Protein AF-0000000080190373 (afdb_homodimer)

Structure (mmCIF, N/CA/C/O backbone):
data_AF-0000000080190373-model_v1
#
loop_
_entity.id
_entity.type
_entity.pdbx_description
1 polymer 'HTH DNA binding domain-containing protein'
#
loop_
_atom_site.group_PDB
_atom_site.id
_atom_site.type_symbol
_atom_site.label_atom_id
_atom_site.label_alt_id
_atom_site.label_comp_id
_atom_site.label_asym_id
_atom_site.label_entity_id
_atom_site.label_seq_id
_atom_site.pdbx_PDB_ins_code
_atom_site.Cartn_x
_atom_site.Cartn_y
_atom_site.Cartn_z
_atom_site.occupancy
_atom_site.B_iso_or_equiv
_atom_site.auth_seq_id
_atom_site.auth_comp_id
_atom_site.auth_asym_id
_atom_site.auth_atom_id
_atom_site.pdbx_PDB_model_num
ATOM 1 N N . MET A 1 1 ? 4.824 4.117 -21.234 1 88.19 1 MET A N 1
ATOM 2 C CA . MET A 1 1 ? 4.691 4.734 -19.922 1 88.19 1 MET A CA 1
ATOM 3 C C . MET A 1 1 ? 3.506 4.148 -19.172 1 88.19 1 MET A C 1
ATOM 5 O O . MET A 1 1 ? 2.432 3.951 -19.734 1 88.19 1 MET A O 1
ATOM 9 N N . SER A 1 2 ? 3.779 3.91 -17.938 1 93 2 SER A N 1
ATOM 10 C CA . SER A 1 2 ? 2.719 3.281 -17.156 1 93 2 SER A CA 1
ATOM 11 C C . SER A 1 2 ? 1.566 4.246 -16.906 1 93 2 SER A C 1
ATOM 13 O O . SER A 1 2 ? 1.727 5.461 -17.047 1 93 2 SER A O 1
ATOM 15 N N . VAL A 1 3 ? 0.417 3.725 -16.609 1 91.44 3 VAL A N 1
ATOM 16 C CA . VAL A 1 3 ? -0.768 4.523 -16.312 1 91.44 3 VAL A CA 1
ATOM 17 C C . VAL A 1 3 ? -1.493 3.945 -15.094 1 91.44 3 VAL A C 1
ATOM 19 O O . VAL A 1 3 ? -1.712 2.734 -15.016 1 91.44 3 VAL A O 1
ATOM 22 N N . ILE A 1 4 ? -1.746 4.785 -14.148 1 92.06 4 ILE A N 1
ATOM 23 C CA . ILE A 1 4 ? -2.539 4.387 -12.984 1 92.06 4 ILE A CA 1
ATOM 24 C C . ILE A 1 4 ? -4.004 4.754 -13.211 1 92.06 4 ILE A C 1
ATOM 26 O O . ILE A 1 4 ? -4.316 5.887 -13.586 1 92.06 4 ILE A O 1
ATOM 30 N N . VAL A 1 5 ? -4.84 3.82 -12.961 1 91.62 5 VAL A N 1
ATOM 31 C CA . VAL A 1 5 ? -6.258 4.035 -13.234 1 91.62 5 VAL A CA 1
ATOM 32 C C . VAL A 1 5 ? -7.086 3.559 -12.039 1 91.62 5 VAL A C 1
ATOM 34 O O . VAL A 1 5 ? -6.785 2.525 -11.438 1 91.62 5 VAL A O 1
ATOM 37 N N . GLU A 1 6 ? -8.07 4.355 -11.727 1 91.56 6 GLU A N 1
ATOM 38 C CA . GLU A 1 6 ? -9.117 3.943 -10.789 1 91.56 6 GLU A CA 1
ATOM 39 C C . GLU A 1 6 ? -10.391 3.549 -11.531 1 91.56 6 GLU A C 1
ATOM 41 O O . GLU A 1 6 ? -10.875 4.293 -12.383 1 91.56 6 GLU A O 1
ATOM 46 N N . PHE A 1 7 ? -10.891 2.404 -11.18 1 92.81 7 PHE A N 1
ATOM 47 C CA . PHE A 1 7 ? -12.094 1.933 -11.859 1 92.81 7 PHE A CA 1
ATOM 48 C C . PHE A 1 7 ? -12.875 0.978 -10.969 1 92.81 7 PHE A C 1
ATOM 50 O O . PHE A 1 7 ? -12.391 0.566 -9.914 1 92.81 7 PHE A O 1
ATOM 57 N N . SER A 1 8 ? -14.086 0.702 -11.344 1 95.81 8 SER A N 1
ATOM 58 C CA . SER A 1 8 ? -14.914 -0.277 -10.648 1 95.81 8 SER A CA 1
ATOM 59 C C . SER A 1 8 ? -15.359 -1.391 -11.594 1 95.81 8 SER A C 1
ATOM 61 O O . SER A 1 8 ? -15.477 -1.18 -12.805 1 95.81 8 SER A O 1
ATOM 63 N N . LEU A 1 9 ? -15.516 -2.539 -11.094 1 95.94 9 LEU A N 1
ATOM 64 C CA . LEU A 1 9 ? -16.016 -3.723 -11.773 1 95.94 9 LEU A CA 1
ATOM 65 C C . LEU A 1 9 ? -17.297 -4.234 -11.102 1 95.94 9 LEU A C 1
ATOM 67 O O . LEU A 1 9 ? -17.344 -4.371 -9.883 1 95.94 9 LEU A O 1
ATOM 71 N N . ASP A 1 10 ? -18.281 -4.453 -11.93 1 94.75 10 ASP A N 1
ATOM 72 C CA . ASP A 1 10 ? -19.562 -4.938 -11.414 1 94.75 10 ASP A CA 1
ATOM 73 C C . ASP A 1 10 ? -20.078 -6.117 -12.234 1 94.75 10 ASP A C 1
ATOM 75 O O . ASP A 1 10 ? -20.203 -6.02 -13.461 1 94.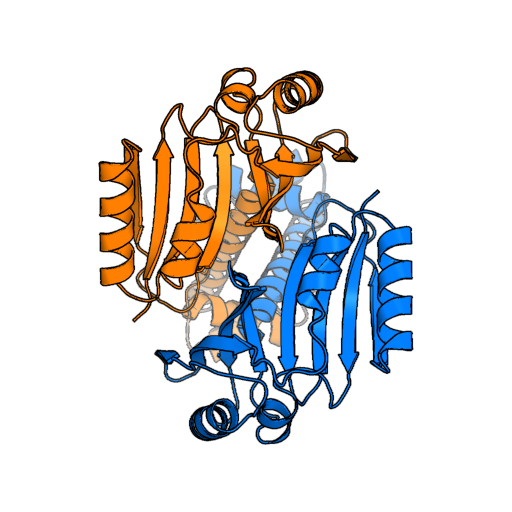75 10 ASP A O 1
ATOM 79 N N . SER A 1 11 ? -20.281 -7.25 -11.617 1 94.12 11 SER A N 1
ATOM 80 C CA . SER A 1 11 ? -20.859 -8.461 -12.195 1 94.12 11 SER A CA 1
ATOM 81 C C . SER A 1 11 ? -21.188 -9.484 -11.125 1 94.12 11 SER A C 1
ATOM 83 O O . SER A 1 11 ? -20.422 -9.68 -10.18 1 94.12 11 SER A O 1
ATOM 85 N N . PRO A 1 12 ? -22.328 -10.203 -11.258 1 92.31 12 PRO A N 1
ATOM 86 C CA . PRO A 1 12 ? -22.625 -11.281 -10.312 1 92.31 12 PRO A CA 1
ATOM 87 C C . PRO A 1 12 ? -21.656 -12.453 -10.43 1 92.31 12 PRO A C 1
ATOM 89 O O . PRO A 1 12 ? -21.656 -13.344 -9.57 1 92.31 12 PRO A O 1
ATOM 92 N N . ARG A 1 13 ? -20.797 -12.391 -11.406 1 90.44 13 ARG A N 1
ATOM 93 C CA . ARG A 1 13 ? -19.859 -13.477 -11.656 1 90.44 13 ARG A CA 1
ATOM 94 C C . ARG A 1 13 ? -18.578 -13.281 -10.852 1 90.44 13 ARG A C 1
ATOM 96 O O . ARG A 1 13 ? -17.766 -14.203 -10.75 1 90.44 13 ARG A O 1
ATOM 103 N N . LEU A 1 14 ? -18.422 -12.148 -10.273 1 92.19 14 LEU A N 1
ATOM 104 C CA . LEU A 1 14 ? -17.188 -11.859 -9.531 1 92.19 14 LEU A CA 1
ATOM 105 C C . LEU A 1 14 ? -17.25 -12.477 -8.141 1 92.19 14 LEU A C 1
ATOM 107 O O . LEU A 1 14 ? -18.328 -12.656 -7.574 1 92.19 14 LEU A O 1
ATOM 111 N N . ASN A 1 15 ? -16.094 -12.789 -7.652 1 92.25 15 ASN A N 1
ATOM 112 C CA . ASN A 1 15 ? -16.031 -13.375 -6.32 1 92.25 15 ASN A CA 1
ATOM 113 C C . ASN A 1 15 ? -16.578 -12.414 -5.262 1 92.25 15 ASN A C 1
ATOM 115 O O . ASN A 1 15 ? -16.484 -11.195 -5.418 1 92.25 15 ASN A O 1
ATOM 119 N N . LEU A 1 16 ? -17.188 -12.93 -4.203 1 94.56 16 LEU A N 1
ATOM 120 C CA . LEU A 1 16 ? -17.703 -12.234 -3.023 1 94.56 16 LEU A CA 1
ATOM 121 C C . LEU A 1 16 ? -18.953 -11.445 -3.354 1 94.56 16 LEU A C 1
ATOM 123 O O . LEU A 1 16 ? -19.453 -10.688 -2.52 1 94.56 16 LEU A O 1
ATOM 127 N N . HIS A 1 17 ? -19.453 -11.594 -4.598 1 94.81 17 HIS A N 1
ATOM 128 C CA . HIS A 1 17 ? -20.672 -10.883 -4.949 1 94.81 17 HIS A CA 1
ATOM 129 C C . HIS A 1 17 ? -21.797 -11.203 -3.969 1 94.81 17 HIS A C 1
ATOM 131 O O . HIS A 1 17 ? -22.422 -10.297 -3.424 1 94.81 17 HIS A O 1
ATOM 137 N N . GLY A 1 18 ? -22.031 -12.445 -3.717 1 94.81 18 GLY A N 1
ATOM 138 C CA . GLY A 1 18 ? -23.078 -12.867 -2.805 1 94.81 18 GLY A CA 1
ATOM 139 C C . GLY A 1 18 ? -22.891 -12.367 -1.389 1 94.81 18 GLY A C 1
ATOM 140 O O . GLY A 1 18 ? -23.797 -11.781 -0.796 1 94.81 18 GLY A O 1
ATOM 141 N N . ALA A 1 19 ? -21.75 -12.523 -0.853 1 96.94 19 ALA A N 1
ATOM 142 C CA . ALA A 1 19 ? -21.469 -12.141 0.529 1 96.94 19 ALA A CA 1
ATOM 143 C C . ALA A 1 19 ? -21.625 -10.641 0.728 1 96.94 19 ALA A C 1
ATOM 145 O O . ALA A 1 19 ? -22.234 -10.195 1.706 1 96.94 19 ALA A O 1
ATOM 146 N N . THR A 1 20 ? -21.125 -9.828 -0.241 1 97 20 THR A N 1
ATOM 147 C CA . THR A 1 20 ? -21.109 -8.383 -0.057 1 97 20 THR A CA 1
ATOM 148 C C . THR A 1 20 ? -22.484 -7.785 -0.34 1 97 20 THR A C 1
ATOM 150 O O . THR A 1 20 ? -22.828 -6.73 0.197 1 97 20 THR A O 1
ATOM 153 N N . THR A 1 21 ? -23.281 -8.445 -1.165 1 97.44 21 THR A N 1
ATOM 154 C CA . THR A 1 21 ? -24.625 -7.945 -1.409 1 97.44 21 THR A CA 1
ATOM 155 C C . THR A 1 21 ? -25.578 -8.367 -0.288 1 97.44 21 THR A C 1
ATOM 157 O O . THR A 1 21 ? -26.562 -7.691 -0.02 1 97.44 21 THR A O 1
ATOM 160 N N . THR A 1 22 ? -25.328 -9.5 0.37 1 97.44 22 THR A N 1
ATOM 161 C CA . THR A 1 22 ? -26.094 -9.945 1.528 1 97.44 22 THR A CA 1
ATOM 162 C C . THR A 1 22 ? -25.922 -8.984 2.699 1 97.44 22 THR A C 1
ATOM 164 O O . THR A 1 22 ? -26.859 -8.719 3.439 1 97.44 22 THR A O 1
ATOM 167 N N . VAL A 1 23 ? -24.703 -8.461 2.869 1 97.94 23 VAL A N 1
ATOM 168 C CA . VAL A 1 23 ? -24.406 -7.492 3.922 1 97.94 23 VAL A CA 1
ATOM 169 C C . VAL A 1 23 ? -23.766 -6.25 3.316 1 97.94 23 VAL A C 1
ATOM 171 O O . VAL A 1 23 ? -22.594 -5.977 3.555 1 97.94 23 VAL A O 1
ATOM 174 N N . PRO A 1 24 ? -24.516 -5.41 2.715 1 96.81 24 PRO A N 1
ATOM 175 C CA . PRO A 1 24 ? -23.984 -4.316 1.897 1 96.81 24 PRO A CA 1
ATOM 176 C C . PRO A 1 24 ? -23.281 -3.246 2.729 1 96.81 24 PRO A C 1
ATOM 178 O O . PRO A 1 24 ? -22.562 -2.404 2.178 1 96.81 24 PRO A O 1
ATOM 181 N N . GLY A 1 25 ? -23.438 -3.266 3.998 1 95.44 25 GLY A N 1
ATOM 182 C CA . GLY A 1 25 ? -22.797 -2.283 4.859 1 95.44 25 GLY A CA 1
ATOM 183 C C . GLY A 1 25 ? -21.344 -2.596 5.145 1 95.44 25 GLY A C 1
ATOM 184 O O . GLY A 1 25 ? -20.625 -1.756 5.68 1 95.44 25 GLY A O 1
ATOM 185 N N . VAL A 1 26 ? -20.906 -3.791 4.809 1 96.62 26 VAL A N 1
ATOM 186 C CA . VAL A 1 26 ? -19.531 -4.199 5.055 1 96.62 26 VAL A CA 1
ATOM 187 C C . VAL A 1 26 ? -18.688 -3.932 3.814 1 96.62 26 VAL A C 1
ATOM 189 O O . VAL A 1 26 ? -19.094 -4.238 2.693 1 96.62 26 VAL A O 1
ATOM 192 N N . THR A 1 27 ? -17.531 -3.33 3.967 1 96 27 THR A N 1
ATOM 193 C CA . THR A 1 27 ? -16.516 -3.154 2.932 1 96 27 THR A CA 1
ATOM 194 C C . THR A 1 27 ? -15.375 -4.152 3.119 1 96 27 THR A C 1
ATOM 196 O O . THR A 1 27 ? -14.867 -4.316 4.23 1 96 27 THR A O 1
ATOM 199 N N . VAL A 1 28 ? -15.086 -4.805 2.09 1 97.56 28 VAL A N 1
ATOM 200 C CA . VAL A 1 28 ? -13.906 -5.668 2.08 1 97.56 28 VAL A CA 1
ATOM 201 C C . VAL A 1 28 ? -12.703 -4.895 1.543 1 97.56 28 VAL A C 1
ATOM 203 O O . VAL A 1 28 ? -12.703 -4.453 0.392 1 97.56 28 VAL A O 1
ATOM 206 N N . ASP A 1 29 ? -11.734 -4.691 2.328 1 94.88 29 ASP A N 1
ATOM 207 C CA . ASP A 1 29 ? -10.492 -4.004 1.986 1 94.88 29 ASP A CA 1
ATOM 208 C C . ASP A 1 29 ? -9.336 -4.992 1.877 1 94.88 29 ASP A C 1
ATOM 210 O O . ASP A 1 29 ? -8.867 -5.52 2.889 1 94.88 29 ASP A O 1
ATOM 214 N N . VAL A 1 30 ? -8.828 -5.203 0.691 1 95.12 30 VAL A N 1
ATOM 215 C CA . VAL A 1 30 ? -7.84 -6.25 0.445 1 95.12 30 VAL A CA 1
ATOM 216 C C . VAL A 1 30 ? -6.465 -5.789 0.918 1 95.12 30 VAL A C 1
ATOM 218 O O . VAL A 1 30 ? -5.98 -4.734 0.501 1 95.12 30 VAL A O 1
ATOM 221 N N . GLU A 1 31 ? -5.922 -6.539 1.764 1 92.25 31 GLU A N 1
ATOM 222 C CA . GLU A 1 31 ? -4.574 -6.285 2.27 1 92.25 31 GLU A CA 1
ATOM 223 C C . GLU A 1 31 ? -3.518 -6.875 1.343 1 92.25 31 GLU A C 1
ATOM 225 O O . GLU A 1 31 ? -2.48 -6.254 1.1 1 92.25 31 GLU A O 1
ATOM 230 N N . SER A 1 32 ? -3.809 -8.047 0.911 1 91.56 32 SER A N 1
ATOM 231 C CA . SER A 1 32 ? -2.916 -8.727 -0.025 1 91.56 32 SER A CA 1
ATOM 232 C C . SER A 1 32 ? -3.666 -9.766 -0.848 1 91.56 32 SER A C 1
ATOM 234 O O . SER A 1 32 ? -4.625 -10.375 -0.366 1 91.56 32 SER A O 1
ATOM 236 N N . VAL A 1 33 ? -3.223 -9.945 -2.061 1 90.12 33 VAL A N 1
ATOM 237 C CA . VAL A 1 33 ? -3.756 -10.977 -2.945 1 90.12 33 VAL A CA 1
ATOM 238 C C . VAL A 1 33 ? -2.619 -11.617 -3.742 1 90.12 33 VAL A C 1
ATOM 240 O O . VAL A 1 33 ? -1.755 -10.914 -4.27 1 90.12 33 VAL A O 1
ATOM 243 N N . ASP A 1 34 ? -2.703 -12.977 -3.758 1 86 34 ASP A N 1
ATOM 244 C CA . ASP A 1 34 ? -1.598 -13.695 -4.387 1 86 34 ASP A CA 1
ATOM 245 C C . ASP A 1 34 ? -2.088 -14.969 -5.07 1 86 34 ASP A C 1
ATOM 247 O O . ASP A 1 34 ? -3.002 -15.633 -4.574 1 86 34 ASP A O 1
ATOM 251 N N . ALA A 1 35 ? -1.434 -15.188 -6.168 1 80.19 35 ALA A N 1
ATOM 252 C CA . ALA A 1 35 ? -1.624 -16.5 -6.766 1 80.19 35 ALA A CA 1
ATOM 253 C C . ALA A 1 35 ? -0.793 -17.562 -6.039 1 80.19 35 ALA A C 1
ATOM 255 O O . ALA A 1 35 ? 0.332 -17.281 -5.613 1 80.19 35 ALA A O 1
ATOM 256 N N . ASP A 1 36 ? -1.429 -18.656 -5.82 1 72.06 36 ASP A N 1
ATOM 257 C CA . ASP A 1 36 ? -0.714 -19.75 -5.168 1 72.06 36 ASP A CA 1
ATOM 258 C C . ASP A 1 36 ? -0.054 -20.672 -6.199 1 72.06 36 ASP A C 1
ATOM 260 O O . ASP A 1 36 ? -0.267 -20.5 -7.402 1 72.06 36 ASP A O 1
ATOM 264 N N . VAL A 1 37 ? 0.755 -21.562 -5.727 1 63.97 37 VAL A N 1
ATOM 265 C CA . VAL A 1 37 ? 1.538 -22.469 -6.559 1 63.97 37 VAL A CA 1
ATOM 266 C C . VAL A 1 37 ? 0.604 -23.406 -7.332 1 63.97 37 VAL A C 1
ATOM 268 O O . VAL A 1 37 ? 0.946 -23.875 -8.422 1 63.97 37 VAL A O 1
ATOM 271 N N . ASP A 1 38 ? -0.56 -23.547 -6.805 1 67.19 38 ASP A N 1
ATOM 272 C CA . ASP A 1 38 ? -1.495 -24.453 -7.457 1 67.19 38 ASP A CA 1
ATOM 273 C C . ASP A 1 38 ? -2.467 -23.688 -8.359 1 67.19 38 ASP A C 1
ATOM 275 O O . ASP A 1 38 ? -3.422 -24.281 -8.875 1 67.19 38 ASP A O 1
ATOM 279 N N . GLY A 1 39 ? -2.178 -22.469 -8.492 1 68.88 39 GLY A N 1
ATOM 280 C CA . GLY A 1 39 ? -3.023 -21.656 -9.359 1 68.88 39 GLY A CA 1
ATOM 281 C C . GLY A 1 39 ? -4.172 -20.984 -8.625 1 68.88 39 GLY A C 1
ATOM 282 O O . GLY A 1 39 ? -4.887 -20.172 -9.195 1 68.88 39 GLY A O 1
ATOM 283 N N . GLY A 1 40 ? -4.344 -21.359 -7.426 1 77.62 40 GLY A N 1
ATOM 284 C CA . GLY A 1 40 ? -5.375 -20.703 -6.641 1 77.62 40 GLY A CA 1
ATOM 285 C C . GLY A 1 40 ? -4.984 -19.312 -6.191 1 77.62 40 GLY A C 1
ATOM 286 O O . GLY A 1 40 ? -3.822 -18.906 -6.316 1 77.62 40 GLY A O 1
ATOM 287 N N . VAL A 1 41 ? -6.023 -18.516 -5.898 1 86.75 41 VAL A N 1
ATOM 288 C CA . VAL A 1 41 ? -5.781 -17.156 -5.438 1 86.75 41 VAL A CA 1
ATOM 289 C C . VAL A 1 41 ? -6.078 -17.047 -3.945 1 86.75 41 VAL A C 1
ATOM 291 O O . VAL A 1 41 ? -7.148 -17.453 -3.486 1 86.75 41 VAL A O 1
ATOM 294 N N . LYS A 1 42 ? -5.125 -16.656 -3.195 1 89.56 42 LYS A N 1
ATOM 295 C CA . LYS A 1 42 ? -5.27 -16.406 -1.764 1 89.56 42 LYS A CA 1
ATOM 296 C C . LYS A 1 42 ? -5.352 -14.906 -1.472 1 89.56 42 LYS A C 1
ATOM 298 O O . LYS A 1 42 ? -4.629 -14.109 -2.07 1 89.56 42 LYS A O 1
ATOM 303 N N . THR A 1 43 ? -6.258 -14.602 -0.538 1 93.31 43 THR A N 1
ATOM 304 C CA . THR A 1 43 ? -6.48 -13.188 -0.24 1 93.31 43 THR A CA 1
ATOM 305 C C . THR A 1 43 ? -6.527 -12.953 1.268 1 93.31 43 THR A C 1
ATOM 307 O O . THR A 1 43 ? -7.141 -13.734 2.002 1 93.31 43 THR A O 1
ATOM 310 N N . MET A 1 44 ? -5.816 -12 1.725 1 94.94 44 MET A N 1
ATOM 311 C CA . MET A 1 44 ? -6.02 -11.43 3.051 1 94.94 44 MET A CA 1
ATOM 312 C C . MET A 1 44 ? -6.781 -10.109 2.963 1 94.94 44 MET A C 1
ATOM 314 O O . MET A 1 44 ? -6.379 -9.203 2.234 1 94.94 44 MET A O 1
ATOM 318 N N . ALA A 1 45 ? -7.863 -10.062 3.715 1 96.38 45 ALA A N 1
ATOM 319 C CA . ALA A 1 45 ? -8.688 -8.867 3.574 1 96.38 45 ALA A CA 1
ATOM 320 C C . ALA A 1 45 ? -9.336 -8.492 4.902 1 96.38 45 ALA A C 1
ATOM 322 O O . ALA A 1 45 ? -9.672 -9.367 5.703 1 96.38 45 ALA A O 1
ATOM 323 N N . TRP A 1 46 ? -9.547 -7.195 5.055 1 94.94 46 TRP A N 1
ATOM 324 C CA . TRP A 1 46 ? -10.297 -6.648 6.18 1 94.94 46 TRP A CA 1
ATOM 325 C C . TRP A 1 46 ? -11.773 -6.504 5.828 1 94.94 46 TRP A C 1
ATOM 327 O O . TRP A 1 46 ? -12.117 -6.062 4.727 1 94.94 46 TRP A O 1
ATOM 337 N N . ALA A 1 47 ? -12.586 -6.945 6.652 1 97.06 47 ALA A N 1
ATOM 338 C CA . ALA A 1 47 ? -13.992 -6.543 6.645 1 97.06 47 ALA A CA 1
ATOM 339 C C . ALA A 1 47 ? -14.234 -5.387 7.609 1 97.06 47 ALA A C 1
ATOM 341 O O . ALA A 1 47 ? -13.922 -5.48 8.797 1 97.06 47 ALA A O 1
ATOM 342 N N . VAL A 1 48 ? -14.773 -4.367 7.094 1 91.81 48 VAL A N 1
ATOM 343 C CA . VAL A 1 48 ? -14.93 -3.156 7.891 1 91.81 48 VAL A CA 1
ATOM 344 C C . VAL A 1 48 ? -16.359 -2.648 7.781 1 91.81 48 VAL A C 1
ATOM 346 O O . VAL A 1 48 ? -16.969 -2.688 6.707 1 91.81 48 VAL A O 1
ATOM 349 N N . GLY A 1 49 ? -16.875 -2.262 8.914 1 89.12 49 GLY A N 1
ATOM 350 C CA . GLY A 1 49 ? -18.203 -1.667 8.922 1 89.12 49 GLY A CA 1
ATOM 351 C C . GLY A 1 49 ? -19.312 -2.695 8.93 1 89.12 49 GLY A C 1
ATOM 352 O O . GLY A 1 49 ? -19.062 -3.896 9.039 1 89.12 49 GLY A O 1
ATOM 353 N N . GLY A 1 50 ? -20.594 -2.166 8.984 1 91.75 50 GLY A N 1
ATOM 354 C CA . GLY A 1 50 ? -21.766 -3.02 8.93 1 91.75 50 GLY A CA 1
ATOM 355 C C . GLY A 1 50 ? -21.812 -4.051 10.047 1 91.75 50 GLY A C 1
ATOM 356 O O . GLY A 1 50 ? -21.188 -3.869 11.086 1 91.75 50 GLY A O 1
ATOM 357 N N . CYS A 1 51 ? -22.562 -5.109 9.789 1 96.62 51 CYS A N 1
ATOM 358 C CA . CYS A 1 51 ? -22.672 -6.215 10.734 1 96.62 51 CYS A CA 1
ATOM 359 C C . CYS A 1 51 ? -21.641 -7.297 10.43 1 96.62 51 CYS A C 1
ATOM 361 O O . CYS A 1 51 ? -21.859 -8.141 9.562 1 96.62 51 CYS A O 1
ATOM 363 N N . LEU A 1 52 ? -20.609 -7.344 11.188 1 97.5 52 LEU A N 1
ATOM 364 C CA . LEU A 1 52 ? -19.469 -8.227 10.914 1 97.5 52 LEU A CA 1
ATOM 365 C C . LEU A 1 52 ? -19.844 -9.68 11.172 1 97.5 52 LEU A C 1
ATOM 367 O O . LEU A 1 52 ? -19.344 -10.578 10.492 1 97.5 52 LEU A O 1
ATOM 371 N N . ASP A 1 53 ? -20.75 -9.922 12.102 1 97.81 53 ASP A N 1
ATOM 372 C CA . ASP A 1 53 ? -21.203 -11.289 12.352 1 97.81 53 ASP A CA 1
ATOM 373 C C . ASP A 1 53 ? -21.969 -11.844 11.148 1 97.81 53 ASP A C 1
ATOM 375 O O . ASP A 1 53 ? -21.734 -12.969 10.719 1 97.81 53 ASP A O 1
ATOM 379 N N . ALA A 1 54 ? -22.812 -11.016 10.672 1 98.19 54 ALA A N 1
ATOM 380 C CA . ALA A 1 54 ? -23.578 -11.422 9.492 1 98.19 54 ALA A CA 1
ATOM 381 C C . ALA A 1 54 ? -22.656 -11.625 8.289 1 98.19 54 ALA A C 1
ATOM 383 O O . ALA A 1 54 ? -22.859 -12.547 7.492 1 98.19 54 ALA A O 1
ATOM 384 N N . PHE A 1 55 ? -21.719 -10.82 8.195 1 98.38 55 PHE A N 1
ATOM 385 C CA . PHE A 1 55 ? -20.797 -10.938 7.086 1 98.38 55 PHE A CA 1
ATOM 386 C C . PHE A 1 55 ? -19.984 -12.219 7.203 1 98.38 55 PHE A C 1
ATOM 388 O O . PHE A 1 55 ? -19.703 -12.883 6.199 1 98.38 55 PHE A O 1
ATOM 395 N N . ASP A 1 56 ? -19.516 -12.555 8.359 1 98.38 56 ASP A N 1
ATOM 396 C CA . ASP A 1 56 ? -18.781 -13.805 8.57 1 98.38 56 ASP A CA 1
ATOM 397 C C . ASP A 1 56 ? -19.578 -15 8.055 1 98.38 56 ASP A C 1
ATOM 399 O O . ASP A 1 56 ? -19.047 -15.844 7.332 1 98.38 56 ASP A O 1
ATOM 403 N N . ASP A 1 57 ? -20.875 -15.008 8.375 1 98.44 57 ASP A N 1
ATOM 404 C CA . ASP A 1 57 ? -21.766 -16.078 7.91 1 98.44 57 ASP A CA 1
ATOM 405 C C . ASP A 1 57 ? -21.875 -16.078 6.387 1 98.44 57 ASP A C 1
ATOM 407 O O . ASP A 1 57 ? -21.781 -17.125 5.754 1 98.44 57 ASP A O 1
ATOM 411 N N . ALA A 1 58 ? -22.047 -14.891 5.863 1 98.31 58 ALA A N 1
ATOM 412 C CA . ALA A 1 58 ? -22.203 -14.758 4.422 1 98.31 58 ALA A CA 1
ATOM 413 C C . ALA A 1 58 ? -20.938 -15.164 3.682 1 98.31 58 ALA A C 1
ATOM 415 O O . ALA A 1 58 ? -21 -15.789 2.619 1 98.31 58 ALA A O 1
ATOM 416 N N . LEU A 1 59 ? -19.797 -14.781 4.219 1 97.94 59 LEU A N 1
ATOM 417 C CA . LEU A 1 59 ? -18.5 -15.102 3.619 1 97.94 59 LEU A CA 1
ATOM 418 C C . LEU A 1 59 ? -18.281 -16.609 3.576 1 97.94 59 LEU A C 1
ATOM 420 O O . LEU A 1 59 ? -17.844 -17.156 2.557 1 97.94 59 LEU A O 1
ATOM 424 N N . ARG A 1 60 ? -18.594 -17.297 4.617 1 97.38 60 ARG A N 1
ATOM 425 C CA . ARG A 1 60 ? -18.422 -18.734 4.711 1 97.38 60 ARG A CA 1
ATOM 426 C C . ARG A 1 60 ? -19.422 -19.469 3.818 1 97.38 60 ARG A C 1
ATOM 428 O O . ARG A 1 60 ? -19.141 -20.562 3.332 1 97.38 60 ARG A O 1
ATOM 435 N N . ALA A 1 61 ? -20.531 -18.844 3.547 1 96.69 61 ALA A N 1
ATOM 436 C CA . ALA A 1 61 ? -21.562 -19.453 2.719 1 96.69 61 ALA A CA 1
ATOM 437 C C . ALA A 1 61 ? -21.359 -19.125 1.245 1 96.69 61 ALA A C 1
ATOM 439 O O . ALA A 1 61 ? -21.984 -19.719 0.371 1 96.69 61 ALA A O 1
ATOM 440 N N . ASP A 1 62 ? -20.547 -18.141 0.92 1 96.19 62 ASP A N 1
ATOM 441 C CA . ASP A 1 62 ? -20.328 -17.703 -0.455 1 96.19 62 ASP A CA 1
ATOM 442 C C . ASP A 1 62 ? -19.625 -18.797 -1.271 1 96.19 62 ASP A C 1
ATOM 444 O O . ASP A 1 62 ? -18.516 -19.219 -0.923 1 96.19 62 ASP A O 1
ATOM 448 N N . PRO A 1 63 ? -20.109 -19.234 -2.334 1 93.88 63 PRO A N 1
ATOM 449 C CA . PRO A 1 63 ? -19.531 -20.344 -3.102 1 93.88 63 PRO A CA 1
ATOM 450 C C . PRO A 1 63 ? -18.219 -19.969 -3.779 1 93.88 63 PRO A C 1
ATOM 452 O O . PRO A 1 63 ? -17.469 -20.844 -4.23 1 93.88 63 PRO A O 1
ATOM 455 N N . THR A 1 64 ? -17.906 -18.688 -3.836 1 93.31 64 THR A N 1
ATOM 456 C CA . THR A 1 64 ? -16.703 -18.266 -4.52 1 93.31 64 THR A CA 1
ATOM 457 C C . THR A 1 64 ? -15.516 -18.234 -3.559 1 93.31 64 THR A C 1
ATOM 459 O O . THR A 1 64 ? -14.391 -17.922 -3.957 1 93.31 64 THR A O 1
ATOM 462 N N . THR A 1 65 ? -15.773 -18.516 -2.264 1 94.19 65 THR A N 1
ATOM 463 C CA . THR A 1 65 ? -14.68 -18.531 -1.296 1 94.19 65 THR A CA 1
ATOM 464 C C . THR A 1 65 ? -14.516 -19.922 -0.682 1 94.19 65 THR A C 1
ATOM 466 O O . THR A 1 65 ? -15.477 -20.688 -0.596 1 94.19 65 THR A O 1
ATOM 469 N N . THR A 1 66 ? -13.289 -20.25 -0.372 1 93.5 66 THR A N 1
ATOM 470 C CA . TH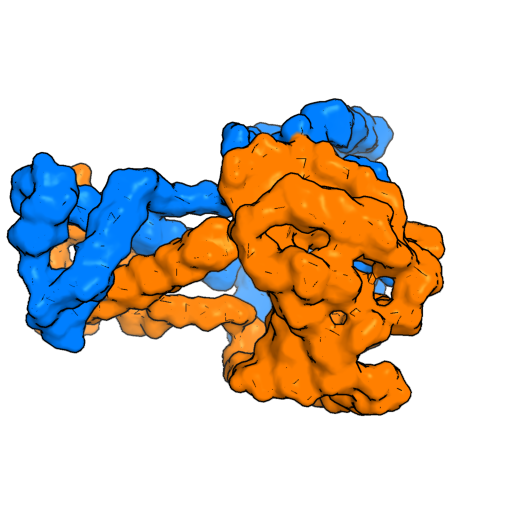R A 1 66 ? -12.977 -21.469 0.369 1 93.5 66 THR A CA 1
ATOM 471 C C . THR A 1 66 ? -11.859 -21.219 1.373 1 93.5 66 THR A C 1
ATOM 473 O O . THR A 1 66 ? -11.18 -20.188 1.312 1 93.5 66 THR A O 1
ATOM 476 N N . ASP A 1 67 ? -11.781 -22.062 2.473 1 93.75 67 ASP A N 1
ATOM 477 C CA . ASP A 1 67 ? -10.711 -22.031 3.465 1 93.75 67 ASP A CA 1
ATOM 478 C C . ASP A 1 67 ? -10.68 -20.703 4.203 1 93.75 67 ASP A C 1
ATOM 480 O O . ASP A 1 67 ? -9.617 -20.094 4.348 1 93.75 67 ASP A O 1
ATOM 484 N N . VAL A 1 68 ? -11.852 -20.281 4.566 1 97.06 68 VAL A N 1
ATOM 485 C CA . VAL A 1 68 ? -11.977 -19 5.254 1 97.06 68 VAL A CA 1
ATOM 486 C C . VAL A 1 68 ? -11.453 -19.125 6.684 1 97.06 68 VAL A C 1
ATOM 488 O O . VAL A 1 68 ? -11.906 -20 7.441 1 97.06 68 VAL A O 1
ATOM 491 N N . VAL A 1 69 ? -10.531 -18.266 7.055 1 96.75 69 VAL A N 1
ATOM 492 C CA . VAL A 1 69 ? -9.969 -18.234 8.398 1 96.75 69 VAL A CA 1
ATOM 493 C C . VAL A 1 69 ? -10.047 -16.828 8.961 1 96.75 69 VAL A C 1
ATOM 495 O O . VAL A 1 69 ? -9.578 -15.867 8.336 1 96.75 69 VAL A O 1
ATOM 498 N N . LEU A 1 70 ? -10.648 -16.719 10.078 1 97.62 70 LEU A N 1
ATOM 499 C CA . LEU A 1 70 ? -10.656 -15.461 10.797 1 97.62 70 LEU A CA 1
ATOM 500 C C . LEU A 1 70 ? -9.352 -15.266 11.57 1 97.62 70 LEU A C 1
ATOM 502 O O . LEU A 1 70 ? -9.047 -16.031 12.477 1 97.62 70 LEU A O 1
ATOM 506 N N . ILE A 1 71 ? -8.656 -14.219 11.25 1 95.31 71 ILE A N 1
ATOM 507 C CA . ILE A 1 71 ? -7.336 -13.984 11.812 1 95.31 71 ILE A CA 1
ATOM 508 C C . ILE A 1 71 ? -7.445 -13.031 13.008 1 95.31 71 ILE A C 1
ATOM 510 O O . ILE A 1 71 ? -6.926 -13.32 14.086 1 95.31 71 ILE A O 1
ATOM 514 N N . ASP A 1 72 ? -8.008 -11.883 12.781 1 93.5 72 ASP A N 1
ATOM 515 C CA . ASP A 1 72 ? -8.227 -10.891 13.836 1 93.5 72 ASP A CA 1
ATOM 516 C C . ASP A 1 72 ? -9.711 -10.539 13.961 1 93.5 72 ASP A C 1
ATOM 518 O O . ASP A 1 72 ? -10.383 -10.297 12.953 1 93.5 72 ASP A O 1
ATOM 522 N N . ASP A 1 73 ? -10.156 -10.555 15.117 1 94.31 73 ASP A N 1
ATOM 523 C CA . ASP A 1 73 ? -11.523 -10.195 15.453 1 94.31 73 ASP A CA 1
ATOM 524 C C . ASP A 1 73 ? -11.562 -8.938 16.328 1 94.31 73 ASP A C 1
ATOM 526 O O . ASP A 1 73 ? -11.641 -9.031 17.562 1 94.31 73 ASP A O 1
ATOM 530 N N . LEU A 1 74 ? -11.531 -7.828 15.68 1 87.94 74 LEU A N 1
ATOM 531 C CA . LEU A 1 74 ? -11.586 -6.551 16.375 1 87.94 74 LEU A CA 1
ATOM 532 C C . LEU A 1 74 ? -13.008 -6.004 16.422 1 87.94 74 LEU A C 1
ATOM 534 O O . LEU A 1 74 ? -13.859 -6.434 15.633 1 87.94 74 LEU A O 1
ATOM 538 N N . PRO A 1 75 ? -13.266 -5.172 17.297 1 83.5 75 PRO A N 1
ATOM 539 C CA . PRO A 1 75 ? -14.633 -4.676 17.438 1 83.5 75 PRO A CA 1
ATOM 540 C C . PRO A 1 75 ? -15.148 -3.992 16.172 1 83.5 75 PRO A C 1
ATOM 542 O O . PRO A 1 75 ? -16.328 -4.117 15.828 1 83.5 75 PRO A O 1
ATOM 545 N N . ASP A 1 76 ? -14.336 -3.309 15.438 1 83.06 76 ASP A N 1
ATOM 546 C CA . ASP A 1 76 ? -14.805 -2.494 14.32 1 83.06 76 ASP A CA 1
ATOM 547 C C . ASP A 1 76 ? -14.391 -3.102 12.984 1 83.06 76 ASP A C 1
ATOM 549 O O . ASP A 1 76 ? -14.758 -2.598 11.922 1 83.06 76 ASP A O 1
ATOM 553 N N . ARG A 1 77 ? -13.648 -4.234 13.031 1 91.81 77 ARG A N 1
ATOM 554 C CA . ARG A 1 77 ? -13.18 -4.855 11.797 1 91.81 77 ARG A CA 1
ATOM 555 C C . ARG A 1 77 ? -12.672 -6.273 12.055 1 91.81 77 ARG A C 1
ATOM 557 O O . ARG A 1 77 ? -12.336 -6.617 13.188 1 91.81 77 ARG A O 1
ATOM 564 N N . ARG A 1 78 ? -12.641 -7.016 11.031 1 95.75 78 ARG A N 1
ATOM 565 C CA . ARG A 1 78 ? -12.148 -8.391 11.078 1 95.75 78 ARG A CA 1
ATOM 566 C C . ARG A 1 78 ? -11.211 -8.672 9.906 1 95.75 78 ARG A C 1
ATOM 568 O O . ARG A 1 78 ? -11.453 -8.211 8.789 1 95.75 78 ARG A O 1
ATOM 575 N N . LEU A 1 79 ? -10.148 -9.336 10.242 1 96.06 79 LEU A N 1
ATOM 576 C CA . LEU A 1 79 ? -9.195 -9.742 9.211 1 96.06 79 LEU A CA 1
ATOM 577 C C . LEU A 1 79 ? -9.367 -11.219 8.867 1 96.06 79 LEU A C 1
ATOM 579 O O . LEU A 1 79 ? -9.43 -12.062 9.758 1 96.06 79 LEU A O 1
ATOM 583 N N . TYR A 1 80 ? -9.453 -11.484 7.555 1 97.31 80 TYR A N 1
ATOM 584 C CA . TYR A 1 80 ? -9.648 -12.852 7.094 1 97.31 80 TYR A CA 1
ATOM 585 C C . TYR A 1 80 ? -8.555 -13.266 6.117 1 97.31 80 TYR A C 1
ATOM 587 O O . TYR A 1 80 ? -8.047 -12.438 5.359 1 97.31 80 TYR A O 1
ATOM 595 N N . ASN A 1 81 ? -8.227 -14.492 6.18 1 96.38 81 ASN A N 1
ATOM 596 C CA . ASN A 1 81 ? -7.652 -15.188 5.031 1 96.38 81 ASN A CA 1
ATOM 597 C C . ASN A 1 81 ? -8.68 -16.078 4.336 1 96.38 81 ASN A C 1
ATOM 599 O O . ASN A 1 81 ? -9.492 -16.734 4.992 1 96.38 81 ASN A O 1
ATOM 603 N N . TYR A 1 82 ? -8.648 -16.031 3.02 1 94.94 82 TYR A N 1
ATOM 604 C CA . TYR A 1 82 ? -9.508 -16.953 2.289 1 94.94 82 TYR A CA 1
ATOM 605 C C . TYR A 1 82 ? -8.938 -17.25 0.907 1 94.94 82 TYR A C 1
ATOM 607 O O . TYR A 1 82 ? -7.98 -16.609 0.471 1 94.94 82 TYR A O 1
ATOM 615 N N . ARG A 1 83 ? -9.469 -18.281 0.259 1 91.88 83 ARG A N 1
ATOM 616 C CA . ARG A 1 83 ? -9.125 -18.641 -1.111 1 91.88 83 ARG A CA 1
ATOM 617 C C . ARG A 1 83 ? -10.328 -18.5 -2.037 1 91.88 83 ARG A C 1
ATOM 619 O O . ARG A 1 83 ? -11.469 -18.719 -1.623 1 91.88 83 ARG A O 1
ATOM 626 N N . THR A 1 84 ? -9.953 -18.031 -3.209 1 90.06 84 THR A N 1
ATOM 627 C CA . THR A 1 84 ? -11.008 -18.047 -4.219 1 90.06 84 THR A CA 1
ATOM 628 C C . THR A 1 84 ? -11.289 -19.469 -4.68 1 90.06 84 THR A C 1
ATOM 630 O O . THR A 1 84 ? -10.359 -20.219 -5.02 1 90.06 84 THR A O 1
ATOM 633 N N . SER A 1 85 ? -12.469 -19.859 -4.672 1 85.81 85 SER A N 1
ATOM 634 C CA . SER A 1 85 ? -12.867 -21.219 -5.023 1 85.81 85 SER A CA 1
ATOM 635 C C . SER A 1 85 ? -12.812 -21.438 -6.531 1 85.81 85 SER A C 1
ATOM 637 O O . SER A 1 85 ? -12.812 -20.484 -7.305 1 85.81 85 SER A O 1
ATOM 639 N N . GLU A 1 86 ? -12.758 -22.641 -6.871 1 75.31 86 GLU A N 1
ATOM 640 C CA . GLU A 1 86 ? -12.789 -23.031 -8.281 1 75.31 86 GLU A CA 1
ATOM 641 C C . GLU A 1 86 ? -14.125 -22.656 -8.914 1 75.31 86 GLU A C 1
ATOM 643 O O . GLU A 1 86 ? -14.242 -22.609 -10.141 1 75.31 86 GLU A O 1
ATOM 648 N N . GLN A 1 87 ? -15.047 -22.375 -8.094 1 70.62 87 GLN A N 1
ATOM 649 C CA . GLN A 1 87 ? -16.375 -22.062 -8.578 1 70.62 87 GLN A CA 1
ATOM 650 C C . GLN A 1 87 ? -16.469 -20.609 -9.039 1 70.62 87 GLN A C 1
ATOM 652 O O . GLN A 1 87 ? -17.453 -20.203 -9.656 1 70.62 87 GLN A O 1
ATOM 657 N N . SER A 1 88 ? -15.398 -19.891 -8.711 1 70.31 88 SER A N 1
ATOM 658 C CA . SER A 1 88 ? -15.406 -18.531 -9.219 1 70.31 88 SER A CA 1
ATOM 659 C C . SER A 1 88 ? -15.281 -18.5 -10.742 1 70.31 88 SER A C 1
ATOM 661 O O . SER A 1 88 ? -14.359 -19.094 -11.305 1 70.31 88 SER A O 1
ATOM 663 N N . GLU A 1 89 ? -16.203 -17.922 -11.312 1 69.69 89 GLU A N 1
ATOM 664 C CA . GLU A 1 89 ? -16.297 -17.922 -12.773 1 69.69 89 GLU A CA 1
ATOM 665 C C . GLU A 1 89 ? -15.195 -17.078 -13.391 1 69.69 89 GLU A C 1
ATOM 667 O O . GLU A 1 89 ? -14.648 -17.422 -14.445 1 69.69 89 GLU A O 1
ATOM 672 N N . VAL A 1 90 ? -14.961 -16.016 -12.766 1 70.19 90 VAL A N 1
ATOM 673 C CA . VAL A 1 90 ? -13.984 -15.078 -13.32 1 70.19 90 VAL A CA 1
ATOM 674 C C . VAL A 1 90 ? -12.953 -14.711 -12.258 1 70.19 90 VAL A C 1
ATOM 676 O O . VAL A 1 90 ? -13.312 -14.383 -11.125 1 70.19 90 VAL A O 1
ATOM 679 N N . GLN A 1 91 ? -11.75 -15.016 -12.57 1 71.06 91 GLN A N 1
ATOM 680 C CA . GLN A 1 91 ? -10.625 -14.586 -11.75 1 71.06 91 GLN A CA 1
ATOM 681 C C . GLN A 1 91 ? -9.734 -13.609 -12.516 1 71.06 91 GLN A C 1
ATOM 683 O O . GLN A 1 91 ? -8.922 -14.016 -13.344 1 71.06 91 GLN A O 1
ATOM 688 N N . LEU A 1 92 ? -9.914 -12.367 -12.195 1 75.56 92 LEU A N 1
ATOM 689 C CA . LEU A 1 92 ? -9.258 -11.344 -13 1 75.56 92 LEU A CA 1
ATOM 690 C C . LEU A 1 92 ? -7.832 -11.109 -12.516 1 75.56 92 LEU A C 1
ATOM 692 O O . LEU A 1 92 ? -7.027 -10.492 -13.219 1 75.56 92 LEU A O 1
ATOM 696 N N . TYR A 1 93 ? -7.52 -11.695 -11.359 1 77.06 93 TYR A N 1
ATOM 697 C CA . TYR A 1 93 ? -6.195 -11.453 -10.797 1 77.06 93 TYR A CA 1
ATOM 698 C C . TYR A 1 93 ? -5.109 -12.008 -11.711 1 77.06 93 TYR A C 1
ATOM 700 O O . TYR A 1 93 ? -4.109 -11.328 -11.984 1 77.06 93 TYR A O 1
ATOM 708 N N . THR A 1 94 ? -5.355 -13.164 -12.305 1 74.12 94 THR A N 1
ATOM 709 C CA . THR A 1 94 ? -4.348 -13.789 -13.156 1 74.12 94 THR A CA 1
ATOM 710 C C . THR A 1 94 ? -4.199 -13.023 -14.469 1 74.12 94 THR A C 1
ATOM 712 O O . THR A 1 94 ? -3.109 -12.969 -15.039 1 74.12 94 THR A O 1
ATOM 715 N N . ASP A 1 95 ? -5.285 -12.375 -14.906 1 75.19 95 ASP A N 1
ATOM 716 C CA . ASP A 1 95 ? -5.23 -11.555 -16.109 1 75.19 95 ASP A CA 1
ATOM 717 C C . ASP A 1 95 ? -4.355 -10.328 -15.898 1 75.19 95 ASP A C 1
ATOM 719 O O . ASP A 1 95 ? -3.578 -9.953 -16.781 1 75.19 95 ASP A O 1
ATOM 723 N N . TRP A 1 96 ? -4.5 -9.789 -14.688 1 77.81 96 TRP A N 1
ATOM 724 C CA . TRP A 1 96 ? -3.68 -8.633 -14.352 1 77.81 96 TRP A CA 1
ATOM 725 C C . TRP A 1 96 ? -2.195 -8.977 -14.422 1 77.81 96 TRP A C 1
ATOM 727 O O . TRP A 1 96 ? -1.399 -8.219 -14.977 1 77.81 96 TRP A O 1
ATOM 737 N N . LEU A 1 97 ? -1.92 -10.117 -13.93 1 77.06 97 LEU A N 1
ATOM 738 C CA . LEU A 1 97 ? -0.533 -10.57 -13.875 1 77.06 97 LEU A CA 1
ATOM 739 C C . LEU A 1 97 ? 0.047 -10.711 -15.281 1 77.06 97 LEU A C 1
ATOM 741 O O . LEU A 1 97 ? 1.18 -10.297 -15.531 1 77.06 97 LEU A O 1
ATOM 745 N N . GLU A 1 98 ? -0.751 -11.242 -16.125 1 82.88 98 GLU A N 1
ATOM 746 C CA . GLU A 1 98 ? -0.295 -11.461 -17.5 1 82.88 98 GLU A CA 1
ATOM 747 C C . GLU A 1 98 ? -0.051 -10.141 -18.219 1 82.88 98 GLU A C 1
ATOM 749 O O . GLU A 1 98 ? 0.837 -10.047 -19.078 1 82.88 98 GLU A O 1
ATOM 754 N N . LEU A 1 99 ? -0.764 -9.18 -17.828 1 89.19 99 LEU A N 1
ATOM 755 C CA . LEU A 1 99 ? -0.638 -7.875 -18.469 1 89.19 99 LEU A CA 1
ATOM 756 C C . LEU A 1 99 ? 0.528 -7.09 -17.875 1 89.19 99 LEU A C 1
ATOM 758 O O . LEU A 1 99 ? 0.888 -6.027 -18.375 1 89.19 99 LEU A O 1
ATOM 762 N N . GLY A 1 100 ? 1.078 -7.609 -16.828 1 89.25 100 GLY A N 1
ATOM 763 C CA . GLY A 1 100 ? 2.164 -6.91 -16.172 1 89.25 100 GLY A CA 1
ATOM 764 C C . GLY A 1 100 ? 1.693 -5.734 -15.336 1 89.25 100 GLY A C 1
ATOM 765 O O . GLY A 1 100 ? 2.428 -4.762 -15.148 1 89.25 100 GLY A O 1
ATOM 766 N N . ALA A 1 101 ? 0.471 -5.793 -14.883 1 92.12 101 ALA A N 1
ATOM 767 C CA . ALA A 1 101 ? -0.108 -4.699 -14.109 1 92.12 101 ALA A CA 1
ATOM 768 C C . ALA A 1 101 ? 0.086 -4.926 -12.609 1 92.12 101 ALA A C 1
ATOM 770 O O . ALA A 1 101 ? 0.359 -6.047 -12.172 1 92.12 101 ALA A O 1
ATOM 771 N N . ALA A 1 102 ? 0.011 -3.889 -11.836 1 91.94 102 ALA A N 1
ATOM 772 C CA . ALA A 1 102 ? 0.115 -3.939 -10.375 1 91.94 102 ALA A CA 1
ATOM 773 C C . ALA A 1 102 ? -1.171 -3.449 -9.719 1 91.94 102 ALA A C 1
ATOM 775 O O . ALA A 1 102 ? -1.656 -2.357 -10.023 1 91.94 102 ALA A O 1
ATOM 776 N N . GLN A 1 103 ? -1.666 -4.281 -8.891 1 91.69 103 GLN A N 1
ATOM 777 C CA . GLN A 1 103 ? -2.818 -3.861 -8.094 1 91.69 103 GLN A CA 1
ATOM 778 C C . GLN A 1 103 ? -2.385 -3.033 -6.891 1 91.69 103 GLN A C 1
ATOM 780 O O . GLN A 1 103 ? -1.748 -3.553 -5.973 1 91.69 103 GLN A O 1
ATOM 785 N N . LEU A 1 104 ? -2.768 -1.804 -6.906 1 90 104 LEU A N 1
ATOM 786 C CA . LEU A 1 104 ? -2.297 -0.882 -5.875 1 90 104 LEU A CA 1
ATOM 787 C C . LEU A 1 104 ? -3.295 -0.797 -4.727 1 90 104 LEU A C 1
ATOM 789 O O . LEU A 1 104 ? -2.91 -0.552 -3.582 1 90 104 LEU A O 1
ATOM 793 N N . HIS A 1 105 ? -4.547 -0.892 -5.008 1 90 105 HIS A N 1
ATOM 794 C CA . HIS A 1 105 ? -5.633 -0.88 -4.031 1 90 105 HIS A CA 1
ATOM 795 C C . HIS A 1 105 ? -6.848 -1.636 -4.551 1 90 105 HIS A C 1
ATOM 797 O O . HIS A 1 105 ? -7.215 -1.504 -5.723 1 90 105 HIS A O 1
ATOM 803 N N . VAL A 1 106 ? -7.434 -2.451 -3.73 1 93.44 106 VAL A N 1
ATOM 804 C CA . VAL A 1 106 ? -8.594 -3.25 -4.109 1 93.44 106 VAL A CA 1
ATOM 805 C C . VAL A 1 106 ? -9.586 -3.305 -2.947 1 93.44 106 VAL A C 1
ATOM 807 O O . VAL A 1 106 ? -9.211 -3.623 -1.817 1 93.44 106 VAL A O 1
ATOM 810 N N . GLU A 1 107 ? -10.773 -2.996 -3.164 1 95.75 107 GLU A N 1
ATOM 811 C CA . GLU A 1 107 ? -11.828 -3.133 -2.164 1 95.75 107 GLU A CA 1
ATOM 812 C C . GLU A 1 107 ? -13.156 -3.492 -2.812 1 95.75 107 GLU A C 1
ATOM 814 O O . GLU A 1 107 ? -13.328 -3.324 -4.023 1 95.75 107 GLU A O 1
ATOM 819 N N . CYS A 1 108 ? -14.055 -3.967 -2.035 1 97.06 108 CYS A N 1
ATOM 820 C CA . CYS A 1 108 ? -15.352 -4.414 -2.541 1 97.06 108 CYS A CA 1
ATOM 821 C C . CYS A 1 108 ? -16.469 -4.047 -1.574 1 97.06 108 CYS A C 1
ATOM 823 O O . CYS A 1 108 ? -16.328 -4.203 -0.36 1 97.06 108 CYS A O 1
ATOM 825 N N . GLN A 1 109 ? -17.484 -3.547 -2.094 1 96.81 109 GLN A N 1
ATOM 826 C CA . GLN A 1 109 ? -18.688 -3.262 -1.327 1 96.81 109 GLN A CA 1
ATOM 827 C C . GLN A 1 109 ? -19.953 -3.473 -2.174 1 96.81 109 GLN A C 1
ATOM 829 O O . GLN A 1 109 ? -20 -3.051 -3.332 1 96.81 109 GLN A O 1
ATOM 834 N N . ASP A 1 110 ? -20.844 -4.188 -1.635 1 97.06 110 ASP A N 1
ATOM 835 C CA . ASP A 1 110 ? -22.156 -4.375 -2.221 1 97.06 110 ASP A CA 1
ATOM 836 C C . ASP A 1 110 ? -22.062 -4.855 -3.666 1 97.06 110 ASP A C 1
ATOM 838 O O . ASP A 1 110 ? -22.672 -4.273 -4.566 1 97.06 110 ASP A O 1
ATOM 842 N N . GLY A 1 111 ? -21.203 -5.785 -3.873 1 95.44 111 GLY A N 1
ATOM 843 C CA . GLY A 1 111 ? -21.094 -6.469 -5.152 1 95.44 111 GLY A CA 1
ATOM 844 C C . GLY A 1 111 ? -20.156 -5.77 -6.129 1 95.44 111 GLY A C 1
ATOM 845 O O . GLY A 1 111 ? -19.859 -6.305 -7.195 1 95.44 111 GLY A O 1
ATOM 846 N N . THR A 1 112 ? -19.672 -4.609 -5.766 1 96.25 112 THR A N 1
ATOM 847 C CA . THR A 1 112 ? -18.828 -3.826 -6.668 1 96.25 112 THR A CA 1
ATOM 848 C C . THR A 1 112 ? -17.391 -3.795 -6.184 1 96.25 112 THR A C 1
ATOM 850 O O . THR A 1 112 ? -17.125 -3.492 -5.02 1 96.25 112 THR A O 1
ATOM 853 N N . TRP A 1 113 ? -16.484 -4.117 -7.074 1 95.94 113 TRP A N 1
ATOM 854 C CA . TRP A 1 113 ? -15.047 -4.035 -6.789 1 95.94 113 TRP A CA 1
ATOM 855 C C . TRP A 1 113 ? -14.477 -2.695 -7.246 1 95.94 113 TRP A C 1
ATOM 857 O O . TRP A 1 113 ? -14.648 -2.305 -8.406 1 95.94 113 TRP A O 1
ATOM 867 N N . PHE A 1 114 ? -13.859 -2.012 -6.395 1 94.62 114 PHE A N 1
ATOM 868 C CA . PHE A 1 114 ? -13.117 -0.791 -6.688 1 94.62 114 PHE A CA 1
ATOM 869 C C . PHE A 1 114 ? -11.617 -1.055 -6.68 1 94.62 114 PHE A C 1
ATOM 871 O O . PHE A 1 114 ? -11.086 -1.625 -5.727 1 94.62 114 PHE A O 1
ATOM 878 N N . GLN A 1 115 ? -11 -0.599 -7.766 1 94.06 115 GLN A N 1
ATOM 879 C CA . GLN A 1 115 ? -9.586 -0.936 -7.91 1 94.06 115 GLN A CA 1
ATOM 880 C C . GLN A 1 115 ? -8.773 0.277 -8.359 1 94.06 115 GLN A C 1
ATOM 882 O O . GLN A 1 115 ? -9.266 1.121 -9.109 1 94.06 115 GLN A O 1
ATOM 887 N N . ARG A 1 116 ? -7.605 0.408 -7.871 1 91.94 116 ARG A N 1
ATOM 888 C CA . ARG A 1 116 ? -6.531 1.228 -8.43 1 91.94 116 ARG A CA 1
ATOM 889 C C . ARG A 1 116 ? -5.383 0.36 -8.922 1 91.94 116 ARG A C 1
ATOM 891 O O . ARG A 1 116 ? -4.801 -0.412 -8.156 1 91.94 116 ARG A O 1
ATOM 898 N N . VAL A 1 117 ? -5.152 0.482 -10.242 1 92.75 117 VAL A N 1
ATOM 899 C CA . VAL A 1 117 ? -4.195 -0.42 -10.875 1 92.75 117 VAL A CA 1
ATOM 900 C C . VAL A 1 117 ? -3.203 0.382 -11.711 1 92.75 117 VAL A C 1
ATOM 902 O O . VAL A 1 117 ? -3.586 1.339 -12.391 1 92.75 117 VAL A O 1
ATOM 905 N N . ARG A 1 118 ? -1.943 0.014 -11.641 1 93.12 118 ARG A N 1
ATOM 906 C CA . ARG A 1 118 ? -0.945 0.524 -12.57 1 93.12 118 ARG A CA 1
ATOM 907 C C . ARG A 1 118 ? -0.754 -0.432 -13.742 1 93.12 118 ARG A C 1
ATOM 909 O O . ARG A 1 118 ? -0.318 -1.57 -13.562 1 93.12 118 ARG A O 1
ATOM 916 N N . PHE A 1 119 ? -1.093 0.051 -14.883 1 93.75 119 PHE A N 1
ATOM 917 C CA . PHE A 1 119 ? -0.789 -0.684 -16.109 1 93.75 119 PHE A CA 1
ATOM 918 C C . PHE A 1 119 ? 0.544 -0.234 -16.688 1 93.75 119 PHE A C 1
ATOM 920 O O . PHE A 1 119 ? 0.887 0.949 -16.625 1 93.75 119 PHE A O 1
ATOM 927 N N . PRO A 1 120 ? 1.268 -1.212 -17.281 1 93.75 120 PRO A N 1
ATOM 928 C CA . PRO A 1 120 ? 2.566 -0.833 -17.844 1 93.75 120 PRO A CA 1
ATOM 929 C C . PRO A 1 120 ? 2.445 0.146 -19 1 93.75 120 PRO A C 1
ATOM 931 O O . PRO A 1 120 ? 3.393 0.881 -19.297 1 93.75 120 PRO A O 1
ATOM 934 N N . ASP A 1 121 ? 1.329 0.122 -19.656 1 92.44 121 ASP A N 1
ATOM 935 C CA . ASP A 1 121 ? 1.037 1.069 -20.734 1 92.44 121 ASP A CA 1
ATOM 936 C C . ASP A 1 121 ? -0.456 1.093 -21.047 1 92.44 121 ASP A C 1
ATOM 938 O O . ASP A 1 121 ? -1.233 0.333 -20.469 1 92.44 121 ASP A O 1
ATOM 942 N N . ARG A 1 122 ? -0.826 1.937 -21.969 1 92.5 122 ARG A N 1
ATOM 943 C CA . ARG A 1 122 ? -2.236 2.127 -22.297 1 92.5 122 ARG A CA 1
ATOM 944 C C . ARG A 1 122 ? -2.785 0.936 -23.078 1 92.5 122 ARG A C 1
ATOM 946 O O . ARG A 1 122 ? -3.979 0.638 -23 1 92.5 122 ARG A O 1
ATOM 953 N N . ASP A 1 123 ? -1.925 0.257 -23.781 1 95.06 123 ASP A N 1
ATOM 954 C CA . ASP A 1 123 ? -2.359 -0.936 -24.5 1 95.06 123 ASP A CA 1
ATOM 955 C C . ASP A 1 123 ? -2.811 -2.027 -23.531 1 95.06 123 ASP A C 1
ATOM 957 O O . ASP A 1 123 ? -3.799 -2.721 -23.781 1 95.06 123 ASP A O 1
ATOM 961 N N . ALA A 1 124 ? -2.068 -2.188 -22.5 1 94.19 124 ALA A N 1
ATOM 962 C CA . ALA A 1 124 ? -2.445 -3.156 -21.469 1 94.19 124 ALA A CA 1
ATOM 963 C C . ALA A 1 124 ? -3.803 -2.811 -20.859 1 94.19 124 ALA A C 1
ATOM 965 O O . ALA A 1 124 ? -4.621 -3.699 -20.609 1 94.19 124 ALA A O 1
ATOM 966 N N . LEU A 1 125 ? -4.078 -1.551 -20.609 1 94 125 LEU A N 1
ATOM 967 C CA . LEU A 1 125 ? -5.375 -1.112 -20.109 1 94 125 LEU A CA 1
ATOM 968 C C . LEU A 1 125 ? -6.484 -1.454 -21.094 1 94 125 LEU A C 1
ATOM 970 O O . LEU A 1 125 ? -7.531 -1.98 -20.703 1 94 125 LEU A O 1
ATOM 974 N N . ALA A 1 126 ? -6.223 -1.201 -22.344 1 95.19 126 ALA A N 1
ATOM 975 C CA . ALA A 1 126 ? -7.203 -1.489 -23.391 1 95.19 126 ALA A CA 1
ATOM 976 C C . ALA A 1 126 ? -7.504 -2.982 -23.453 1 95.19 126 ALA A C 1
ATOM 978 O O . ALA A 1 126 ? -8.656 -3.383 -23.625 1 95.19 126 ALA A O 1
ATOM 979 N N . GLU A 1 127 ? -6.492 -3.709 -23.344 1 95.12 127 GLU A N 1
ATOM 980 C CA . GLU A 1 127 ? -6.664 -5.156 -23.359 1 95.12 127 GLU A CA 1
ATOM 981 C C . GLU A 1 127 ? -7.504 -5.629 -22.172 1 95.12 127 GLU A C 1
ATOM 983 O O . GLU A 1 127 ? -8.352 -6.508 -22.328 1 95.12 127 GLU A O 1
ATOM 988 N N . PHE A 1 128 ? -7.297 -5.059 -21.078 1 93.94 128 PHE A N 1
ATOM 989 C CA . PHE A 1 128 ? -8.07 -5.414 -19.891 1 93.94 128 PHE A CA 1
ATOM 990 C C . PHE A 1 128 ? -9.539 -5.047 -20.078 1 93.94 128 PHE A C 1
ATOM 992 O O . PHE A 1 128 ? -10.43 -5.832 -19.75 1 93.94 128 PHE A O 1
ATOM 999 N N . GLU A 1 129 ? -9.766 -3.91 -20.531 1 94.31 129 GLU A N 1
ATOM 1000 C CA . GLU A 1 129 ? -11.133 -3.482 -20.812 1 94.31 129 GLU A CA 1
ATOM 1001 C C . GLU A 1 129 ? -11.836 -4.449 -21.766 1 94.31 129 GLU A C 1
ATOM 1003 O O . GLU A 1 129 ? -12.992 -4.801 -21.547 1 94.31 129 GLU A O 1
ATOM 1008 N N . SER A 1 130 ? -11.125 -4.828 -22.75 1 94.44 130 SER A N 1
ATOM 1009 C CA . SER A 1 130 ? -11.656 -5.789 -23.703 1 94.44 130 SER A CA 1
ATOM 1010 C C . SER A 1 130 ? -11.992 -7.113 -23.031 1 94.44 130 SER A C 1
ATOM 1012 O O . SER A 1 130 ? -13.016 -7.734 -23.344 1 94.44 130 SER A O 1
ATOM 1014 N N . THR A 1 131 ? -11.102 -7.539 -22.172 1 92.44 131 THR A N 1
ATOM 1015 C CA . THR A 1 131 ? -11.328 -8.766 -21.422 1 92.44 131 THR A CA 1
ATOM 1016 C C . THR A 1 131 ? -12.594 -8.656 -20.578 1 92.44 131 THR A C 1
ATOM 1018 O O . THR A 1 131 ? -13.391 -9.602 -20.516 1 92.44 131 THR A O 1
ATOM 1021 N N . CYS A 1 132 ? -12.781 -7.543 -19.891 1 93.06 132 CYS A N 1
ATOM 1022 C CA . CYS A 1 132 ? -13.984 -7.32 -19.109 1 93.06 132 CYS A CA 1
ATOM 1023 C C . CYS A 1 132 ? -15.234 -7.426 -19.969 1 93.06 132 CYS A C 1
ATOM 1025 O O . CYS A 1 132 ? -16.219 -8.047 -19.562 1 93.06 132 CYS A O 1
ATOM 1027 N N . GLU A 1 133 ? -15.203 -6.887 -21.125 1 92.38 133 GLU A N 1
ATOM 1028 C CA . GLU A 1 133 ? -16.328 -6.941 -22.047 1 92.38 133 GLU A CA 1
ATOM 1029 C C . GLU A 1 133 ? -16.641 -8.375 -22.469 1 92.38 133 GLU A C 1
ATOM 1031 O O . GLU A 1 133 ? -17.797 -8.797 -22.438 1 92.38 133 GLU A O 1
ATOM 1036 N N . THR A 1 134 ? -15.641 -9.07 -22.781 1 90.94 134 THR A N 1
ATOM 1037 C CA . THR A 1 134 ? -15.789 -10.445 -23.234 1 90.94 134 THR A CA 1
ATOM 1038 C C . THR A 1 134 ? -16.375 -11.32 -22.125 1 90.94 134 THR A C 1
ATOM 1040 O O . THR A 1 134 ? -17.156 -12.234 -22.391 1 90.94 134 THR A O 1
ATOM 1043 N N . GLU A 1 135 ? -16.016 -10.992 -20.906 1 89.75 135 GLU A N 1
ATOM 1044 C CA . GLU A 1 135 ? -16.453 -11.781 -19.75 1 89.75 135 GLU A CA 1
ATOM 1045 C C . GLU A 1 135 ? -17.766 -11.242 -19.188 1 89.75 135 GLU A C 1
ATOM 1047 O O . GLU A 1 135 ? -18.234 -11.719 -18.156 1 89.75 135 GLU A O 1
ATOM 1052 N N . ASP A 1 136 ? -18.312 -10.258 -19.781 1 91.31 136 ASP A N 1
ATOM 1053 C CA . ASP A 1 136 ? -19.562 -9.648 -19.359 1 91.31 136 ASP A CA 1
ATOM 1054 C C . ASP A 1 136 ? -19.438 -9.023 -17.969 1 91.31 136 ASP A C 1
ATOM 1056 O O . ASP A 1 136 ? -20.266 -9.289 -17.094 1 91.31 136 ASP A O 1
ATOM 1060 N N . ILE A 1 137 ? -18.359 -8.398 -17.75 1 94.12 137 ILE A N 1
ATOM 1061 C CA . ILE A 1 137 ? -18.109 -7.633 -16.531 1 94.12 137 ILE A CA 1
ATOM 1062 C C . ILE A 1 137 ? -18.219 -6.137 -16.828 1 94.12 137 ILE A C 1
ATOM 1064 O O . ILE A 1 137 ? -17.562 -5.633 -17.75 1 94.12 137 ILE A O 1
ATOM 1068 N N . SER A 1 138 ? -19.078 -5.473 -16.141 1 95.62 138 SER A N 1
ATOM 1069 C CA . SER A 1 138 ? -19.219 -4.027 -16.312 1 95.62 138 SER A CA 1
ATOM 1070 C C . SER A 1 138 ? -17.984 -3.293 -15.781 1 95.62 138 SER A C 1
ATOM 1072 O O . SER A 1 138 ? -17.656 -3.406 -14.602 1 95.62 138 SER A O 1
ATOM 1074 N N . PHE A 1 139 ? -17.359 -2.59 -16.656 1 95.88 139 PHE A N 1
ATOM 1075 C CA . PHE A 1 139 ? -16.172 -1.801 -16.344 1 95.88 139 PHE A CA 1
ATOM 1076 C C . PHE A 1 139 ? -16.5 -0.31 -16.391 1 95.88 139 PHE A C 1
ATOM 1078 O O . PHE A 1 139 ? -16.984 0.199 -17.406 1 95.88 139 PHE A O 1
ATOM 1085 N N . THR A 1 140 ? -16.234 0.436 -15.242 1 95.5 140 THR A N 1
ATOM 1086 C CA . THR A 1 140 ? -16.438 1.88 -15.195 1 95.5 140 THR A CA 1
ATOM 1087 C C . THR A 1 140 ? -15.141 2.592 -14.812 1 95.5 140 THR A C 1
ATOM 1089 O O . THR A 1 140 ? -14.633 2.408 -13.703 1 95.5 140 THR A O 1
ATOM 1092 N N . LEU A 1 141 ? -14.648 3.393 -15.664 1 93.38 141 LEU A N 1
ATOM 1093 C CA . LEU A 1 141 ? -13.438 4.172 -15.422 1 93.38 141 LEU A CA 1
ATOM 1094 C C . LEU A 1 141 ? -13.75 5.418 -14.602 1 93.38 141 LEU A C 1
ATOM 1096 O O . LEU A 1 141 ? -14.664 6.18 -14.938 1 93.38 141 LEU A O 1
ATOM 1100 N N . HIS A 1 142 ? -13.047 5.625 -13.531 1 90.12 142 HIS A N 1
ATOM 1101 C CA . HIS A 1 142 ? -13.297 6.773 -12.672 1 90.12 142 HIS A CA 1
ATOM 1102 C C . HIS A 1 142 ? -12.234 7.855 -12.867 1 90.12 142 HIS A C 1
ATOM 1104 O O . HIS A 1 142 ? -12.562 9.039 -12.969 1 90.12 142 HIS A O 1
ATOM 1110 N N . ARG A 1 143 ? -10.977 7.434 -12.82 1 85.25 143 ARG A N 1
ATOM 1111 C CA . ARG A 1 143 ? -9.898 8.414 -12.852 1 85.25 143 ARG A CA 1
ATOM 1112 C C . ARG A 1 143 ? -8.648 7.824 -13.5 1 85.25 143 ARG A C 1
ATOM 1114 O O . ARG A 1 143 ? -8.336 6.645 -13.305 1 85.25 143 ARG A O 1
ATOM 1121 N N . ILE A 1 144 ? -7.961 8.539 -14.305 1 85.5 144 ILE A N 1
ATOM 1122 C CA . ILE A 1 144 ? -6.625 8.234 -14.805 1 85.5 144 ILE A CA 1
ATOM 1123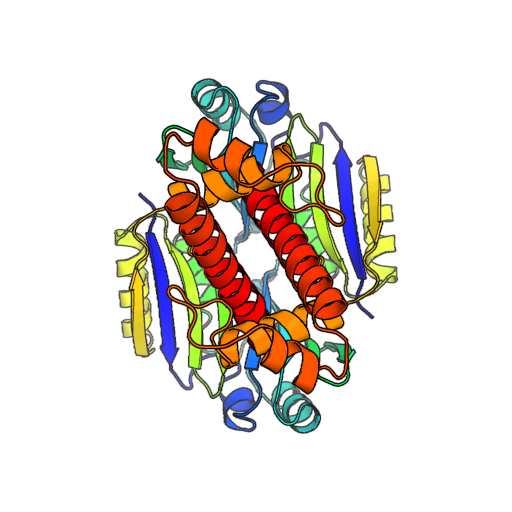 C C . ILE A 1 144 ? -5.617 9.219 -14.211 1 85.5 144 ILE A C 1
ATOM 1125 O O . ILE A 1 144 ? -5.789 10.438 -14.328 1 85.5 144 ILE A O 1
ATOM 1129 N N . TYR A 1 145 ? -4.668 8.602 -13.617 1 77.81 145 TYR A N 1
ATOM 1130 C CA . TYR A 1 145 ? -3.666 9.461 -13 1 77.81 145 TYR A CA 1
ATOM 1131 C C . TYR A 1 145 ? -2.6 9.875 -14 1 77.81 145 TYR A C 1
ATOM 1133 O O . TYR A 1 145 ? -2.205 9.078 -14.859 1 77.81 145 TYR A O 1
ATOM 1141 N N . GLY A 1 146 ? -2.234 11.07 -14.094 1 66.5 146 GLY A N 1
ATOM 1142 C CA . GLY A 1 146 ? -1.282 11.602 -15.062 1 66.5 146 GLY A CA 1
ATOM 1143 C C . GLY A 1 146 ? 0.151 11.203 -14.758 1 66.5 146 GLY A C 1
ATOM 1144 O O . GLY A 1 146 ? 0.969 11.078 -15.672 1 66.5 146 GLY A O 1
ATOM 1145 N N . ASP A 1 147 ? 0.483 11.258 -13.531 1 64.31 147 ASP A N 1
ATOM 1146 C CA . ASP A 1 147 ? 1.869 11.039 -13.133 1 64.31 147 ASP A CA 1
ATOM 1147 C C . ASP A 1 147 ? 2.111 9.578 -12.766 1 64.31 147 ASP A C 1
ATOM 1149 O O . ASP A 1 147 ? 1.43 9.031 -11.891 1 64.31 147 ASP A O 1
ATOM 1153 N N . PRO A 1 148 ? 3.021 8.922 -13.602 1 62 148 PRO A N 1
ATOM 1154 C CA . PRO A 1 148 ? 3.33 7.52 -13.328 1 62 148 PRO A CA 1
ATOM 1155 C C . PRO A 1 148 ? 3.852 7.301 -11.906 1 62 148 PRO A C 1
ATOM 1157 O O . PRO A 1 148 ? 3.832 6.176 -11.406 1 62 148 PRO A O 1
ATOM 1160 N N . GLY A 1 149 ? 4.496 8.32 -11.328 1 57.31 149 GLY A N 1
ATOM 1161 C CA . GLY A 1 149 ? 5.137 8.133 -10.039 1 57.31 149 GLY A CA 1
ATOM 1162 C C . GLY A 1 149 ? 4.16 7.789 -8.93 1 57.31 149 GLY A C 1
ATOM 1163 O O . GLY A 1 149 ? 4.371 6.832 -8.18 1 57.31 149 GLY A O 1
ATOM 1164 N N . SER A 1 150 ? 3.387 8.609 -8.391 1 58.66 150 SER A N 1
ATOM 1165 C CA . SER A 1 150 ? 2.699 8.344 -7.129 1 58.66 150 SER A CA 1
ATOM 1166 C C . SER A 1 150 ? 1.24 7.969 -7.363 1 58.66 150 SER A C 1
ATOM 1168 O O . SER A 1 150 ? 0.528 8.656 -8.102 1 58.66 150 SER A O 1
ATOM 1170 N N . ALA A 1 151 ? 0.977 6.582 -7.203 1 56.31 151 ALA A N 1
ATOM 1171 C CA . ALA A 1 151 ? -0.378 6.039 -7.242 1 56.31 151 ALA A CA 1
ATOM 1172 C C . ALA A 1 151 ? -1.297 6.781 -6.277 1 56.31 151 ALA A C 1
ATOM 1174 O O . ALA A 1 151 ? -2.521 6.691 -6.383 1 56.31 151 ALA A O 1
ATOM 1175 N N . GLU A 1 152 ? -0.737 7.188 -5.262 1 56.06 152 GLU A N 1
ATOM 1176 C CA . GLU A 1 152 ? -1.618 7.938 -4.367 1 56.06 152 GLU A CA 1
ATOM 1177 C C . GLU A 1 152 ? -1.478 9.438 -4.59 1 56.06 152 GLU A C 1
ATOM 1179 O O . GLU A 1 152 ? -0.364 9.953 -4.699 1 56.06 152 GLU A O 1
ATOM 1184 N N . PRO A 1 153 ? -2.551 10.008 -5.027 1 56.59 153 PRO A N 1
ATOM 1185 C CA . PRO A 1 153 ? -2.443 11.461 -5.133 1 56.59 153 PRO A CA 1
ATOM 1186 C C . PRO A 1 153 ? -1.685 12.078 -3.961 1 56.59 153 PRO A C 1
ATOM 1188 O O . PRO A 1 153 ? -1.84 11.641 -2.818 1 56.59 153 PRO A O 1
ATOM 1191 N N . ASP A 1 154 ? -0.589 12.656 -4.273 1 65.12 154 ASP A N 1
ATOM 1192 C CA . ASP A 1 154 ? 0.108 13.414 -3.24 1 65.12 154 ASP A CA 1
ATOM 1193 C C . ASP A 1 154 ? -0.756 14.562 -2.727 1 65.12 154 ASP A C 1
ATOM 1195 O O . ASP A 1 154 ? -1.133 15.453 -3.494 1 65.12 154 ASP A O 1
ATOM 1199 N N . PRO A 1 155 ? -1.105 14.398 -1.534 1 76.12 155 PRO A N 1
ATOM 1200 C CA . PRO A 1 155 ? -1.974 15.461 -1.013 1 76.12 155 PRO A CA 1
ATOM 1201 C C . PRO A 1 155 ? -1.294 16.828 -0.995 1 76.12 155 PRO A C 1
ATOM 1203 O O . PRO A 1 155 ? -1.949 17.844 -0.753 1 76.12 155 PRO A O 1
ATOM 1206 N N . LEU A 1 156 ? 0.044 16.844 -1.324 1 84.44 156 LEU A N 1
ATOM 1207 C CA . LEU A 1 156 ? 0.777 18.109 -1.251 1 84.44 156 LEU A CA 1
ATOM 1208 C C . LEU A 1 156 ? 1.264 18.531 -2.631 1 84.44 156 LEU A C 1
ATOM 1210 O O . LEU A 1 156 ? 1.714 17.703 -3.422 1 84.44 156 LEU A O 1
ATOM 1214 N N . THR A 1 157 ? 1.059 19.781 -2.969 1 81 157 THR A N 1
ATOM 1215 C CA . THR A 1 157 ? 1.807 20.344 -4.086 1 81 157 THR A CA 1
ATOM 1216 C C . THR A 1 157 ? 3.287 20.469 -3.74 1 81 157 THR A C 1
ATOM 1218 O O . THR A 1 157 ? 3.666 20.375 -2.57 1 81 157 THR A O 1
ATOM 1221 N N . ASP A 1 158 ? 4.086 20.781 -4.695 1 82.31 158 ASP A N 1
ATOM 1222 C CA . ASP A 1 158 ? 5.516 20.969 -4.461 1 82.31 158 ASP A CA 1
ATOM 1223 C C . ASP A 1 158 ? 5.77 22.125 -3.51 1 82.31 158 ASP A C 1
ATOM 1225 O O . ASP A 1 158 ? 6.625 22.047 -2.625 1 82.31 158 ASP A O 1
ATOM 1229 N N . ALA A 1 159 ? 5.031 23.203 -3.754 1 89.56 159 ALA A N 1
ATOM 1230 C CA . ALA A 1 159 ? 5.191 24.391 -2.92 1 89.56 159 ALA A CA 1
ATOM 1231 C C . ALA A 1 159 ? 4.801 24.109 -1.474 1 89.56 159 ALA A C 1
ATOM 1233 O O . ALA A 1 159 ? 5.469 24.562 -0.542 1 89.56 159 ALA A O 1
ATOM 1234 N N . GLN A 1 160 ? 3.779 23.344 -1.301 1 91.69 160 GLN A N 1
ATOM 1235 C CA . GLN A 1 160 ? 3.32 22.969 0.032 1 91.69 160 GLN A CA 1
ATOM 1236 C C . GLN A 1 160 ? 4.328 22.047 0.724 1 91.69 160 GLN A C 1
ATOM 1238 O O . GLN A 1 160 ? 4.617 22.219 1.909 1 91.69 160 GLN A O 1
ATOM 1243 N N . ARG A 1 161 ? 4.809 21.141 -0.013 1 91.12 161 ARG A N 1
ATOM 1244 C CA . ARG A 1 161 ? 5.805 20.219 0.508 1 91.12 161 ARG A CA 1
ATOM 1245 C C . ARG A 1 161 ? 7.051 20.953 0.979 1 91.12 161 ARG A C 1
ATOM 1247 O O . ARG A 1 161 ? 7.578 20.672 2.057 1 91.12 161 ARG A O 1
ATOM 1254 N N . GLU A 1 162 ? 7.473 21.844 0.17 1 92 162 GLU A N 1
ATOM 1255 C CA . GLU A 1 162 ? 8.648 22.641 0.523 1 92 162 GLU A CA 1
ATOM 1256 C C . GLU A 1 162 ? 8.406 23.453 1.791 1 92 162 GLU A C 1
ATOM 1258 O O . GLU A 1 162 ? 9.266 23.516 2.668 1 92 162 GLU A O 1
ATOM 1263 N N . ALA A 1 163 ? 7.32 24.078 1.85 1 94.75 163 ALA A N 1
ATOM 1264 C CA . ALA A 1 163 ? 6.98 24.891 3.023 1 94.75 163 ALA A CA 1
ATOM 1265 C C . ALA A 1 163 ? 6.973 24.031 4.285 1 94.75 163 ALA A C 1
ATOM 1267 O O . ALA A 1 163 ? 7.488 24.438 5.328 1 94.75 163 ALA A O 1
ATOM 1268 N N . LEU A 1 164 ? 6.359 22.828 4.207 1 93.88 164 LEU A N 1
ATOM 1269 C CA . LEU A 1 164 ? 6.293 21.922 5.352 1 93.88 164 LEU A CA 1
ATOM 1270 C C . LEU A 1 164 ? 7.688 21.453 5.758 1 93.88 164 LEU A C 1
ATOM 1272 O O . LEU A 1 164 ? 7.992 21.359 6.953 1 93.88 164 LEU A O 1
ATOM 1276 N N . ARG A 1 165 ? 8.508 21.141 4.785 1 93.62 165 ARG A N 1
ATOM 1277 C CA . ARG A 1 165 ? 9.875 20.734 5.066 1 93.62 165 ARG A CA 1
ATOM 1278 C C . ARG A 1 165 ? 10.625 21.812 5.848 1 93.62 165 ARG A C 1
ATOM 1280 O O . ARG A 1 165 ? 11.266 21.516 6.859 1 93.62 165 ARG A O 1
ATOM 1287 N N . LEU A 1 166 ? 10.516 23 5.367 1 94 166 LEU A N 1
ATOM 1288 C CA . LEU A 1 166 ? 11.172 24.125 6.027 1 94 166 LEU A CA 1
ATOM 1289 C C . LEU A 1 166 ? 10.609 24.328 7.426 1 94 166 LEU A C 1
ATOM 1291 O O . LEU A 1 166 ? 11.352 24.641 8.359 1 94 166 LEU A O 1
ATOM 1295 N N . GLY A 1 167 ? 9.289 24.234 7.562 1 95.06 167 GLY A N 1
ATOM 1296 C CA . GLY A 1 167 ? 8.664 24.359 8.867 1 95.06 167 GLY A CA 1
ATOM 1297 C C . GLY A 1 167 ? 9.148 23.328 9.867 1 95.06 167 GLY A C 1
ATOM 1298 O O . GLY A 1 167 ? 9.328 23.641 11.047 1 95.06 167 GLY A O 1
ATOM 1299 N N . LEU A 1 168 ? 9.383 22.125 9.414 1 93.81 168 LEU A N 1
ATOM 1300 C CA . LEU A 1 168 ? 9.922 21.078 10.266 1 93.81 168 LEU A CA 1
ATOM 1301 C C . LEU A 1 168 ? 11.375 21.359 10.625 1 93.81 168 LEU A C 1
ATOM 1303 O O . LEU A 1 168 ? 11.766 21.266 11.789 1 93.81 168 LEU A O 1
ATOM 1307 N N . ASP A 1 169 ? 12.109 21.75 9.672 1 93.19 169 ASP A N 1
ATOM 1308 C CA . ASP A 1 169 ? 13.547 21.938 9.812 1 93.19 169 ASP A CA 1
ATOM 1309 C C . ASP A 1 169 ? 13.867 23.078 10.766 1 93.19 169 ASP A C 1
ATOM 1311 O O . ASP A 1 169 ? 14.781 22.984 11.586 1 93.19 169 ASP A O 1
ATOM 1315 N N . CYS A 1 170 ? 13.094 24.156 10.609 1 94.12 170 CYS A N 1
ATOM 1316 C CA . CYS A 1 170 ? 13.414 25.344 11.406 1 94.12 170 CYS A CA 1
ATOM 1317 C C . CYS A 1 170 ? 12.742 25.281 12.773 1 94.12 170 CYS A C 1
ATOM 1319 O O . CYS A 1 170 ? 12.984 26.125 13.625 1 94.12 170 CYS A O 1
ATOM 1321 N N . GLY A 1 171 ? 11.844 24.312 12.938 1 94 171 GLY A N 1
ATOM 1322 C CA . GLY A 1 171 ? 11.211 24.125 14.234 1 94 171 GLY A CA 1
ATOM 1323 C C . GLY A 1 171 ? 9.898 24.875 14.383 1 94 171 GLY A C 1
ATOM 1324 O O . GLY A 1 171 ? 9.391 25.047 15.492 1 94 171 GLY A O 1
ATOM 1325 N N . TYR A 1 172 ? 9.359 25.469 13.281 1 94.94 172 TYR A N 1
ATOM 1326 C CA . TYR A 1 172 ? 8.07 26.141 13.32 1 94.94 172 TYR A CA 1
ATOM 1327 C C . TYR A 1 172 ? 6.969 25.188 13.773 1 94.94 172 TYR A C 1
ATOM 1329 O O . TYR A 1 172 ? 6.02 25.594 14.445 1 94.94 172 TYR A O 1
ATOM 1337 N N . LEU A 1 173 ? 7.059 23.922 13.492 1 94.31 173 LEU A N 1
ATOM 1338 C CA . LEU A 1 173 ? 6.023 22.938 13.797 1 94.31 173 LEU A CA 1
ATOM 1339 C C . LEU A 1 173 ? 6.32 22.234 15.117 1 94.31 173 LEU A C 1
ATOM 1341 O O . LEU A 1 173 ? 5.59 21.328 15.516 1 94.31 173 LEU A O 1
ATOM 1345 N N . ASP A 1 174 ? 7.301 22.672 15.789 1 92.38 174 ASP A N 1
ATOM 1346 C CA . ASP A 1 174 ? 7.648 22.094 17.094 1 92.38 174 ASP A CA 1
ATOM 1347 C C . ASP A 1 174 ? 6.664 22.547 18.172 1 92.38 174 ASP A C 1
ATOM 1349 O O . ASP A 1 174 ? 6.031 23.594 18.047 1 92.38 174 ASP A O 1
ATOM 1353 N N . VAL A 1 175 ? 6.48 21.734 19.141 1 90.44 175 VAL A N 1
ATOM 1354 C CA . VAL A 1 175 ? 5.727 22.094 20.344 1 90.44 175 VAL A CA 1
ATOM 1355 C C . VAL A 1 175 ? 6.582 21.844 21.578 1 90.44 175 VAL A C 1
ATOM 1357 O O . VAL A 1 175 ? 6.766 20.688 22 1 90.44 175 VAL A O 1
ATOM 1360 N N . PRO A 1 176 ? 7.031 22.906 22.25 1 90.44 176 PRO A N 1
ATOM 1361 C CA . PRO A 1 176 ? 6.852 24.297 21.859 1 90.44 176 PRO A CA 1
ATOM 1362 C C . PRO A 1 176 ? 7.648 24.672 20.609 1 90.44 176 PRO A C 1
ATOM 1364 O O . PRO A 1 176 ? 8.555 23.938 20.219 1 90.44 176 PRO A O 1
ATOM 1367 N N . ARG A 1 177 ? 7.238 25.859 19.906 1 90.12 177 ARG A N 1
ATOM 1368 C CA . ARG A 1 177 ? 7.898 26.312 18.688 1 90.12 177 ARG A CA 1
ATOM 1369 C C . ARG A 1 177 ? 9.344 26.703 18.953 1 90.12 177 ARG A C 1
ATOM 1371 O O . ARG A 1 177 ? 9.633 27.391 19.938 1 90.12 177 ARG A O 1
ATOM 1378 N N . THR A 1 178 ? 10.234 26.234 18.172 1 93.06 178 THR A N 1
ATOM 1379 C CA . THR A 1 178 ? 11.641 26.594 18.281 1 93.06 178 THR A CA 1
ATOM 1380 C C . THR A 1 178 ? 12.07 27.469 17.094 1 93.06 178 THR A C 1
ATOM 1382 O O . THR A 1 178 ? 13.195 27.969 17.062 1 93.06 178 THR A O 1
ATOM 1385 N N . GLY A 1 179 ? 11.281 27.641 16.141 1 92.62 179 GLY A N 1
ATOM 1386 C CA . GLY A 1 179 ? 11.445 28.5 14.977 1 92.62 179 GLY A CA 1
ATOM 1387 C C . GLY A 1 179 ? 10.203 29.312 14.656 1 92.62 179 GLY A C 1
ATOM 1388 O O . GLY A 1 179 ? 9.125 29.047 15.195 1 92.62 179 GLY A O 1
ATOM 1389 N N . SER A 1 180 ? 10.391 30.297 13.75 1 93.75 180 SER A N 1
ATOM 1390 C CA . SER A 1 180 ? 9.273 31.203 13.469 1 93.75 180 SER A CA 1
ATOM 1391 C C . SER A 1 180 ? 8.852 31.109 12.008 1 93.75 180 SER A C 1
ATOM 1393 O O . SER A 1 180 ? 9.609 30.625 11.164 1 93.75 180 SER A O 1
ATOM 1395 N N . LEU A 1 181 ? 7.617 31.547 11.828 1 94.25 181 LEU A N 1
ATOM 1396 C CA . LEU A 1 181 ? 7.07 31.609 10.477 1 94.25 181 LEU A CA 1
ATOM 1397 C C . LEU A 1 181 ? 7.91 32.5 9.578 1 94.25 181 LEU A C 1
ATOM 1399 O O . LEU A 1 181 ? 8.008 32.281 8.375 1 94.25 181 LEU A O 1
ATOM 1403 N N . SER A 1 182 ? 8.539 33.531 10.195 1 96.06 182 SER A N 1
ATOM 1404 C CA . SER A 1 182 ? 9.344 34.469 9.43 1 96.06 182 SER A CA 1
ATOM 1405 C C . SER A 1 182 ? 10.523 33.781 8.766 1 96.06 182 SER A C 1
ATOM 1407 O O . SER A 1 182 ? 10.914 34.156 7.652 1 96.06 182 SER A O 1
ATOM 1409 N N . VAL A 1 183 ? 11.07 32.812 9.414 1 95 183 VAL A N 1
ATOM 1410 C CA . VAL A 1 183 ? 1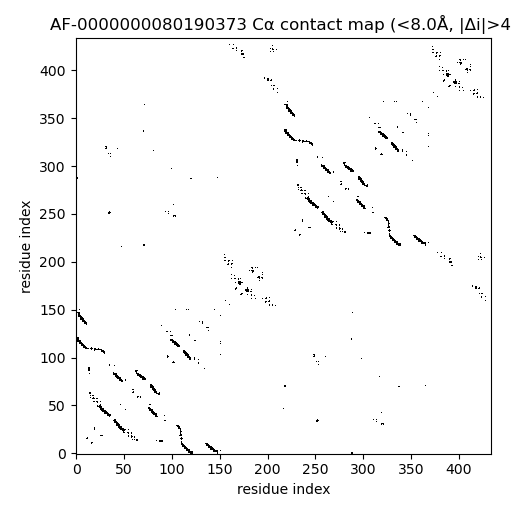2.195 32.062 8.859 1 95 183 VAL A CA 1
ATOM 1411 C C . VAL A 1 183 ? 11.734 31.281 7.625 1 95 183 VAL A C 1
ATOM 1413 O O . VAL A 1 183 ? 12.406 31.297 6.586 1 95 183 VAL A O 1
ATOM 1416 N N . VAL A 1 184 ? 10.586 30.625 7.723 1 95.81 184 VAL A N 1
ATOM 1417 C CA . VAL A 1 184 ? 10.023 29.859 6.605 1 95.81 184 VAL A CA 1
ATOM 1418 C C . VAL A 1 184 ? 9.742 30.812 5.434 1 95.81 184 VAL A C 1
ATOM 1420 O O . VAL A 1 184 ? 10.109 30.516 4.293 1 95.81 184 VAL A O 1
ATOM 1423 N N . ALA A 1 185 ? 9.117 31.953 5.695 1 96.81 185 ALA A N 1
ATOM 1424 C CA . ALA A 1 185 ? 8.766 32.938 4.676 1 96.81 185 ALA A CA 1
ATOM 1425 C C . ALA A 1 185 ? 10.008 33.469 3.965 1 96.81 185 ALA A C 1
ATOM 1427 O O . ALA A 1 185 ? 10.039 33.531 2.734 1 96.81 185 ALA A O 1
ATOM 1428 N N . ASP A 1 186 ? 10.984 33.781 4.754 1 96.5 186 ASP A N 1
ATOM 1429 C CA . ASP A 1 186 ? 12.227 34.312 4.215 1 96.5 186 ASP A CA 1
ATOM 1430 C C . ASP A 1 186 ? 12.906 33.312 3.283 1 96.5 186 ASP A C 1
ATOM 1432 O O . ASP A 1 186 ? 13.375 33.688 2.203 1 96.5 186 ASP A O 1
ATOM 1436 N N . GLU A 1 187 ? 12.969 32.094 3.732 1 95.31 187 GLU A N 1
ATOM 1437 C CA . GLU A 1 187 ? 13.609 31.062 2.936 1 95.31 187 GLU A CA 1
ATOM 1438 C C . GLU A 1 187 ? 12.859 30.828 1.63 1 95.31 187 GLU A C 1
ATOM 1440 O O . GLU A 1 187 ? 13.469 30.531 0.601 1 95.31 187 GLU A O 1
ATOM 1445 N N . LEU A 1 188 ? 11.547 30.969 1.7 1 95.62 188 LEU A N 1
ATOM 1446 C CA . LEU A 1 188 ? 10.711 30.75 0.523 1 95.62 188 LEU A CA 1
ATOM 1447 C C . LEU A 1 188 ? 10.656 32 -0.345 1 95.62 188 LEU A C 1
ATOM 1449 O O . LEU A 1 188 ? 10.234 31.938 -1.504 1 95.62 188 LEU A O 1
ATOM 1453 N N . GLY A 1 189 ? 11.047 33.156 0.24 1 96.69 189 GLY A N 1
ATOM 1454 C CA . GLY A 1 189 ? 10.984 34.406 -0.482 1 96.69 189 GLY A CA 1
ATOM 1455 C C . GLY A 1 189 ? 9.57 34.938 -0.643 1 96.69 189 GLY A C 1
ATOM 1456 O O . GLY A 1 189 ? 9.219 35.5 -1.693 1 96.69 189 GLY A O 1
ATOM 1457 N N . ILE A 1 190 ? 8.68 34.688 0.299 1 97.06 190 ILE A N 1
ATOM 1458 C CA . ILE A 1 190 ? 7.301 35.156 0.27 1 97.06 190 ILE A CA 1
ATOM 1459 C C . ILE A 1 190 ? 6.957 35.844 1.593 1 97.06 190 ILE A C 1
ATOM 1461 O O . ILE A 1 190 ? 7.777 35.844 2.516 1 97.06 190 ILE A O 1
ATOM 1465 N N . SER A 1 191 ? 5.812 36.438 1.595 1 96.31 191 SER A N 1
ATOM 1466 C CA . SER A 1 191 ? 5.371 37.094 2.82 1 96.31 191 SER A CA 1
ATOM 1467 C C . SER A 1 191 ? 5.004 36.062 3.893 1 96.31 191 SER A C 1
ATOM 1469 O O . SER A 1 191 ? 4.715 34.906 3.582 1 96.31 191 SER A O 1
ATOM 1471 N N . GLU A 1 192 ? 5.094 36.5 5.117 1 95.56 192 GLU A N 1
ATOM 1472 C CA . GLU A 1 192 ? 4.672 35.625 6.219 1 95.56 192 GLU A CA 1
ATOM 1473 C C . GLU A 1 192 ? 3.223 35.188 6.047 1 95.56 192 GLU A C 1
ATOM 1475 O O . GLU A 1 192 ? 2.869 34.062 6.383 1 95.56 192 GLU A O 1
ATOM 1480 N N . GLN A 1 193 ? 2.391 36.094 5.566 1 94.75 193 GLN A N 1
ATOM 1481 C CA . GLN A 1 193 ? 0.991 35.75 5.324 1 94.75 193 GLN A CA 1
ATOM 1482 C C . GLN A 1 193 ? 0.865 34.625 4.297 1 94.75 193 GLN A C 1
ATOM 1484 O O . GLN A 1 193 ? 0.13 33.656 4.512 1 94.75 193 GLN A O 1
ATOM 1489 N N . SER A 1 194 ? 1.553 34.781 3.205 1 95.38 194 SER A N 1
ATOM 1490 C CA . SER A 1 194 ? 1.528 33.75 2.156 1 95.38 194 SER A CA 1
ATOM 1491 C C . SER A 1 194 ? 2.064 32.438 2.662 1 95.38 194 SER A C 1
ATOM 1493 O O . SER A 1 194 ? 1.544 31.375 2.307 1 95.38 194 SER A O 1
ATOM 1495 N N . ALA A 1 195 ? 3.098 32.438 3.49 1 95.88 195 ALA A N 1
ATOM 1496 C CA . ALA A 1 195 ? 3.672 31.234 4.062 1 95.88 195 ALA A CA 1
ATOM 1497 C C . ALA A 1 195 ? 2.678 30.531 4.992 1 95.88 195 ALA A C 1
ATOM 1499 O O . ALA A 1 195 ? 2.529 29.312 4.949 1 95.88 195 ALA A O 1
ATOM 1500 N N . SER A 1 196 ? 2.086 31.328 5.789 1 93.31 196 SER A N 1
ATOM 1501 C CA . SER A 1 196 ? 1.08 30.797 6.703 1 93.31 196 SER A CA 1
ATOM 1502 C C . SER A 1 196 ? -0.054 30.125 5.945 1 93.31 196 SER A C 1
ATOM 1504 O O . SER A 1 196 ? -0.484 29.031 6.312 1 93.31 196 SER A O 1
ATOM 1506 N N . GLU A 1 197 ? -0.529 30.797 4.938 1 95.12 197 GLU A N 1
ATOM 1507 C CA . GLU A 1 197 ? -1.613 30.219 4.137 1 95.12 197 GLU A CA 1
ATOM 1508 C C . GLU A 1 197 ? -1.182 28.938 3.455 1 95.12 197 GLU A C 1
ATOM 1510 O O . GLU A 1 197 ? -1.949 27.969 3.395 1 95.12 197 GLU A O 1
ATOM 1515 N N . ARG A 1 198 ? -0.029 28.891 2.982 1 94.69 198 ARG A N 1
ATOM 1516 C CA . ARG A 1 198 ? 0.502 27.703 2.316 1 94.69 198 ARG A CA 1
ATOM 1517 C C . ARG A 1 198 ? 0.613 26.531 3.285 1 94.69 198 ARG A C 1
ATOM 1519 O O . ARG A 1 198 ? 0.244 25.406 2.951 1 94.69 198 ARG A O 1
ATOM 1526 N N . LEU A 1 199 ? 1.138 26.812 4.453 1 94.5 199 LEU A N 1
ATOM 1527 C CA . LEU A 1 199 ? 1.273 25.766 5.465 1 94.5 199 LEU A CA 1
ATOM 1528 C C . LEU A 1 199 ? -0.094 25.266 5.914 1 94.5 199 LEU A C 1
ATOM 1530 O O . LEU A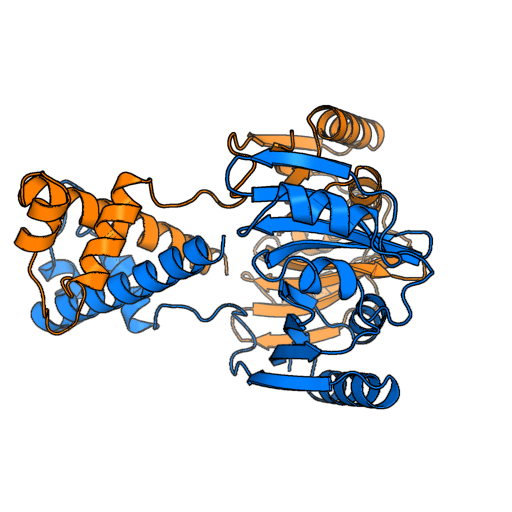 1 199 ? -0.271 24.062 6.156 1 94.5 199 LEU A O 1
ATOM 1534 N N . ARG A 1 200 ? -0.987 26.203 6.051 1 92.31 200 ARG A N 1
ATOM 1535 C CA . ARG A 1 200 ? -2.336 25.812 6.453 1 92.31 200 ARG A CA 1
ATOM 1536 C C . ARG A 1 200 ? -2.994 24.953 5.383 1 92.31 200 ARG A C 1
ATOM 1538 O O . ARG A 1 200 ? -3.641 23.953 5.699 1 92.31 200 ARG A O 1
ATOM 1545 N N . ARG A 1 201 ? -2.885 25.297 4.133 1 93.88 201 ARG A N 1
ATOM 1546 C CA . ARG A 1 201 ? -3.414 24.484 3.051 1 93.88 201 ARG A CA 1
ATOM 1547 C C . ARG A 1 201 ? -2.775 23.094 3.051 1 93.88 201 ARG A C 1
ATOM 1549 O O . ARG A 1 201 ? -3.459 22.094 2.832 1 93.88 201 ARG A O 1
ATOM 1556 N N . ALA A 1 202 ? -1.491 23.125 3.238 1 93.88 202 ALA A N 1
ATOM 1557 C CA . ALA A 1 202 ? -0.786 21.859 3.328 1 93.88 202 ALA A CA 1
ATOM 1558 C C . ALA A 1 202 ? -1.36 20.984 4.445 1 93.88 202 ALA A C 1
ATOM 1560 O O . ALA A 1 202 ? -1.604 19.797 4.25 1 93.88 202 ALA A O 1
ATOM 1561 N N . THR A 1 203 ? -1.52 21.609 5.574 1 92.56 203 THR A N 1
ATOM 1562 C CA . THR A 1 203 ? -2.07 20.906 6.727 1 92.56 203 THR A CA 1
ATOM 1563 C C . THR A 1 203 ? -3.469 20.375 6.422 1 92.56 203 THR A C 1
ATOM 1565 O O . THR A 1 203 ? -3.787 19.219 6.734 1 92.56 203 THR A O 1
ATOM 1568 N N . ARG A 1 204 ? -4.227 21.188 5.863 1 93.19 204 ARG A N 1
ATOM 1569 C CA . ARG A 1 204 ? -5.582 20.781 5.508 1 93.19 204 ARG A CA 1
ATOM 1570 C C . ARG A 1 204 ? -5.562 19.562 4.582 1 93.19 204 ARG A C 1
ATOM 1572 O O . ARG A 1 204 ? -6.305 18.609 4.797 1 93.19 204 ARG A O 1
ATOM 1579 N N . ASN A 1 205 ? -4.77 19.656 3.564 1 90 205 ASN A N 1
ATOM 1580 C CA . ASN A 1 205 ? -4.672 18.547 2.613 1 90 205 ASN A CA 1
ATOM 1581 C C . ASN A 1 205 ? -4.219 17.266 3.295 1 90 205 ASN A C 1
ATOM 1583 O O . ASN A 1 205 ? -4.781 16.188 3.043 1 90 205 ASN A O 1
ATOM 1587 N N . LEU A 1 206 ? -3.23 17.359 4.148 1 88.81 206 LEU A N 1
ATOM 1588 C CA . LEU A 1 206 ? -2.715 16.203 4.859 1 88.81 206 LEU A CA 1
ATOM 1589 C C . LEU A 1 206 ? -3.77 15.625 5.801 1 88.81 206 LEU A C 1
ATOM 1591 O O . LEU A 1 206 ? -3.924 14.406 5.898 1 88.81 206 LEU A O 1
ATOM 1595 N N . ALA A 1 207 ? -4.402 16.578 6.508 1 89.44 207 ALA A N 1
ATOM 1596 C CA . ALA A 1 207 ? -5.453 16.156 7.438 1 89.44 207 ALA A CA 1
ATOM 1597 C C . ALA A 1 207 ? -6.574 15.438 6.703 1 89.44 207 ALA A C 1
ATOM 1599 O O . ALA A 1 207 ? -7.012 14.359 7.129 1 89.44 207 ALA A O 1
ATOM 1600 N N . ALA A 1 208 ? -6.977 16 5.621 1 85.25 208 ALA A N 1
ATOM 1601 C CA . ALA A 1 208 ? -8.039 15.383 4.828 1 85.25 208 ALA A CA 1
ATOM 1602 C C . ALA A 1 208 ? -7.621 14.008 4.328 1 85.25 208 ALA A C 1
ATOM 1604 O O . ALA A 1 208 ? -8.406 13.055 4.371 1 85.25 208 ALA A O 1
ATOM 1605 N N . ASP A 1 209 ? -6.414 14 3.857 1 80.38 209 ASP A N 1
ATOM 1606 C CA . ASP A 1 209 ? -5.879 12.742 3.334 1 80.38 209 ASP A CA 1
ATOM 1607 C C . ASP A 1 209 ? -5.809 11.68 4.426 1 80.38 209 ASP A C 1
ATOM 1609 O O . ASP A 1 209 ? -6.211 10.531 4.211 1 80.38 209 ASP A O 1
ATOM 1613 N N . ALA A 1 210 ? -5.285 12.039 5.59 1 79.12 210 ALA A N 1
ATOM 1614 C CA . ALA A 1 210 ? -5.113 11.125 6.711 1 79.12 210 ALA A CA 1
ATOM 1615 C C . ALA A 1 210 ? -6.461 10.625 7.23 1 79.12 210 ALA A C 1
ATOM 1617 O O . ALA A 1 210 ? -6.586 9.477 7.645 1 79.12 210 ALA A O 1
ATOM 1618 N N . LEU A 1 211 ? -7.422 11.539 7.246 1 78.06 211 LEU A N 1
ATOM 1619 C CA . LEU A 1 211 ? -8.719 11.203 7.82 1 78.06 211 LEU A CA 1
ATOM 1620 C C . LEU A 1 211 ? -9.586 10.461 6.809 1 78.06 211 LEU A C 1
ATOM 1622 O O . LEU A 1 211 ? -10.531 9.773 7.188 1 78.06 211 LEU A O 1
ATOM 1626 N N . ALA A 1 212 ? -9.289 10.789 5.559 1 66.31 212 ALA A N 1
ATOM 1627 C CA . ALA A 1 212 ? -9.984 10.016 4.531 1 66.31 212 ALA A CA 1
ATOM 1628 C C . ALA A 1 212 ? -9.547 8.555 4.559 1 66.31 212 ALA A C 1
ATOM 1630 O O . ALA A 1 212 ? -10.352 7.652 4.301 1 66.31 212 ALA A O 1
ATOM 1631 N N . ASP A 1 213 ? -8.273 8.531 4.781 1 56.31 213 ASP A N 1
ATOM 1632 C CA . ASP A 1 213 ? -7.734 7.176 4.844 1 56.31 213 ASP A CA 1
ATOM 1633 C C . ASP A 1 213 ? -8.32 6.41 6.027 1 56.31 213 ASP A C 1
ATOM 1635 O O . ASP A 1 213 ? -8.516 5.195 5.953 1 56.31 213 ASP A O 1
ATOM 1639 N N . ALA A 1 214 ? -8.5 7.148 7.223 1 51.78 214 ALA A N 1
ATOM 1640 C CA . ALA A 1 214 ? -9.07 6.512 8.406 1 51.78 214 ALA A CA 1
ATOM 1641 C C . ALA A 1 214 ? -10.508 6.086 8.164 1 51.78 214 ALA A C 1
ATOM 1643 O O . ALA A 1 214 ? -10.992 5.121 8.766 1 51.78 214 ALA A O 1
ATOM 1644 N N . THR A 1 215 ? -11.266 7.047 7.457 1 42.59 215 THR A N 1
ATOM 1645 C CA . THR A 1 215 ? -12.641 6.645 7.176 1 42.59 215 THR A CA 1
ATOM 1646 C C . THR A 1 215 ? -12.664 5.391 6.305 1 42.59 215 THR A C 1
ATOM 1648 O O . THR A 1 215 ? -13.672 4.672 6.281 1 42.59 215 THR A O 1
ATOM 1651 N N . GLN A 1 216 ? -11.594 5.344 5.684 1 40.09 216 GLN A N 1
ATOM 1652 C CA . GLN A 1 216 ? -11.594 4.145 4.855 1 40.09 216 GLN A CA 1
ATOM 1653 C C . GLN A 1 216 ? -11.086 2.938 5.641 1 40.09 216 GLN A C 1
ATOM 1655 O O . GLN A 1 216 ? -11.344 1.792 5.266 1 40.09 216 GLN A O 1
ATOM 1660 N N . ASN A 1 217 ? -10.094 3.191 6.555 1 35.34 217 ASN A N 1
ATOM 1661 C CA . ASN A 1 217 ? -9.625 2.053 7.336 1 35.34 217 ASN A CA 1
ATOM 1662 C C . ASN A 1 217 ? -10.453 1.859 8.602 1 35.34 217 ASN A C 1
ATOM 1664 O O . ASN A 1 217 ? -10.766 2.826 9.297 1 35.34 217 ASN A O 1
ATOM 1668 N N . MET B 1 1 ? -3.867 -14.062 16.547 1 88.06 1 MET B N 1
ATOM 1669 C CA . MET B 1 1 ? -3.834 -12.648 16.188 1 88.06 1 MET B CA 1
ATOM 1670 C C . MET B 1 1 ? -2.631 -12.336 15.305 1 88.06 1 MET B C 1
ATOM 16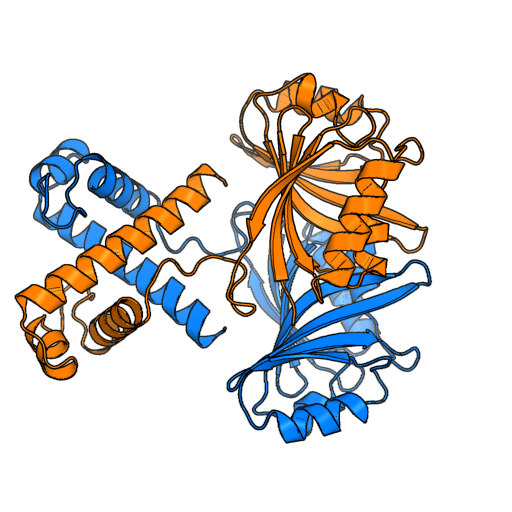72 O O . MET B 1 1 ? -1.524 -12.812 15.57 1 88.06 1 MET B O 1
ATOM 1676 N N . SER B 1 2 ? -2.924 -11.57 14.328 1 92.88 2 SER B N 1
ATOM 1677 C CA . SER B 1 2 ? -1.845 -11.289 13.391 1 92.88 2 SER B CA 1
ATOM 1678 C C . SER B 1 2 ? -0.788 -10.383 14.016 1 92.88 2 SER B C 1
ATOM 1680 O O . SER B 1 2 ? -1.041 -9.742 15.039 1 92.88 2 SER B O 1
ATOM 1682 N N . VAL B 1 3 ? 0.39 -10.375 13.461 1 91.38 3 VAL B N 1
ATOM 1683 C CA . VAL B 1 3 ? 1.491 -9.539 13.93 1 91.38 3 VAL B CA 1
ATOM 1684 C C . VAL B 1 3 ? 2.211 -8.914 12.734 1 91.38 3 VAL B C 1
ATOM 1686 O O . VAL B 1 3 ? 2.527 -9.602 11.766 1 91.38 3 VAL B O 1
ATOM 1689 N N . ILE B 1 4 ? 2.34 -7.629 12.789 1 92 4 ILE B N 1
ATOM 1690 C CA . ILE B 1 4 ? 3.113 -6.93 11.773 1 92 4 ILE B CA 1
ATOM 1691 C C . ILE B 1 4 ? 4.551 -6.742 12.25 1 92 4 ILE B C 1
ATOM 1693 O O . ILE B 1 4 ? 4.781 -6.277 13.375 1 92 4 ILE B O 1
ATOM 1697 N N . VAL B 1 5 ? 5.457 -7.078 11.406 1 91.56 5 VAL B N 1
ATOM 1698 C CA . VAL B 1 5 ? 6.859 -7.027 11.797 1 91.56 5 VAL B CA 1
ATOM 1699 C C . VAL B 1 5 ? 7.676 -6.344 10.703 1 91.56 5 VAL B C 1
ATOM 1701 O O . VAL B 1 5 ? 7.434 -6.559 9.508 1 91.56 5 VAL B O 1
ATOM 1704 N N . GLU B 1 6 ? 8.578 -5.512 11.148 1 91.44 6 GLU B N 1
ATOM 1705 C CA . GLU B 1 6 ? 9.617 -4.969 10.281 1 91.44 6 GLU B CA 1
ATOM 1706 C C . GLU B 1 6 ? 10.945 -5.676 10.492 1 91.44 6 GLU B C 1
ATOM 1708 O O . GLU B 1 6 ? 11.398 -5.824 11.633 1 91.44 6 GLU B O 1
ATOM 1713 N N . PHE B 1 7 ? 11.523 -6.086 9.406 1 92.5 7 PHE B N 1
ATOM 1714 C CA . PHE B 1 7 ? 12.789 -6.801 9.523 1 92.5 7 PHE B CA 1
ATOM 1715 C C . PHE B 1 7 ? 13.617 -6.656 8.258 1 92.5 7 PHE B C 1
ATOM 1717 O O . PHE B 1 7 ? 13.125 -6.148 7.246 1 92.5 7 PHE B O 1
ATOM 1724 N N . SER B 1 8 ? 14.867 -7.027 8.336 1 95.69 8 SER B N 1
ATOM 1725 C CA . SER B 1 8 ? 15.75 -7.047 7.168 1 95.69 8 SER B CA 1
ATOM 1726 C C . SER B 1 8 ? 16.328 -8.438 6.938 1 95.69 8 SER B C 1
ATOM 1728 O O . SER B 1 8 ? 16.469 -9.219 7.879 1 95.69 8 SER B O 1
ATOM 1730 N N . LEU B 1 9 ? 16.547 -8.766 5.742 1 95.69 9 LEU B N 1
ATOM 1731 C CA . LEU B 1 9 ? 17.188 -10 5.293 1 95.69 9 LEU B CA 1
ATOM 1732 C C . LEU B 1 9 ? 18.469 -9.703 4.52 1 95.69 9 LEU B C 1
ATOM 1734 O O . LEU B 1 9 ? 18.484 -8.852 3.629 1 95.69 9 LEU B O 1
ATOM 1738 N N . ASP B 1 10 ? 19.516 -10.391 4.918 1 94.62 10 ASP B N 1
ATOM 1739 C CA . ASP B 1 10 ? 20.797 -10.195 4.262 1 94.62 10 ASP B CA 1
ATOM 1740 C C . ASP B 1 10 ? 21.438 -11.531 3.902 1 94.62 10 ASP B C 1
ATOM 1742 O O . ASP B 1 10 ? 21.609 -12.398 4.762 1 94.62 10 ASP B O 1
ATOM 1746 N N . SER B 1 11 ? 21.719 -11.758 2.658 1 94 11 SER B N 1
ATOM 1747 C CA . SER B 1 11 ? 22.422 -12.922 2.127 1 94 11 SER B CA 1
ATOM 1748 C C . SER B 1 11 ? 22.781 -12.727 0.661 1 94 11 SER B C 1
ATOM 1750 O O . SER B 1 11 ? 22 -12.188 -0.116 1 94 11 SER B O 1
ATOM 1752 N N . PRO B 1 12 ? 23.984 -13.195 0.236 1 92.19 12 PRO B N 1
ATOM 1753 C CA . PRO B 1 12 ? 24.328 -13.133 -1.186 1 92.19 12 PRO B CA 1
ATOM 1754 C C . PRO B 1 12 ? 23.469 -14.055 -2.047 1 92.19 12 PRO B C 1
ATOM 1756 O O . PRO B 1 12 ? 23.5 -13.961 -3.277 1 92.19 12 PRO B O 1
ATOM 1759 N N . ARG B 1 13 ? 22.641 -14.82 -1.406 1 90.31 13 ARG B N 1
ATOM 1760 C CA . ARG B 1 13 ? 21.812 -15.789 -2.115 1 90.31 13 ARG B CA 1
ATOM 1761 C C . ARG B 1 13 ? 20.484 -15.156 -2.533 1 90.31 13 ARG B C 1
ATOM 1763 O O . ARG B 1 13 ? 19.75 -15.734 -3.332 1 90.31 13 ARG B O 1
ATOM 1770 N N . LEU B 1 14 ? 20.203 -14.008 -2.039 1 92.06 14 LEU B N 1
ATOM 1771 C CA . LEU B 1 14 ? 18.938 -13.359 -2.342 1 92.06 14 LEU B CA 1
ATOM 1772 C C . LEU B 1 14 ? 18.984 -12.68 -3.705 1 92.06 14 LEU B C 1
ATOM 1774 O O . LEU B 1 14 ? 20.047 -12.266 -4.164 1 92.06 14 LEU B O 1
ATOM 1778 N N . ASN B 1 15 ? 17.844 -12.602 -4.297 1 92.19 15 ASN B N 1
ATOM 1779 C CA . ASN B 1 15 ? 17.781 -11.953 -5.602 1 92.19 15 ASN B CA 1
ATOM 1780 C C . ASN B 1 15 ? 18.188 -10.484 -5.52 1 92.19 15 ASN B C 1
ATOM 1782 O O . ASN B 1 15 ? 18.016 -9.844 -4.484 1 92.19 15 ASN B O 1
ATOM 1786 N N . LEU B 1 16 ? 18.812 -9.945 -6.574 1 94.5 16 LEU B N 1
ATOM 1787 C CA . LEU B 1 16 ? 19.219 -8.555 -6.781 1 94.5 16 LEU B CA 1
ATOM 1788 C C . LEU B 1 16 ? 20.422 -8.203 -5.914 1 94.5 16 LEU B C 1
ATOM 1790 O O . LEU B 1 16 ? 20.812 -7.035 -5.848 1 94.5 16 LEU B O 1
ATOM 1794 N N . HIS B 1 17 ? 20.969 -9.211 -5.207 1 94.75 17 HIS B N 1
ATOM 1795 C CA . HIS B 1 17 ? 22.141 -8.922 -4.387 1 94.75 17 HIS B CA 1
ATOM 1796 C C . HIS B 1 17 ? 23.25 -8.289 -5.219 1 94.75 17 HIS B C 1
ATOM 1798 O O . HIS B 1 17 ? 23.781 -7.234 -4.852 1 94.75 17 HIS B O 1
ATOM 1804 N N . GLY B 1 18 ? 23.578 -8.875 -6.32 1 94.75 18 GLY B N 1
ATOM 1805 C CA . GLY B 1 18 ? 24.625 -8.359 -7.191 1 94.75 18 GLY B CA 1
ATOM 1806 C C . GLY B 1 18 ? 24.328 -6.969 -7.723 1 94.75 18 GLY B C 1
ATOM 1807 O O . GLY B 1 18 ? 25.156 -6.066 -7.617 1 94.75 18 GLY B O 1
ATOM 1808 N N . ALA B 1 19 ? 23.203 -6.75 -8.227 1 96.94 19 ALA B N 1
ATOM 1809 C CA . ALA B 1 19 ? 22.828 -5.473 -8.836 1 96.94 19 ALA B CA 1
ATOM 1810 C C . ALA B 1 19 ? 22.859 -4.348 -7.801 1 96.94 19 ALA B C 1
ATOM 1812 O O . ALA B 1 19 ? 23.391 -3.266 -8.07 1 96.94 19 ALA B O 1
ATOM 1813 N N . THR B 1 20 ? 22.328 -4.613 -6.578 1 97 20 THR B N 1
ATOM 1814 C CA . THR B 1 20 ? 22.188 -3.551 -5.59 1 97 20 THR B CA 1
ATOM 1815 C C . THR B 1 20 ? 23.516 -3.275 -4.898 1 97 20 THR B C 1
ATOM 1817 O O . THR B 1 20 ? 23.75 -2.166 -4.418 1 97 20 THR B O 1
ATOM 1820 N N . THR B 1 21 ? 24.391 -4.262 -4.844 1 97.38 21 THR B N 1
ATOM 1821 C CA . THR B 1 21 ? 25.703 -4.02 -4.254 1 97.38 21 THR B CA 1
ATOM 1822 C C . THR B 1 21 ? 26.641 -3.348 -5.258 1 97.38 21 THR B C 1
ATOM 1824 O O . THR B 1 21 ? 27.562 -2.629 -4.875 1 97.38 21 THR B O 1
ATOM 1827 N N . THR B 1 22 ? 26.453 -3.584 -6.559 1 97.5 22 THR B N 1
ATOM 1828 C CA . THR B 1 22 ? 27.203 -2.916 -7.613 1 97.5 22 THR B CA 1
ATOM 1829 C C . THR B 1 22 ? 26.906 -1.42 -7.629 1 97.5 22 THR B C 1
ATOM 1831 O O . THR B 1 22 ? 27.797 -0.603 -7.863 1 97.5 22 THR B O 1
ATOM 1834 N N . VAL B 1 23 ? 25.656 -1.053 -7.391 1 97.94 23 VAL B N 1
ATOM 1835 C CA . VAL B 1 23 ? 25.25 0.346 -7.328 1 97.94 23 VAL B CA 1
ATOM 1836 C C . VAL B 1 23 ? 24.516 0.616 -6.012 1 97.94 23 VAL B C 1
ATOM 1838 O O . VAL B 1 23 ? 23.312 0.873 -6.004 1 97.94 23 VAL B O 1
ATOM 1841 N N . PRO B 1 24 ? 25.219 0.749 -4.957 1 96.81 24 PRO B N 1
ATOM 1842 C CA . PRO B 1 24 ? 24.625 0.768 -3.617 1 96.81 24 PRO B CA 1
ATOM 1843 C C . PRO B 1 24 ? 23.797 2.023 -3.352 1 96.81 24 PRO B C 1
ATOM 1845 O O . PRO B 1 24 ? 23.047 2.076 -2.379 1 96.81 24 PRO B O 1
ATOM 1848 N N . GLY B 1 25 ? 23.906 2.998 -4.172 1 95.5 25 GLY B N 1
ATOM 1849 C CA . GLY B 1 25 ? 23.156 4.23 -3.992 1 95.5 25 GLY B CA 1
ATOM 1850 C C . GLY B 1 25 ? 21.719 4.129 -4.465 1 95.5 25 GLY B C 1
ATOM 1851 O O . GLY B 1 25 ? 20.906 5.008 -4.184 1 95.5 25 GLY B O 1
ATOM 1852 N N . VAL B 1 26 ? 21.406 3.076 -5.191 1 96.62 26 VAL B N 1
ATOM 1853 C CA . VAL B 1 26 ? 20.062 2.891 -5.715 1 96.62 26 VAL B CA 1
ATOM 1854 C C . VAL B 1 26 ? 19.234 2.041 -4.746 1 96.62 26 VAL B C 1
ATOM 1856 O O . VAL B 1 26 ? 19.719 1.021 -4.246 1 96.62 26 VAL B O 1
ATOM 1859 N N . THR B 1 27 ? 18.031 2.447 -4.426 1 96.12 27 THR B N 1
ATOM 1860 C CA . THR B 1 27 ? 17.047 1.681 -3.666 1 96.12 27 THR B CA 1
ATOM 1861 C C . THR B 1 27 ? 15.992 1.094 -4.594 1 96.12 27 THR B C 1
ATOM 1863 O O . THR B 1 27 ? 15.445 1.797 -5.449 1 96.12 27 THR B O 1
ATOM 1866 N N . VAL B 1 28 ? 15.789 -0.146 -4.457 1 97.56 28 VAL B N 1
ATOM 1867 C CA . VAL B 1 28 ? 14.688 -0.803 -5.156 1 97.56 28 VAL B CA 1
ATOM 1868 C C . VAL B 1 28 ? 13.445 -0.829 -4.266 1 97.56 28 VAL B C 1
ATOM 1870 O O . VAL B 1 28 ? 13.461 -1.438 -3.195 1 97.56 28 VAL B O 1
ATOM 1873 N N . ASP B 1 29 ? 12.445 -0.174 -4.645 1 94.88 29 ASP B N 1
ATOM 1874 C CA . ASP B 1 29 ? 11.164 -0.107 -3.949 1 94.88 29 ASP B CA 1
ATOM 1875 C C . ASP B 1 29 ? 10.094 -0.917 -4.68 1 94.88 29 ASP B C 1
ATOM 1877 O O . ASP B 1 29 ? 9.633 -0.516 -5.75 1 94.88 29 ASP B O 1
ATOM 1881 N N . VAL B 1 30 ? 9.656 -2 -4.105 1 95.06 30 VAL B N 1
ATOM 1882 C CA . VAL B 1 30 ? 8.773 -2.938 -4.789 1 95.06 30 VAL B CA 1
ATOM 1883 C C . VAL B 1 30 ? 7.344 -2.396 -4.793 1 95.06 30 VAL B C 1
ATOM 1885 O O . VAL B 1 30 ? 6.789 -2.088 -3.734 1 95.06 30 VAL B O 1
ATOM 1888 N N . GLU B 1 31 ? 6.832 -2.27 -5.926 1 92.31 31 GLU B N 1
ATOM 1889 C CA . GLU B 1 31 ? 5.453 -1.836 -6.109 1 92.31 31 GLU B CA 1
ATOM 1890 C C . GLU B 1 31 ? 4.484 -3.012 -6.012 1 92.31 31 GLU B C 1
ATOM 1892 O O . GLU B 1 31 ? 3.414 -2.895 -5.414 1 92.31 31 GLU B O 1
ATOM 1897 N N . SER B 1 32 ? 4.891 -4.062 -6.617 1 91.62 32 SER B N 1
ATOM 1898 C CA . SER B 1 32 ? 4.098 -5.285 -6.574 1 91.62 32 SER B CA 1
ATOM 1899 C C . SER B 1 32 ? 4.965 -6.516 -6.816 1 91.62 32 SER B C 1
ATOM 1901 O O . SER B 1 32 ? 5.949 -6.449 -7.555 1 91.62 32 SER B O 1
ATOM 1903 N N . VAL B 1 33 ? 4.582 -7.602 -6.195 1 90.06 33 VAL B N 1
ATOM 1904 C CA . VAL B 1 33 ? 5.234 -8.891 -6.398 1 90.06 33 VAL B CA 1
ATOM 1905 C C . VAL B 1 33 ? 4.188 -10 -6.418 1 90.06 33 VAL B C 1
ATOM 1907 O O . VAL B 1 33 ? 3.287 -10.031 -5.578 1 90.06 33 VAL B O 1
ATOM 1910 N N . ASP B 1 34 ? 4.383 -10.867 -7.453 1 85.94 34 ASP B N 1
ATOM 1911 C CA . ASP B 1 34 ? 3.365 -11.898 -7.641 1 85.94 34 ASP B CA 1
ATOM 1912 C C . ASP B 1 34 ? 3.986 -13.188 -8.164 1 85.94 34 ASP B C 1
ATOM 1914 O O . ASP B 1 34 ? 4.926 -13.156 -8.953 1 85.94 34 ASP B O 1
ATOM 1918 N N . ALA B 1 35 ? 3.404 -14.211 -7.641 1 80.19 35 ALA B N 1
ATOM 1919 C CA . ALA B 1 35 ? 3.725 -15.5 -8.258 1 80.19 35 ALA B CA 1
ATOM 1920 C C . ALA B 1 35 ? 2.945 -15.688 -9.555 1 80.19 35 ALA B C 1
ATOM 1922 O O . ALA B 1 35 ? 1.783 -15.297 -9.656 1 80.19 35 ALA B O 1
ATOM 1923 N N . ASP B 1 36 ? 3.654 -16.172 -10.523 1 72.06 36 ASP B N 1
ATOM 1924 C CA . ASP B 1 36 ? 3.002 -16.438 -11.797 1 72.06 36 ASP B CA 1
ATOM 1925 C C . ASP B 1 36 ? 2.463 -17.859 -11.859 1 72.06 36 ASP B C 1
ATOM 1927 O O . ASP B 1 36 ? 2.727 -18.672 -10.961 1 72.06 36 ASP B O 1
ATOM 1931 N N . VAL B 1 37 ? 1.689 -18.141 -12.867 1 64.06 37 VAL B N 1
ATOM 1932 C CA . VAL B 1 37 ? 1.022 -19.422 -13.047 1 64.06 37 VAL B CA 1
ATOM 1933 C C . VAL B 1 37 ? 2.062 -20.531 -13.25 1 64.06 37 VAL B C 1
ATOM 1935 O O . VAL B 1 37 ? 1.816 -21.688 -12.922 1 64.06 37 VAL B O 1
ATOM 1938 N N . ASP B 1 38 ? 3.205 -20.109 -13.664 1 67.38 38 ASP B N 1
ATOM 1939 C CA . ASP B 1 38 ? 4.238 -21.109 -13.93 1 67.38 38 ASP B CA 1
ATOM 1940 C C . ASP B 1 38 ? 5.195 -21.234 -12.742 1 67.38 38 ASP B C 1
ATOM 1942 O O . ASP B 1 38 ? 6.211 -21.922 -12.836 1 67.38 38 ASP B O 1
ATOM 1946 N N . GLY B 1 39 ? 4.824 -20.578 -11.719 1 69.06 39 GLY B N 1
ATOM 1947 C CA . GLY B 1 39 ? 5.648 -20.672 -10.523 1 69.06 39 GLY B CA 1
ATOM 1948 C C . GLY B 1 39 ? 6.699 -19.578 -10.445 1 69.06 39 GLY B C 1
ATOM 1949 O O . GLY B 1 39 ? 7.379 -19.438 -9.422 1 69.06 39 GLY B O 1
ATOM 1950 N N . GLY B 1 40 ? 6.844 -18.875 -11.5 1 77.69 40 GLY B N 1
ATOM 1951 C CA . GLY B 1 40 ? 7.781 -17.766 -11.461 1 77.69 40 GLY B CA 1
ATOM 1952 C C . GLY B 1 40 ? 7.262 -16.578 -10.688 1 77.69 40 GLY B C 1
ATOM 1953 O O . GLY B 1 40 ? 6.082 -16.516 -10.344 1 77.69 40 GLY B O 1
ATOM 1954 N N . VAL B 1 41 ? 8.234 -15.758 -10.219 1 86.56 41 VAL B N 1
ATOM 1955 C CA . VAL B 1 41 ? 7.863 -14.562 -9.477 1 86.56 41 VAL B CA 1
ATOM 1956 C C . VAL B 1 41 ? 8.086 -13.32 -10.344 1 86.56 41 VAL B C 1
ATOM 1958 O O . VAL B 1 41 ? 9.172 -13.141 -10.906 1 86.56 41 VAL B O 1
ATOM 1961 N N . LYS B 1 42 ? 7.078 -12.57 -10.555 1 89.44 42 LYS B N 1
ATOM 1962 C CA . LYS B 1 42 ? 7.145 -11.305 -11.273 1 89.44 42 LYS B CA 1
ATOM 1963 C C . LYS B 1 42 ? 7.09 -10.117 -10.305 1 89.44 42 LYS B C 1
ATOM 1965 O O . LYS B 1 42 ? 6.324 -10.133 -9.344 1 89.44 42 LYS B O 1
ATOM 1970 N N . THR B 1 43 ? 7.93 -9.133 -10.633 1 93.31 43 THR B N 1
ATOM 1971 C CA . THR B 1 43 ? 8.023 -7.988 -9.727 1 93.31 43 THR B CA 1
ATOM 1972 C C . THR B 1 43 ? 7.992 -6.676 -10.508 1 93.31 43 THR B C 1
ATOM 1974 O O . THR B 1 43 ? 8.641 -6.555 -11.555 1 93.31 43 THR B O 1
ATOM 1977 N N . MET B 1 44 ? 7.184 -5.785 -10.094 1 95 44 MET B N 1
ATOM 1978 C CA . MET B 1 44 ? 7.281 -4.383 -10.5 1 95 44 MET B CA 1
ATOM 1979 C C . MET B 1 44 ? 7.934 -3.549 -9.398 1 95 44 MET B C 1
ATOM 1981 O O . MET B 1 44 ? 7.488 -3.564 -8.25 1 95 44 MET B O 1
ATOM 1985 N N . ALA B 1 45 ? 8.977 -2.848 -9.805 1 96.38 45 ALA B N 1
ATOM 1986 C CA . ALA B 1 45 ? 9.703 -2.125 -8.766 1 96.38 45 ALA B CA 1
ATOM 1987 C C . ALA B 1 45 ? 10.273 -0.813 -9.297 1 96.38 45 ALA B C 1
ATOM 1989 O O . ALA B 1 45 ? 10.641 -0.724 -10.469 1 96.38 45 ALA B O 1
ATOM 1990 N N . TRP B 1 46 ? 10.359 0.137 -8.398 1 95 46 TRP B N 1
ATOM 1991 C CA . TRP B 1 46 ? 11.023 1.411 -8.672 1 95 46 TRP B CA 1
ATOM 1992 C C . TRP B 1 46 ? 12.492 1.359 -8.273 1 95 46 TRP B C 1
ATOM 1994 O O . TRP B 1 46 ? 12.844 0.825 -7.219 1 95 46 TRP B O 1
ATOM 2004 N N . ALA B 1 47 ? 13.305 1.789 -9.117 1 97.06 47 ALA B N 1
ATOM 2005 C CA . ALA B 1 47 ? 14.664 2.158 -8.75 1 97.06 47 ALA B CA 1
ATOM 2006 C C . ALA B 1 47 ? 14.773 3.654 -8.469 1 97.06 47 ALA B C 1
ATOM 2008 O O . ALA B 1 47 ? 14.422 4.48 -9.312 1 97.06 47 ALA B O 1
ATOM 2009 N N . VAL B 1 48 ? 15.25 3.947 -7.332 1 91.88 48 VAL B N 1
ATOM 2010 C CA . VAL B 1 48 ? 15.273 5.344 -6.906 1 91.88 48 VAL B CA 1
ATOM 2011 C C . VAL B 1 48 ? 16.672 5.703 -6.387 1 91.88 48 VAL B C 1
ATOM 2013 O O . VAL B 1 48 ? 17.312 4.902 -5.703 1 91.88 48 VAL B O 1
ATOM 2016 N N . GLY B 1 49 ? 17.078 6.859 -6.797 1 89.31 49 GLY B N 1
ATOM 2017 C CA . GLY B 1 49 ? 18.359 7.352 -6.297 1 89.31 49 GLY B CA 1
ATOM 2018 C C . GLY B 1 49 ? 19.547 6.797 -7.051 1 89.31 49 GLY B C 1
ATOM 2019 O O . GLY B 1 49 ? 19.391 6.098 -8.047 1 89.31 49 GLY B O 1
ATOM 2020 N N . GLY B 1 50 ? 20.781 7.289 -6.633 1 91.88 50 GLY B N 1
ATOM 2021 C CA . GLY B 1 50 ? 22.016 6.805 -7.211 1 91.88 50 GLY B CA 1
ATOM 2022 C C . GLY B 1 50 ? 22.094 7.008 -8.711 1 91.88 50 GLY B C 1
ATOM 2023 O O . GLY B 1 50 ? 21.406 7.867 -9.266 1 91.88 50 GLY B O 1
ATOM 2024 N N . CYS B 1 51 ? 22.953 6.199 -9.336 1 96.69 51 CYS B N 1
ATOM 2025 C CA . CYS B 1 51 ? 23.109 6.23 -10.789 1 96.69 51 CYS B CA 1
ATOM 2026 C C . CYS B 1 51 ? 22.188 5.219 -11.453 1 96.69 51 CYS B C 1
ATOM 2028 O O . CYS B 1 51 ? 22.516 4.031 -11.531 1 96.69 51 CYS B O 1
ATOM 2030 N N . LEU B 1 52 ? 21.141 5.688 -12.016 1 97.56 52 LEU B N 1
ATOM 2031 C CA . LEU B 1 52 ? 20.094 4.824 -12.562 1 97.56 52 LEU B CA 1
ATOM 2032 C C . LEU B 1 52 ? 20.578 4.129 -13.828 1 97.56 52 LEU B C 1
ATOM 2034 O O . LEU B 1 52 ? 20.188 2.99 -14.102 1 97.56 52 LEU B O 1
ATOM 2038 N N . ASP B 1 53 ? 21.469 4.75 -14.578 1 97.81 53 ASP B N 1
ATOM 2039 C CA . ASP B 1 53 ? 22.016 4.109 -15.766 1 97.81 53 ASP B CA 1
ATOM 2040 C C . ASP B 1 53 ? 22.875 2.9 -15.391 1 97.81 53 ASP B C 1
ATOM 2042 O O . ASP B 1 53 ? 22.75 1.832 -15.992 1 97.81 53 ASP B O 1
ATOM 2046 N N . ALA B 1 54 ? 23.688 3.154 -14.422 1 98.19 54 ALA B N 1
ATOM 2047 C CA . ALA B 1 54 ? 24.516 2.057 -13.938 1 98.19 54 ALA B CA 1
ATOM 2048 C C . ALA B 1 54 ? 23.672 0.928 -13.367 1 98.19 54 ALA B C 1
ATOM 2050 O O . ALA B 1 54 ? 24 -0.25 -13.539 1 98.19 54 ALA B O 1
ATOM 2051 N N . PHE B 1 55 ? 22.672 1.29 -12.734 1 98.31 55 PHE B N 1
ATOM 2052 C CA . PHE B 1 55 ? 21.797 0.276 -12.156 1 98.31 55 PHE B CA 1
ATOM 2053 C C . PHE B 1 55 ? 21.078 -0.514 -13.242 1 98.31 55 PHE B C 1
ATOM 2055 O O . PHE B 1 55 ? 20.906 -1.729 -13.125 1 98.31 55 PHE B O 1
ATOM 2062 N N . ASP B 1 56 ? 20.609 0.113 -14.25 1 98.44 56 ASP B N 1
ATOM 2063 C CA . ASP B 1 56 ? 19.984 -0.577 -15.375 1 98.44 56 ASP B CA 1
ATOM 2064 C C . ASP B 1 56 ? 20.906 -1.661 -15.938 1 98.44 56 ASP B C 1
ATOM 2066 O O . ASP B 1 56 ? 20.469 -2.799 -16.141 1 98.44 56 ASP B O 1
ATOM 2070 N N . ASP B 1 57 ? 22.156 -1.312 -16.078 1 98.44 57 ASP B N 1
ATOM 2071 C CA . ASP B 1 57 ? 23.156 -2.27 -16.562 1 98.44 57 ASP B CA 1
ATOM 2072 C C . ASP B 1 57 ? 23.328 -3.428 -15.586 1 98.44 57 ASP B C 1
ATOM 2074 O O . ASP B 1 57 ? 23.359 -4.59 -15.992 1 98.44 57 ASP B O 1
ATOM 2078 N N . ALA B 1 58 ? 23.422 -3.072 -14.344 1 98.38 58 ALA B N 1
ATOM 2079 C CA . ALA B 1 58 ? 23.625 -4.078 -13.305 1 98.38 58 ALA B CA 1
ATOM 2080 C C . ALA B 1 58 ? 22.438 -5.012 -13.195 1 98.38 58 ALA B C 1
ATOM 2082 O O . ALA B 1 58 ? 22.594 -6.219 -12.992 1 98.38 58 ALA B O 1
ATOM 2083 N N . LEU B 1 59 ? 21.234 -4.449 -13.281 1 97.94 59 LEU B N 1
ATOM 2084 C CA . LEU B 1 59 ? 20 -5.227 -13.195 1 97.94 59 LEU B CA 1
ATOM 2085 C C . LEU B 1 59 ? 19.906 -6.238 -14.336 1 97.94 59 LEU B C 1
ATOM 2087 O O . LEU B 1 59 ? 19.562 -7.402 -14.109 1 97.94 59 LEU B O 1
ATOM 2091 N N . ARG B 1 60 ? 20.234 -5.848 -15.516 1 97.38 60 ARG B N 1
ATOM 2092 C CA . ARG B 1 60 ? 20.188 -6.711 -16.688 1 97.38 60 ARG B CA 1
ATOM 2093 C C . ARG B 1 60 ? 21.281 -7.773 -16.641 1 97.38 60 ARG B C 1
ATOM 2095 O O . ARG B 1 60 ? 21.109 -8.867 -17.172 1 97.38 60 ARG B O 1
ATOM 2102 N N . ALA B 1 61 ? 22.328 -7.5 -15.953 1 96.69 61 ALA B N 1
ATOM 2103 C CA . ALA B 1 61 ? 23.453 -8.43 -15.844 1 96.69 61 ALA B CA 1
ATOM 2104 C C . ALA B 1 61 ? 23.281 -9.367 -14.656 1 96.69 61 ALA B C 1
ATOM 2106 O O . ALA B 1 61 ? 23.984 -10.367 -14.531 1 96.69 61 ALA B O 1
ATOM 2107 N N . ASP B 1 62 ? 22.391 -9.055 -13.727 1 96.12 62 ASP B N 1
ATOM 2108 C CA . ASP B 1 62 ? 22.188 -9.852 -12.523 1 96.12 62 ASP B CA 1
ATOM 2109 C C . ASP B 1 62 ? 21.609 -11.227 -12.859 1 96.12 62 ASP B C 1
ATOM 2111 O O . ASP B 1 62 ? 20.531 -11.328 -13.461 1 96.12 62 ASP B O 1
ATOM 2115 N N . PRO B 1 63 ? 22.172 -12.289 -12.492 1 93.81 63 PRO B N 1
ATOM 2116 C CA . PRO B 1 63 ? 21.719 -13.633 -12.875 1 93.81 63 PRO B CA 1
ATOM 2117 C C . PRO B 1 63 ? 20.406 -14.023 -12.203 1 93.81 63 PRO B C 1
ATOM 2119 O O . PRO B 1 63 ? 19.766 -14.992 -12.617 1 93.81 63 PRO B O 1
ATOM 2122 N N . THR B 1 64 ? 20.016 -13.281 -11.211 1 93.31 64 THR B N 1
ATOM 2123 C CA . THR B 1 64 ? 18.797 -13.641 -10.484 1 93.31 64 THR B CA 1
ATOM 2124 C C . THR B 1 64 ? 17.578 -12.977 -11.125 1 93.31 64 THR B C 1
ATOM 2126 O O . THR B 1 64 ? 16.453 -13.18 -10.672 1 93.31 64 THR B O 1
ATOM 2129 N N . THR B 1 65 ? 17.797 -12.141 -12.156 1 94.12 65 THR B N 1
ATOM 2130 C CA . THR B 1 65 ? 16.672 -11.492 -12.828 1 94.12 65 THR B CA 1
ATOM 2131 C C . THR B 1 65 ? 16.609 -11.922 -14.297 1 94.12 65 THR B C 1
ATOM 2133 O O . THR B 1 65 ? 17.625 -12.258 -14.898 1 94.12 65 THR B O 1
ATOM 2136 N N . THR B 1 66 ? 15.406 -12.008 -14.797 1 93.44 66 THR B N 1
ATOM 2137 C CA . THR B 1 66 ? 15.164 -12.242 -16.219 1 93.44 66 THR B CA 1
ATOM 2138 C C . THR B 1 66 ? 13.992 -11.406 -16.719 1 93.44 66 THR B C 1
ATOM 2140 O O . THR B 1 66 ? 13.234 -10.852 -15.914 1 93.44 66 THR B O 1
ATOM 2143 N N . ASP B 1 67 ? 13.938 -11.117 -18.062 1 93.75 67 ASP B N 1
ATOM 2144 C CA . ASP B 1 67 ? 12.828 -10.43 -18.719 1 93.75 67 ASP B CA 1
ATOM 2145 C C . ASP B 1 67 ? 12.656 -9.016 -18.172 1 93.75 67 ASP B C 1
ATOM 2147 O O . ASP B 1 67 ? 11.539 -8.609 -17.844 1 93.75 67 ASP B O 1
ATOM 2151 N N . VAL B 1 68 ? 13.773 -8.367 -18.031 1 97.06 68 VAL B N 1
ATOM 2152 C CA . VAL B 1 68 ? 13.766 -7.016 -17.484 1 97.06 68 VAL B CA 1
ATOM 2153 C C . VAL B 1 68 ? 13.195 -6.043 -18.516 1 97.06 68 VAL B C 1
ATOM 2155 O O . VAL B 1 68 ? 13.688 -5.98 -19.656 1 97.06 68 VAL B O 1
ATOM 2158 N N . VAL B 1 69 ? 12.188 -5.297 -18.141 1 96.81 69 VAL B N 1
ATOM 2159 C CA . VAL B 1 69 ? 11.57 -4.293 -19 1 96.81 69 VAL B CA 1
ATOM 2160 C C . VAL B 1 69 ? 11.516 -2.951 -18.266 1 96.81 69 VAL B C 1
ATOM 2162 O O . VAL B 1 69 ? 10.992 -2.865 -17.156 1 96.81 69 VAL B O 1
ATOM 2165 N N . LEU B 1 70 ? 12.055 -1.981 -18.891 1 97.62 70 LEU B N 1
ATOM 2166 C CA . LEU B 1 70 ? 11.93 -0.62 -18.391 1 97.62 70 LEU B CA 1
ATOM 2167 C C . LEU B 1 70 ? 10.578 -0.019 -18.781 1 97.62 70 LEU B C 1
ATOM 2169 O O . LEU B 1 70 ? 10.297 0.159 -19.969 1 97.62 70 LEU B O 1
ATOM 2173 N N . ILE B 1 71 ? 9.82 0.342 -17.781 1 95.38 71 ILE B N 1
ATOM 2174 C CA . ILE B 1 71 ? 8.461 0.814 -18.031 1 95.38 71 ILE B CA 1
ATOM 2175 C C . ILE B 1 71 ? 8.438 2.34 -18.047 1 95.38 71 ILE B C 1
ATOM 2177 O O . ILE B 1 71 ? 7.898 2.943 -18.984 1 95.38 71 ILE B O 1
ATOM 2181 N N . ASP B 1 72 ? 8.914 2.957 -17.016 1 93.5 72 ASP B N 1
ATOM 2182 C CA . ASP B 1 72 ? 9 4.41 -16.922 1 93.5 72 ASP B CA 1
ATOM 2183 C C . ASP B 1 72 ? 10.445 4.852 -16.672 1 93.5 72 ASP B C 1
ATOM 2185 O O . ASP B 1 72 ? 11.133 4.293 -15.82 1 93.5 72 ASP B O 1
ATOM 2189 N N . ASP B 1 73 ? 10.852 5.773 -17.406 1 94.44 73 ASP B N 1
ATOM 2190 C CA . ASP B 1 73 ? 12.172 6.379 -17.297 1 94.44 73 ASP B CA 1
ATOM 2191 C C . ASP B 1 73 ? 12.07 7.848 -16.891 1 94.44 73 ASP B C 1
ATOM 2193 O O . ASP B 1 73 ? 12.117 8.734 -17.75 1 94.44 73 ASP B O 1
ATOM 2197 N N . LEU B 1 74 ? 11.977 8.062 -15.617 1 88 74 LEU B N 1
ATOM 2198 C CA . LEU B 1 74 ? 11.891 9.422 -15.094 1 88 74 LEU B CA 1
ATOM 2199 C C . LEU B 1 74 ? 13.258 9.914 -14.633 1 88 74 LEU B C 1
ATOM 2201 O O . LEU B 1 74 ? 14.172 9.117 -14.43 1 88 74 LEU B O 1
ATOM 2205 N N . PRO B 1 75 ? 13.422 11.133 -14.547 1 83.56 75 PRO B N 1
ATOM 2206 C CA . PRO B 1 75 ? 14.734 11.68 -14.195 1 83.56 75 PRO B CA 1
ATOM 2207 C C . PRO B 1 75 ? 15.234 11.188 -12.836 1 83.56 75 PRO B C 1
ATOM 2209 O O . PRO B 1 75 ? 16.438 10.953 -12.664 1 83.56 75 PRO B O 1
ATOM 2212 N N . ASP B 1 76 ? 14.398 10.992 -11.883 1 83.06 76 ASP B N 1
ATOM 2213 C CA . ASP B 1 76 ? 14.836 10.695 -10.523 1 83.06 76 ASP B CA 1
ATOM 2214 C C . ASP B 1 76 ? 14.523 9.25 -10.148 1 83.06 76 ASP B C 1
ATOM 2216 O O . ASP B 1 76 ? 14.891 8.789 -9.07 1 83.06 76 ASP B O 1
ATOM 2220 N N . ARG B 1 77 ? 13.875 8.5 -11.078 1 91.94 77 ARG B N 1
ATOM 2221 C CA . ARG B 1 77 ? 13.516 7.117 -10.781 1 91.94 77 ARG B CA 1
ATOM 2222 C C . ARG B 1 77 ? 13.125 6.371 -12.055 1 91.94 77 ARG B C 1
ATOM 2224 O O . ARG B 1 77 ? 12.773 6.992 -13.062 1 91.94 77 ARG B O 1
ATOM 2231 N N . ARG B 1 78 ? 13.195 5.102 -11.969 1 95.81 78 ARG B N 1
ATOM 2232 C CA . ARG B 1 78 ? 12.82 4.223 -13.07 1 95.81 78 ARG B CA 1
ATOM 2233 C C . ARG B 1 78 ? 11.953 3.066 -12.578 1 95.81 78 ARG B C 1
ATOM 2235 O O . ARG B 1 78 ? 12.195 2.521 -11.492 1 95.81 78 ARG B O 1
ATOM 2242 N N . LEU B 1 79 ? 10.938 2.805 -13.352 1 96.12 79 LEU B N 1
ATOM 2243 C CA . LEU B 1 79 ? 10.062 1.679 -13.039 1 96.12 79 LEU B CA 1
ATOM 2244 C C . LEU B 1 79 ? 10.367 0.488 -13.938 1 96.12 79 LEU B C 1
ATOM 2246 O O . LEU B 1 79 ? 10.469 0.636 -15.164 1 96.12 79 LEU B O 1
ATOM 2250 N N . TYR B 1 80 ? 10.531 -0.673 -13.305 1 97.38 80 TYR B N 1
ATOM 2251 C CA . TYR B 1 80 ? 10.867 -1.882 -14.047 1 97.38 80 TYR B CA 1
ATOM 2252 C C . TYR B 1 80 ? 9.844 -2.984 -13.781 1 97.38 80 TYR B C 1
ATOM 2254 O O . TYR B 1 80 ? 9.305 -3.086 -12.672 1 97.38 80 TYR B O 1
ATOM 2262 N N . ASN B 1 81 ? 9.609 -3.75 -14.773 1 96.44 81 ASN B N 1
ATOM 2263 C CA . ASN B 1 81 ? 9.133 -5.121 -14.586 1 96.44 81 ASN B CA 1
ATOM 2264 C C . ASN B 1 81 ? 10.266 -6.129 -14.781 1 96.44 81 ASN B C 1
ATOM 2266 O O . ASN B 1 81 ? 11.094 -5.977 -15.68 1 96.44 81 ASN B O 1
ATOM 2270 N N . TYR B 1 82 ? 10.281 -7.109 -13.906 1 94.94 82 TYR B N 1
ATOM 2271 C CA . TYR B 1 82 ? 11.242 -8.188 -14.117 1 94.94 82 TYR B CA 1
ATOM 2272 C C . TYR B 1 82 ? 10.758 -9.484 -13.484 1 94.94 82 TYR B C 1
ATOM 2274 O O . TYR B 1 82 ? 9.773 -9.484 -12.734 1 94.94 82 TYR B O 1
ATOM 2282 N N . ARG B 1 83 ? 11.406 -10.586 -13.836 1 91.94 83 ARG B N 1
ATOM 2283 C CA . ARG B 1 83 ? 11.141 -11.898 -13.25 1 91.94 83 ARG B CA 1
ATOM 2284 C C . ARG B 1 83 ? 12.367 -12.414 -12.5 1 91.94 83 ARG B C 1
ATOM 2286 O O . ARG B 1 83 ? 13.5 -12.148 -12.898 1 91.94 83 ARG B O 1
ATOM 2293 N N . THR B 1 84 ? 11.992 -13.047 -11.414 1 90.06 84 THR B N 1
ATOM 2294 C CA . THR B 1 84 ? 13.086 -13.734 -10.734 1 90.06 84 THR B CA 1
ATOM 2295 C C . THR B 1 84 ? 13.5 -14.977 -11.516 1 90.06 84 THR B C 1
ATOM 2297 O O . THR B 1 84 ? 12.648 -15.789 -11.906 1 90.06 84 THR B O 1
ATOM 2300 N N . SER B 1 85 ? 14.719 -15.125 -11.773 1 85.81 85 SER B N 1
ATOM 2301 C CA . SER B 1 85 ? 15.234 -16.234 -12.57 1 85.81 85 SER B CA 1
ATOM 2302 C C . SER B 1 85 ? 15.258 -17.531 -11.766 1 85.81 85 SER B C 1
ATOM 2304 O O . SER B 1 85 ? 15.203 -17.5 -10.539 1 85.81 85 SER B O 1
ATOM 2306 N N . GLU B 1 86 ? 15.312 -18.562 -12.477 1 75.25 86 GLU B N 1
ATOM 2307 C CA . GLU B 1 86 ? 15.438 -19.891 -11.867 1 75.25 86 GLU B CA 1
ATOM 2308 C C . GLU B 1 86 ? 16.75 -20.031 -11.117 1 75.25 86 GLU B C 1
ATOM 2310 O O . GLU B 1 86 ? 16.906 -20.922 -10.281 1 75.25 86 GLU B O 1
ATOM 2315 N N . GLN B 1 87 ? 17.609 -19.141 -11.398 1 70.06 87 GLN B N 1
ATOM 2316 C CA . GLN B 1 87 ? 18.938 -19.203 -10.789 1 70.06 87 GLN B CA 1
ATOM 2317 C C . GLN B 1 87 ? 18.922 -18.625 -9.375 1 70.06 87 GLN B C 1
ATOM 2319 O O . GLN B 1 87 ? 19.906 -18.75 -8.633 1 70.06 87 GLN B O 1
ATOM 2324 N N . SER B 1 88 ? 17.781 -18 -9.078 1 69.62 88 SER B N 1
ATOM 2325 C CA . SER B 1 88 ? 17.688 -17.531 -7.699 1 69.62 88 SER B CA 1
ATOM 2326 C C . SER B 1 88 ? 17.625 -18.688 -6.715 1 69.62 88 SER B C 1
ATOM 2328 O O . SER B 1 88 ? 16.766 -19.562 -6.84 1 69.62 88 SER B O 1
ATOM 2330 N N . GLU B 1 89 ? 18.531 -18.672 -5.863 1 69.31 89 GLU B N 1
ATOM 2331 C CA . GLU B 1 89 ? 18.672 -19.781 -4.926 1 69.31 89 GLU B CA 1
ATOM 2332 C C . GLU B 1 89 ? 17.516 -19.797 -3.916 1 69.31 89 GLU B C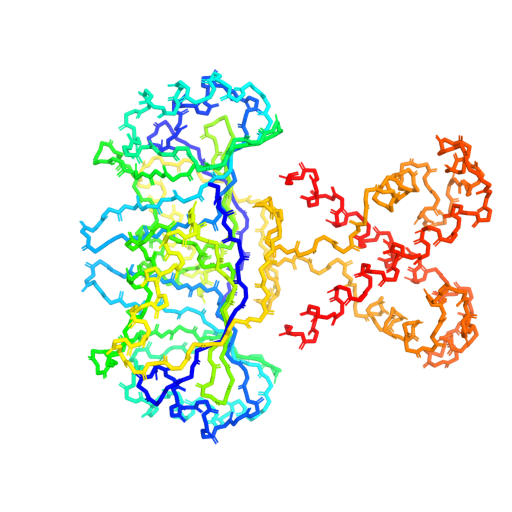 1
ATOM 2334 O O . GLU B 1 89 ? 17.047 -20.875 -3.52 1 69.31 89 GLU B O 1
ATOM 2339 N N . VAL B 1 90 ? 17.188 -18.672 -3.529 1 69.81 90 VAL B N 1
ATOM 2340 C CA . VAL B 1 90 ? 16.172 -18.578 -2.488 1 69.81 90 VAL B CA 1
ATOM 2341 C C . VAL B 1 90 ? 15.07 -17.625 -2.936 1 69.81 90 VAL B C 1
ATOM 2343 O O . VAL B 1 90 ? 15.352 -16.516 -3.418 1 69.81 90 VAL B O 1
ATOM 2346 N N . GLN B 1 91 ? 13.906 -18.172 -2.996 1 70.75 91 GLN B N 1
ATOM 2347 C CA . GLN B 1 91 ? 12.711 -17.359 -3.236 1 70.75 91 GLN B CA 1
ATOM 2348 C C . GLN B 1 91 ? 11.781 -17.391 -2.029 1 70.75 91 GLN B C 1
ATOM 2350 O O . GLN B 1 91 ? 11.031 -18.344 -1.842 1 70.75 91 GLN B O 1
ATOM 2355 N N . LEU B 1 92 ? 11.852 -16.344 -1.285 1 75.25 92 LEU B N 1
ATOM 2356 C CA . LEU B 1 92 ? 11.148 -16.344 -0.007 1 75.25 92 LEU B CA 1
ATOM 2357 C C . LEU B 1 92 ? 9.688 -15.945 -0.187 1 75.25 92 LEU B C 1
ATOM 2359 O O . LEU B 1 92 ? 8.867 -16.172 0.7 1 75.25 92 LEU B O 1
ATOM 2363 N N . TYR B 1 93 ? 9.383 -15.453 -1.38 1 76.81 93 TYR B N 1
ATOM 2364 C CA . TYR B 1 93 ? 8.023 -14.977 -1.608 1 76.81 93 TYR B CA 1
ATOM 2365 C C . TYR B 1 93 ? 7.023 -16.125 -1.497 1 76.81 93 TYR B C 1
ATOM 2367 O O . TYR B 1 93 ? 5.984 -15.984 -0.846 1 76.81 93 TYR B O 1
ATOM 2375 N N . THR B 1 94 ? 7.375 -17.281 -2.014 1 73.5 94 THR B N 1
ATOM 2376 C CA . THR B 1 94 ? 6.457 -18.422 -1.994 1 73.5 94 THR B CA 1
ATOM 2377 C C . THR B 1 94 ? 6.297 -18.969 -0.576 1 73.5 94 THR B C 1
ATOM 2379 O O . THR B 1 94 ? 5.23 -19.469 -0.214 1 73.5 94 THR B O 1
ATOM 2382 N N . ASP B 1 95 ? 7.34 -18.797 0.237 1 74.56 95 ASP B N 1
ATOM 2383 C CA . ASP B 1 95 ? 7.266 -19.219 1.632 1 74.56 95 ASP B CA 1
ATOM 2384 C C . ASP B 1 95 ? 6.281 -18.344 2.416 1 74.56 95 ASP B C 1
ATOM 2386 O O . ASP B 1 95 ? 5.512 -18.859 3.232 1 74.56 95 ASP B O 1
ATOM 2390 N N . TRP B 1 96 ? 6.336 -17.078 2.084 1 77.12 96 TRP B N 1
ATOM 2391 C CA . TRP B 1 96 ? 5.406 -16.156 2.736 1 77.12 96 TRP B CA 1
ATOM 2392 C C . TRP B 1 96 ? 3.963 -16.547 2.451 1 77.12 96 TRP B C 1
ATOM 2394 O O . TRP B 1 96 ? 3.127 -16.578 3.359 1 77.12 96 TRP B O 1
ATOM 2404 N N . LEU B 1 97 ? 3.775 -16.906 1.242 1 76.94 97 LEU B N 1
ATOM 2405 C CA . LEU B 1 97 ? 2.43 -17.25 0.804 1 76.94 97 LEU B CA 1
ATOM 2406 C C . LEU B 1 97 ? 1.917 -18.469 1.558 1 76.94 97 LEU B C 1
ATOM 2408 O O . LEU B 1 97 ? 0.763 -18.5 1.99 1 76.94 97 LEU B O 1
ATOM 2412 N N . GLU B 1 98 ? 2.789 -19.406 1.725 1 82.56 98 GLU B N 1
ATOM 2413 C CA . GLU B 1 98 ? 2.404 -20.641 2.402 1 82.56 98 GLU B CA 1
ATOM 2414 C C . GLU B 1 98 ? 2.076 -20.391 3.871 1 82.56 98 GLU B C 1
ATOM 2416 O O . GLU B 1 98 ? 1.218 -21.062 4.445 1 82.56 98 GLU B O 1
ATOM 2421 N N . LEU B 1 99 ? 2.697 -19.406 4.383 1 89.06 99 LEU B N 1
ATOM 2422 C CA . LEU B 1 99 ? 2.482 -19.094 5.789 1 89.06 99 LEU B CA 1
ATOM 2423 C C . LEU B 1 99 ? 1.231 -18.234 5.969 1 89.06 99 LEU B C 1
ATOM 2425 O O . LEU B 1 99 ? 0.8 -18 7.098 1 89.06 99 LEU B O 1
ATOM 2429 N N . GLY B 1 100 ? 0.68 -17.812 4.891 1 89.06 100 GLY B N 1
ATOM 2430 C CA . GLY B 1 100 ? -0.49 -16.953 4.961 1 89.06 100 GLY B CA 1
ATOM 2431 C C . GLY B 1 100 ? -0.157 -15.523 5.348 1 89.06 100 GLY B C 1
ATOM 2432 O O . GLY B 1 100 ? -0.983 -14.828 5.938 1 89.06 100 GLY B O 1
ATOM 2433 N N . ALA B 1 101 ? 1.052 -15.109 5.062 1 91.94 101 ALA B N 1
ATOM 2434 C CA . ALA B 1 101 ? 1.5 -13.773 5.426 1 91.94 101 ALA B CA 1
ATOM 2435 C C . ALA B 1 101 ? 1.264 -12.781 4.285 1 91.94 101 ALA B C 1
ATOM 2437 O O . ALA B 1 101 ? 1.064 -13.188 3.139 1 91.94 101 ALA B O 1
ATOM 2438 N N . ALA B 1 102 ? 1.214 -11.523 4.586 1 91.75 102 ALA B N 1
ATOM 2439 C CA . ALA B 1 102 ? 1.056 -10.445 3.611 1 91.75 102 ALA B CA 1
ATOM 2440 C C . ALA B 1 102 ? 2.27 -9.523 3.613 1 91.75 102 ALA B C 1
ATOM 2442 O O . ALA B 1 102 ? 2.672 -9.023 4.664 1 91.75 102 ALA B O 1
ATOM 2443 N N . GLN B 1 103 ? 2.799 -9.375 2.471 1 91.44 103 GLN B N 1
ATOM 2444 C CA . GLN B 1 103 ? 3.881 -8.414 2.324 1 91.44 103 GLN B CA 1
ATOM 2445 C C . GLN B 1 103 ? 3.336 -6.996 2.168 1 91.44 103 GLN B C 1
ATOM 2447 O O . GLN B 1 103 ? 2.697 -6.676 1.163 1 91.44 103 GLN B O 1
ATOM 2452 N N . LEU B 1 104 ? 3.625 -6.184 3.129 1 89.88 104 LEU B N 1
ATOM 2453 C CA . LEU B 1 104 ? 3.041 -4.848 3.158 1 89.88 104 LEU B CA 1
ATOM 2454 C C . LEU B 1 104 ? 3.982 -3.83 2.525 1 89.88 104 LEU B C 1
ATOM 2456 O O . LEU B 1 104 ? 3.533 -2.83 1.96 1 89.88 104 LEU B O 1
ATOM 2460 N N . HIS B 1 105 ? 5.25 -3.996 2.684 1 89.81 105 HIS B N 1
ATOM 2461 C CA . HIS B 1 105 ? 6.289 -3.146 2.109 1 89.81 105 HIS B CA 1
ATOM 2462 C C . HIS B 1 105 ? 7.586 -3.92 1.914 1 89.81 105 HIS B C 1
ATOM 2464 O O . HIS B 1 105 ? 7.984 -4.703 2.779 1 89.81 105 HIS B O 1
ATOM 2470 N N . VAL B 1 106 ? 8.203 -3.746 0.792 1 93.38 106 VAL B N 1
ATOM 2471 C CA . VAL B 1 106 ? 9.453 -4.441 0.475 1 93.38 106 VAL B CA 1
ATOM 2472 C C . VAL B 1 106 ? 10.391 -3.5 -0.272 1 93.38 106 VAL B C 1
ATOM 2474 O O . VAL B 1 106 ? 10 -2.867 -1.254 1 93.38 106 VAL B O 1
ATOM 2477 N N . GLU B 1 107 ? 11.562 -3.377 0.142 1 95.75 107 GLU B N 1
ATOM 2478 C CA . GLU B 1 107 ? 12.578 -2.609 -0.565 1 95.75 107 GLU B CA 1
ATOM 2479 C C . GLU B 1 107 ? 13.961 -3.223 -0.374 1 95.75 107 GLU B C 1
ATOM 2481 O O . GLU B 1 107 ? 14.172 -4.027 0.539 1 95.75 107 GLU B O 1
ATOM 2486 N N . CYS B 1 108 ? 14.875 -2.852 -1.209 1 97 108 CYS B N 1
ATOM 2487 C CA . CYS B 1 108 ? 16.219 -3.414 -1.176 1 97 108 CYS B CA 1
ATOM 2488 C C . CYS B 1 108 ? 17.266 -2.346 -1.471 1 97 108 CYS B C 1
ATOM 2490 O O . CYS B 1 108 ? 17.078 -1.528 -2.375 1 97 108 CYS B O 1
ATOM 2492 N N . GLN B 1 109 ? 18.234 -2.334 -0.712 1 96.81 109 GLN B N 1
ATOM 2493 C CA . GLN B 1 109 ? 19.391 -1.466 -0.938 1 96.81 109 GLN B CA 1
ATOM 2494 C C . GLN B 1 109 ? 20.688 -2.146 -0.51 1 96.81 109 GLN B C 1
ATOM 2496 O O . GLN B 1 109 ? 20.75 -2.768 0.554 1 96.81 109 GLN B O 1
ATOM 2501 N N . ASP B 1 110 ? 21.625 -2.111 -1.365 1 97.06 110 ASP B N 1
ATOM 2502 C CA . ASP B 1 110 ? 22.969 -2.574 -1.084 1 97.06 110 ASP B CA 1
ATOM 2503 C C . ASP B 1 110 ? 22.969 -4 -0.539 1 97.06 110 ASP B C 1
ATOM 2505 O O . ASP B 1 110 ? 23.562 -4.273 0.504 1 97.06 110 ASP B O 1
ATOM 2509 N N . GLY B 1 111 ? 22.188 -4.812 -1.145 1 95.38 111 GLY B N 1
ATOM 2510 C CA . GLY B 1 111 ? 22.188 -6.238 -0.858 1 95.38 111 GLY B CA 1
ATOM 2511 C C . GLY B 1 111 ? 21.25 -6.617 0.273 1 95.38 111 GLY B C 1
ATOM 2512 O O . GLY B 1 111 ? 21.031 -7.805 0.535 1 95.38 111 GLY B O 1
ATOM 2513 N N . THR B 1 112 ? 20.656 -5.645 0.913 1 96.25 112 THR B N 1
ATOM 2514 C CA . THR B 1 112 ? 19.797 -5.91 2.064 1 96.25 112 THR B CA 1
ATOM 2515 C C . THR B 1 112 ? 18.328 -5.641 1.725 1 96.25 112 THR B C 1
ATOM 2517 O O . THR B 1 112 ? 18 -4.574 1.201 1 96.25 112 THR B O 1
ATOM 2520 N N . TRP B 1 113 ? 17.5 -6.609 2.014 1 95.88 113 TRP B N 1
ATOM 2521 C CA . TRP B 1 113 ? 16.047 -6.461 1.838 1 95.88 113 TRP B CA 1
ATOM 2522 C C . TRP B 1 113 ? 15.391 -6.012 3.135 1 95.88 113 TRP B C 1
ATOM 2524 O O . TRP B 1 113 ? 15.562 -6.641 4.18 1 95.88 113 TRP B O 1
ATOM 2534 N N . PHE B 1 114 ? 14.688 -4.969 3.092 1 94.56 114 PHE B N 1
ATOM 2535 C CA . PHE B 1 114 ? 13.852 -4.48 4.188 1 94.56 114 PHE B CA 1
ATOM 2536 C C . PHE B 1 114 ? 12.383 -4.77 3.922 1 94.56 114 PHE B C 1
ATOM 2538 O O . PHE B 1 114 ? 11.867 -4.449 2.85 1 94.56 114 PHE B O 1
ATOM 2545 N N . GLN B 1 115 ? 11.758 -5.363 4.938 1 93.62 115 GLN B N 1
ATOM 2546 C CA . GLN B 1 115 ? 10.391 -5.812 4.719 1 93.62 115 GLN B CA 1
ATOM 2547 C C . GLN B 1 115 ? 9.492 -5.453 5.898 1 93.62 115 GLN B C 1
ATOM 2549 O O . GLN B 1 115 ? 9.945 -5.441 7.047 1 93.62 115 GLN B O 1
ATOM 2554 N N . ARG B 1 116 ? 8.297 -5.098 5.645 1 91.69 116 ARG B N 1
ATOM 2555 C CA . ARG B 1 116 ? 7.184 -5.094 6.586 1 91.69 116 ARG B CA 1
ATOM 2556 C C . ARG B 1 116 ? 6.133 -6.125 6.195 1 91.69 116 ARG B C 1
ATOM 2558 O O . ARG B 1 116 ? 5.59 -6.078 5.086 1 91.69 116 ARG B O 1
ATOM 2565 N N . VAL B 1 117 ? 5.938 -7.074 7.113 1 92.5 117 VAL B N 1
ATOM 2566 C CA . VAL B 1 117 ? 5.086 -8.219 6.789 1 92.5 117 VAL B CA 1
ATOM 2567 C C . VAL B 1 117 ? 4.066 -8.43 7.906 1 92.5 117 VAL B C 1
ATOM 2569 O O . VAL B 1 117 ? 4.391 -8.305 9.086 1 92.5 117 VAL B O 1
ATOM 2572 N N . ARG B 1 118 ? 2.838 -8.719 7.527 1 93.06 118 ARG B N 1
ATOM 2573 C CA . ARG B 1 118 ? 1.839 -9.195 8.477 1 93.06 118 ARG B CA 1
ATOM 2574 C C . ARG B 1 118 ? 1.778 -10.719 8.492 1 93.06 118 ARG B C 1
ATOM 2576 O O . ARG B 1 118 ? 1.434 -11.344 7.484 1 93.06 118 ARG B O 1
ATOM 2583 N N . PHE B 1 119 ? 2.125 -11.258 9.602 1 93.62 119 PHE B N 1
ATOM 2584 C CA . PHE B 1 119 ? 1.936 -12.688 9.812 1 93.62 119 PHE B CA 1
ATOM 2585 C C . PHE B 1 119 ? 0.595 -12.961 10.484 1 93.62 119 PHE B C 1
ATOM 2587 O O . PHE B 1 119 ? 0.154 -12.188 11.336 1 93.62 119 PHE B O 1
ATOM 2594 N N . PRO B 1 120 ? -0.026 -14.086 10.078 1 93.62 120 PRO B N 1
ATOM 2595 C CA . PRO B 1 120 ? -1.331 -14.383 10.672 1 93.62 120 PRO B CA 1
ATOM 2596 C C . PRO B 1 120 ? -1.248 -14.648 12.172 1 93.62 120 PRO B C 1
ATOM 2598 O O . PRO B 1 120 ? -2.24 -14.484 12.891 1 93.62 120 PRO B O 1
ATOM 2601 N N . ASP B 1 121 ? -0.118 -15.078 12.617 1 92.44 121 ASP B N 1
ATOM 2602 C CA . ASP B 1 121 ? 0.136 -15.273 14.039 1 92.44 121 ASP B CA 1
ATOM 2603 C C . ASP B 1 121 ? 1.634 -15.383 14.32 1 92.44 121 ASP B C 1
ATOM 2605 O O . ASP B 1 121 ? 2.447 -15.352 13.398 1 92.44 121 ASP B O 1
ATOM 2609 N N . ARG B 1 122 ? 1.971 -15.516 15.578 1 92.44 122 ARG B N 1
ATOM 2610 C CA . ARG B 1 122 ? 3.373 -15.523 15.984 1 92.44 122 ARG B CA 1
ATOM 2611 C C . ARG B 1 122 ? 4.051 -16.828 15.586 1 92.44 122 ARG B C 1
ATOM 2613 O O . ARG B 1 122 ? 5.262 -16.859 15.359 1 92.44 122 ARG B O 1
ATOM 2620 N N . ASP B 1 123 ? 3.285 -17.875 15.477 1 95 123 ASP B N 1
ATOM 2621 C CA . ASP B 1 123 ? 3.848 -19.156 15.039 1 95 123 ASP B CA 1
ATOM 2622 C C . ASP B 1 123 ? 4.352 -19.062 13.602 1 95 123 ASP B C 1
ATOM 2624 O O . ASP B 1 123 ? 5.402 -19.609 13.266 1 95 123 ASP B O 1
ATOM 2628 N N . ALA B 1 124 ? 3.576 -18.438 12.789 1 94.06 124 ALA B N 1
ATOM 2629 C CA . ALA B 1 124 ? 3.994 -18.234 11.406 1 94.06 124 ALA B CA 1
ATOM 2630 C C . ALA B 1 124 ? 5.293 -17.438 11.336 1 94.06 124 ALA B C 1
ATOM 2632 O O . ALA B 1 124 ? 6.172 -17.734 10.523 1 94.06 124 ALA B O 1
ATOM 2633 N N . LEU B 1 125 ? 5.445 -16.406 12.148 1 93.75 125 LEU B N 1
ATOM 2634 C CA . LEU B 1 125 ? 6.68 -15.633 12.219 1 93.75 125 LEU B CA 1
ATOM 2635 C C . LEU B 1 125 ? 7.852 -16.516 12.633 1 93.75 125 LEU B C 1
ATOM 2637 O O . LEU B 1 125 ? 8.922 -16.469 12.023 1 93.75 125 LEU B O 1
ATOM 2641 N N . ALA B 1 126 ? 7.633 -17.344 13.617 1 95.06 126 ALA B N 1
ATOM 2642 C CA . ALA B 1 126 ? 8.672 -18.234 14.102 1 95.06 126 ALA B CA 1
ATOM 2643 C C . ALA B 1 126 ? 9.102 -19.219 13.016 1 95.06 126 ALA B C 1
ATOM 2645 O O . ALA B 1 126 ? 10.289 -19.5 12.852 1 95.06 126 ALA B O 1
ATOM 2646 N N . GLU B 1 127 ? 8.148 -19.672 12.344 1 95 127 GLU B N 1
ATOM 2647 C CA . GLU B 1 127 ? 8.438 -20.594 11.25 1 95 127 GLU B CA 1
ATOM 2648 C C . GLU B 1 127 ? 9.266 -19.906 10.164 1 95 127 GLU B C 1
ATOM 2650 O O . GLU B 1 127 ? 10.195 -20.516 9.617 1 95 127 GLU B O 1
ATOM 2655 N N . PHE B 1 128 ? 8.961 -18.703 9.883 1 93.75 128 PHE B N 1
ATOM 2656 C CA . PHE B 1 128 ? 9.727 -17.953 8.883 1 93.75 128 PHE B CA 1
ATOM 2657 C C . PHE B 1 128 ? 11.164 -17.75 9.344 1 93.75 128 PHE B C 1
ATOM 2659 O O . PHE B 1 128 ? 12.102 -17.922 8.562 1 93.75 128 PHE B O 1
ATOM 2666 N N . GLU B 1 129 ? 11.305 -17.375 10.531 1 94.12 129 GLU B N 1
ATOM 2667 C CA . GLU B 1 129 ? 12.641 -17.203 11.094 1 94.12 129 GLU B CA 1
ATOM 2668 C C . GLU B 1 129 ? 13.453 -18.484 10.984 1 94.12 129 GLU B C 1
ATOM 2670 O O . GLU B 1 129 ? 14.633 -18.453 10.625 1 94.12 129 GLU B O 1
ATOM 2675 N N . SER B 1 130 ? 12.82 -19.531 11.289 1 94.25 130 SER B N 1
ATOM 2676 C CA . SER B 1 130 ? 13.477 -20.828 11.18 1 94.25 130 SER B CA 1
ATOM 2677 C C . SER B 1 130 ? 13.891 -21.125 9.75 1 94.25 130 SER B C 1
ATOM 2679 O O . SER B 1 130 ? 14.969 -21.672 9.508 1 94.25 130 SER B O 1
ATOM 2681 N N . THR B 1 131 ? 13.008 -20.812 8.836 1 92.31 131 THR B N 1
ATOM 2682 C CA . THR B 1 131 ? 13.305 -21 7.422 1 92.31 131 THR B CA 1
ATOM 2683 C C . THR B 1 131 ? 14.531 -20.172 7.02 1 92.31 131 THR B C 1
ATOM 2685 O O . THR B 1 131 ? 15.398 -20.656 6.285 1 92.31 131 THR B O 1
ATOM 2688 N N . CYS B 1 132 ? 14.586 -18.938 7.438 1 92.88 132 CYS B N 1
ATOM 2689 C CA . CYS B 1 132 ? 15.727 -18.078 7.148 1 92.88 132 CYS B CA 1
ATOM 2690 C C . CYS B 1 132 ? 17.016 -18.703 7.672 1 92.88 132 CYS B C 1
ATOM 2692 O O . CYS B 1 132 ? 18.031 -18.703 6.98 1 92.88 132 CYS B O 1
ATOM 2694 N N . GLU B 1 133 ? 16.984 -19.266 8.836 1 92.25 133 GLU B N 1
ATOM 2695 C CA . GLU B 1 133 ? 18.156 -19.906 9.422 1 92.25 133 GLU B CA 1
ATOM 2696 C C . GLU B 1 133 ? 18.594 -21.109 8.594 1 92.25 133 GLU B C 1
ATOM 2698 O O . GLU B 1 133 ? 19.781 -21.266 8.297 1 92.25 133 GLU B O 1
ATOM 2703 N N . THR B 1 134 ? 17.672 -21.875 8.234 1 90.69 134 THR B N 1
ATOM 2704 C CA . THR B 1 134 ? 17.953 -23.094 7.469 1 90.69 134 THR B CA 1
ATOM 2705 C C . THR B 1 134 ? 18.562 -22.734 6.113 1 90.69 134 THR B C 1
ATOM 2707 O O . THR B 1 134 ? 19.438 -23.453 5.617 1 90.69 134 THR B O 1
ATOM 2710 N N . GLU B 1 135 ? 18.125 -21.625 5.562 1 89.5 135 GLU B N 1
ATOM 2711 C CA . GLU B 1 135 ? 18.594 -21.203 4.242 1 89.5 135 GLU B CA 1
ATOM 2712 C C . GLU B 1 135 ? 19.828 -20.312 4.348 1 89.5 135 GLU B C 1
ATOM 2714 O O . GLU B 1 135 ? 20.312 -19.797 3.338 1 89.5 135 GLU B O 1
ATOM 2719 N N . ASP B 1 136 ? 20.328 -20.094 5.504 1 91.19 136 ASP B N 1
ATOM 2720 C CA . ASP B 1 136 ? 21.5 -19.281 5.762 1 91.19 136 ASP B CA 1
ATOM 2721 C C . ASP B 1 136 ? 21.281 -17.844 5.344 1 91.19 136 ASP B C 1
ATOM 2723 O O . ASP B 1 136 ? 22.094 -17.266 4.617 1 91.19 136 ASP B O 1
ATOM 2727 N N . ILE B 1 137 ? 20.125 -17.359 5.629 1 93.94 137 ILE B N 1
ATOM 2728 C CA . ILE B 1 137 ? 19.766 -15.961 5.422 1 93.94 137 ILE B CA 1
ATOM 2729 C C . ILE B 1 137 ? 19.766 -15.227 6.762 1 93.94 137 ILE B C 1
ATOM 2731 O O . ILE B 1 137 ? 19.109 -15.664 7.711 1 93.94 137 ILE B O 1
ATOM 2735 N N . SER B 1 138 ? 20.547 -14.203 6.859 1 95.5 138 SER B N 1
ATOM 2736 C CA . SER B 1 138 ? 20.562 -13.406 8.078 1 95.5 138 SER B CA 1
ATOM 2737 C C . SER B 1 138 ? 19.266 -12.641 8.258 1 95.5 138 SER B C 1
ATOM 2739 O O . SER B 1 138 ? 18.891 -11.836 7.398 1 95.5 138 SER B O 1
ATOM 2741 N N . PHE B 1 139 ? 18.625 -12.906 9.344 1 95.69 139 PHE B N 1
ATOM 2742 C CA . PHE B 1 139 ? 17.359 -12.273 9.703 1 95.69 139 PHE B CA 1
ATOM 2743 C C . PHE B 1 139 ? 17.547 -11.328 10.891 1 95.69 139 PHE B C 1
ATOM 2745 O O . PHE B 1 139 ? 18.031 -11.742 11.945 1 95.69 139 PHE B O 1
ATOM 2752 N N . THR B 1 140 ? 17.188 -10.008 10.703 1 95.38 140 THR B N 1
ATOM 2753 C CA . THR B 1 140 ? 17.266 -9.031 11.789 1 95.38 140 THR B CA 1
ATOM 2754 C C . THR B 1 140 ? 15.898 -8.398 12.039 1 95.38 140 THR B C 1
ATOM 2756 O O . THR B 1 140 ? 15.367 -7.703 11.172 1 95.38 140 THR B O 1
ATOM 2759 N N . LEU B 1 141 ? 15.367 -8.594 13.188 1 93.25 141 LEU B N 1
ATOM 2760 C CA . LEU B 1 141 ? 14.094 -8.008 13.578 1 93.25 141 LEU B CA 1
ATOM 2761 C C . LEU B 1 141 ? 14.266 -6.562 14.023 1 93.25 141 LEU B C 1
ATOM 2763 O O . LEU B 1 141 ? 15.117 -6.262 14.859 1 93.25 141 LEU B O 1
ATOM 2767 N N . HIS B 1 142 ? 13.5 -5.664 13.469 1 89.94 142 HIS B N 1
ATOM 2768 C CA . HIS B 1 142 ? 13.625 -4.25 13.812 1 89.94 142 HIS B CA 1
ATOM 2769 C C . HIS B 1 142 ? 12.484 -3.809 14.727 1 89.94 142 HIS B C 1
ATOM 2771 O O . HIS B 1 142 ? 12.719 -3.113 15.719 1 89.94 142 HIS B O 1
ATOM 2777 N N . ARG B 1 143 ? 11.258 -4.133 14.32 1 85.19 143 ARG B N 1
ATOM 2778 C CA . ARG B 1 143 ? 10.102 -3.635 15.055 1 85.19 143 ARG B CA 1
ATOM 2779 C C . ARG B 1 143 ? 8.93 -4.609 14.961 1 85.19 143 ARG B C 1
ATOM 2781 O O . ARG B 1 143 ? 8.719 -5.23 13.922 1 85.19 143 ARG B O 1
ATOM 2788 N N . ILE B 1 144 ? 8.219 -4.832 16.016 1 85.56 144 ILE B N 1
ATOM 2789 C CA . ILE B 1 144 ? 6.934 -5.523 16.031 1 85.56 144 ILE B CA 1
ATOM 2790 C C . ILE B 1 144 ? 5.82 -4.531 16.375 1 85.56 144 ILE B C 1
ATOM 2792 O O . ILE B 1 144 ? 5.895 -3.83 17.391 1 85.56 144 ILE B O 1
ATOM 2796 N N . TYR B 1 145 ? 4.914 -4.543 15.484 1 78 145 TYR B N 1
ATOM 2797 C CA . TYR B 1 145 ? 3.818 -3.604 15.711 1 78 145 TYR B CA 1
ATOM 2798 C C . TYR B 1 145 ? 2.764 -4.203 16.625 1 78 145 TYR B C 1
ATOM 2800 O O . TYR B 1 145 ? 2.477 -5.402 16.562 1 78 145 TYR B O 1
ATOM 2808 N N . GLY B 1 146 ? 2.299 -3.545 17.578 1 66.56 146 GLY B N 1
ATOM 2809 C CA . GLY B 1 146 ? 1.346 -4.027 18.562 1 66.56 146 GLY B CA 1
ATOM 2810 C C . GLY B 1 146 ? -0.061 -4.168 18.016 1 66.56 146 GLY B C 1
ATOM 2811 O O . GLY B 1 146 ? -0.825 -5.027 18.469 1 66.56 146 GLY B O 1
ATOM 2812 N N . ASP B 1 147 ? -0.449 -3.223 17.266 1 64.19 147 ASP B N 1
ATOM 2813 C CA . ASP B 1 147 ? -1.826 -3.168 16.797 1 64.19 147 ASP B CA 1
ATOM 2814 C C . ASP B 1 147 ? -1.958 -3.834 15.422 1 64.19 147 ASP B C 1
ATOM 2816 O O . ASP B 1 147 ? -1.274 -3.449 14.469 1 64.19 147 ASP B O 1
ATOM 2820 N N . PRO B 1 148 ? -2.77 -4.969 15.422 1 61.59 148 PRO B N 1
ATOM 2821 C CA . PRO B 1 148 ? -2.969 -5.668 14.156 1 61.59 148 PRO B CA 1
ATOM 2822 C C . PRO B 1 148 ? -3.533 -4.762 13.062 1 61.59 148 PRO B C 1
ATOM 2824 O O . PRO B 1 148 ? -3.432 -5.082 11.875 1 61.59 148 PRO B O 1
ATOM 2827 N N . GLY B 1 149 ? -4.301 -3.732 13.438 1 56.59 149 GLY B N 1
ATOM 2828 C CA . GLY B 1 149 ? -5.008 -2.924 12.461 1 56.59 149 GLY B CA 1
ATOM 2829 C C . GLY B 1 149 ? -4.078 -2.168 11.531 1 56.59 149 GLY B C 1
ATOM 2830 O O . GLY B 1 149 ? -4.34 -2.064 10.328 1 56.59 149 GLY B O 1
ATOM 2831 N N . SER B 1 150 ? -3.264 -1.288 11.883 1 59.16 150 SER B N 1
ATOM 2832 C CA . SER B 1 150 ? -2.621 -0.4 10.922 1 59.16 150 SER B CA 1
ATOM 2833 C C . SER B 1 150 ? -1.135 -0.715 10.789 1 59.16 150 SER B C 1
ATOM 2835 O O . SER B 1 150 ? -0.426 -0.836 11.789 1 59.16 150 SER B O 1
ATOM 2837 N N . ALA B 1 151 ? -0.81 -1.402 9.617 1 57.03 151 ALA B N 1
ATOM 2838 C CA . ALA B 1 151 ? 0.571 -1.686 9.234 1 57.03 151 ALA B CA 1
ATOM 2839 C C . ALA B 1 151 ? 1.404 -0.407 9.203 1 57.03 151 ALA B C 1
ATOM 2841 O O . ALA B 1 151 ? 2.637 -0.463 9.195 1 57.03 151 ALA B O 1
ATOM 2842 N N . GLU B 1 152 ? 0.768 0.593 8.898 1 56.31 152 GLU B N 1
ATOM 2843 C CA . GLU B 1 152 ? 1.549 1.825 8.945 1 56.31 152 GLU B CA 1
ATOM 2844 C C . GLU B 1 152 ? 1.28 2.605 10.227 1 56.31 152 GLU B C 1
ATOM 2846 O O . GLU B 1 152 ? 0.129 2.744 10.641 1 56.31 152 GLU B O 1
ATOM 2851 N N . PRO B 1 153 ? 2.307 2.725 10.984 1 56.88 153 PRO B N 1
ATOM 2852 C CA . PRO B 1 153 ? 2.066 3.561 12.164 1 56.88 153 PRO B CA 1
ATOM 2853 C C . PRO B 1 153 ? 1.211 4.785 11.852 1 56.88 153 PRO B C 1
ATOM 2855 O O . PRO B 1 153 ? 1.359 5.395 10.789 1 56.88 153 PRO B O 1
ATOM 2858 N N . ASP B 1 154 ? 0.082 4.812 12.445 1 65.69 154 ASP B N 1
ATOM 2859 C CA . ASP B 1 154 ? -0.718 6.027 12.336 1 65.69 154 ASP B CA 1
ATOM 2860 C C . ASP B 1 154 ? 0.02 7.227 12.93 1 65.69 154 ASP B C 1
ATOM 2862 O O . ASP B 1 154 ? 0.351 7.23 14.117 1 65.69 154 ASP B O 1
ATOM 2866 N N . PRO B 1 155 ? 0.343 8.07 12.062 1 76.38 155 PRO B N 1
ATOM 2867 C CA . PRO B 1 155 ? 1.095 9.219 12.578 1 76.38 155 PRO B CA 1
ATOM 2868 C C . PRO B 1 155 ? 0.298 10.031 13.594 1 76.38 155 PRO B C 1
ATOM 2870 O O . PRO B 1 155 ? 0.853 10.922 14.25 1 76.38 155 PRO B O 1
ATOM 2873 N N . LEU B 1 156 ? -1.021 9.688 13.758 1 84.75 156 LEU B N 1
ATOM 2874 C CA . LEU B 1 156 ? -1.863 10.469 14.648 1 84.75 156 LEU B CA 1
ATOM 2875 C C . LEU B 1 156 ? -2.328 9.633 15.836 1 84.75 156 LEU B C 1
ATOM 2877 O O . LEU B 1 156 ? -2.668 8.461 15.68 1 84.75 156 LEU B O 1
ATOM 2881 N N . THR B 1 157 ? -2.225 10.172 17.016 1 81.12 157 THR B N 1
ATOM 2882 C CA . THR B 1 157 ? -2.973 9.594 18.125 1 81.12 157 THR B CA 1
ATOM 2883 C C . THR B 1 157 ? -4.473 9.812 17.938 1 81.12 157 THR B C 1
ATOM 2885 O O . THR B 1 157 ? -4.891 10.617 17.109 1 81.12 157 THR B O 1
ATOM 2888 N N . ASP B 1 158 ? -5.254 9.211 18.766 1 82.75 158 ASP B N 1
ATOM 2889 C CA . ASP B 1 158 ? -6.703 9.383 18.688 1 82.75 158 ASP B CA 1
ATOM 2890 C C . ASP B 1 158 ? -7.098 10.836 18.969 1 82.75 158 ASP B C 1
ATOM 2892 O O . ASP B 1 158 ? -7.977 11.383 18.297 1 82.75 158 ASP B O 1
ATOM 2896 N N . ALA B 1 159 ? -6.457 11.414 19.984 1 89.69 159 ALA B N 1
ATOM 2897 C CA . ALA B 1 159 ? -6.754 12.789 20.359 1 89.69 159 ALA B CA 1
ATOM 2898 C C . ALA B 1 159 ? -6.402 13.758 19.234 1 89.69 159 ALA B C 1
ATOM 2900 O O . ALA B 1 159 ? -7.148 14.695 18.953 1 89.69 159 ALA B O 1
ATOM 2901 N N . GLN B 1 160 ? -5.309 13.484 18.578 1 91.81 160 GLN B N 1
ATOM 2902 C CA . GLN B 1 160 ? -4.875 14.312 17.453 1 91.81 160 GLN B CA 1
ATOM 2903 C C . GLN B 1 160 ? -5.824 14.172 16.266 1 91.81 160 GLN B C 1
ATOM 2905 O O . GLN B 1 160 ? -6.176 15.172 15.633 1 91.81 160 GLN B O 1
ATOM 2910 N N . ARG B 1 161 ? -6.199 13 16.031 1 91.31 161 ARG B N 1
ATOM 2911 C CA . ARG B 1 161 ? -7.129 12.719 14.945 1 91.31 161 ARG B CA 1
ATOM 2912 C C . ARG B 1 161 ? -8.453 13.438 15.156 1 91.31 161 ARG B C 1
ATOM 2914 O O . ARG B 1 161 ? -9 14.039 14.227 1 91.31 161 ARG B O 1
ATOM 2921 N N . GLU B 1 162 ? -8.914 13.352 16.344 1 92.12 162 GLU B N 1
ATOM 2922 C CA . GLU B 1 162 ? -10.172 14.016 16.672 1 92.12 162 GLU B CA 1
ATOM 2923 C C . GLU B 1 162 ? -10.055 15.531 16.5 1 92.12 162 GLU B C 1
ATOM 2925 O O . GLU B 1 162 ? -10.953 16.172 15.953 1 92.12 162 GLU B O 1
ATOM 2930 N N . ALA B 1 163 ? -9.031 16.078 16.984 1 94.75 163 ALA B N 1
ATOM 2931 C CA . ALA B 1 163 ? -8.812 17.516 16.875 1 94.75 163 ALA B CA 1
ATOM 2932 C C . ALA B 1 163 ? -8.781 17.938 15.406 1 94.75 163 ALA B C 1
ATOM 2934 O O . ALA B 1 163 ? -9.375 18.953 15.039 1 94.75 163 ALA B O 1
ATOM 2935 N N . LEU B 1 164 ? -8.062 17.172 14.562 1 93.94 164 LEU B N 1
ATOM 2936 C CA . LEU B 1 164 ? -7.965 17.484 13.141 1 93.94 164 LEU B CA 1
ATOM 2937 C C . LEU B 1 164 ? -9.328 17.375 12.461 1 93.94 164 LEU B C 1
ATOM 2939 O O . LEU B 1 164 ? -9.672 18.203 11.617 1 93.94 164 LEU B O 1
ATOM 2943 N N . ARG B 1 165 ? -10.078 16.375 12.82 1 93.81 165 ARG B N 1
ATOM 2944 C CA . ARG B 1 165 ? -11.414 16.203 12.266 1 93.81 165 ARG B CA 1
ATOM 2945 C C . ARG B 1 165 ? -12.281 17.422 12.562 1 93.81 165 ARG B C 1
ATOM 2947 O O . ARG B 1 165 ? -12.938 17.969 11.672 1 93.81 165 ARG B O 1
ATOM 2954 N N . LEU B 1 166 ? -12.266 17.828 13.789 1 94.06 166 LEU B N 1
ATOM 2955 C CA . LEU B 1 166 ? -13.039 18.984 14.203 1 94.06 166 LEU B CA 1
ATOM 2956 C C . LEU B 1 166 ? -12.555 20.25 13.5 1 94.06 166 LEU B C 1
ATOM 2958 O O . LEU B 1 166 ? -13.359 21.094 13.102 1 94.06 166 LEU B O 1
ATOM 2962 N N . GLY B 1 167 ? -11.242 20.391 13.391 1 95.12 167 GLY B N 1
ATOM 2963 C CA . GLY B 1 167 ? -10.68 21.531 12.68 1 95.12 167 GLY B CA 1
ATOM 2964 C C . GLY B 1 167 ? -11.117 21.609 11.227 1 95.12 167 GLY B C 1
ATOM 2965 O O . GLY B 1 167 ? -11.375 22.688 10.703 1 95.12 167 GLY B O 1
ATOM 2966 N N . LEU B 1 168 ? -11.219 20.469 10.594 1 93.69 168 LEU B N 1
ATOM 2967 C CA . LEU B 1 168 ? -11.703 20.422 9.219 1 93.69 168 LEU B CA 1
ATOM 2968 C C . LEU B 1 168 ? -13.188 20.734 9.148 1 93.69 168 LEU B C 1
ATOM 2970 O O . LEU B 1 168 ? -13.617 21.547 8.32 1 93.69 168 LEU B O 1
ATOM 2974 N N . ASP B 1 169 ? -13.906 20.188 10.031 1 93.31 169 ASP B N 1
ATOM 2975 C CA . ASP B 1 169 ? -15.367 20.297 10.016 1 93.31 169 ASP B CA 1
ATOM 2976 C C . ASP B 1 169 ? -15.82 21.719 10.273 1 93.31 169 ASP B C 1
ATOM 2978 O O . ASP B 1 169 ? -16.75 22.203 9.633 1 93.31 169 ASP B O 1
ATOM 2982 N N . CYS B 1 170 ? -15.141 22.359 11.242 1 94.19 170 CYS B N 1
ATOM 2983 C CA . CYS B 1 170 ? -15.586 23.688 11.633 1 94.19 170 CYS B CA 1
ATOM 2984 C C . CYS B 1 170 ? -14.969 24.75 10.742 1 94.19 170 CYS B C 1
ATOM 2986 O O . CYS B 1 170 ? -15.32 25.938 10.836 1 94.19 170 CYS B O 1
ATOM 2988 N N . GLY B 1 171 ? -13.992 24.344 9.93 1 94.06 171 GLY B N 1
ATOM 2989 C CA . GLY B 1 171 ? -13.398 25.281 8.984 1 94.06 171 GLY B CA 1
ATOM 2990 C C . GLY B 1 171 ? -12.164 25.984 9.523 1 94.06 171 GLY B C 1
ATOM 2991 O O . GLY B 1 171 ? -11.727 26.984 8.977 1 94.06 171 GLY B O 1
ATOM 2992 N N . TYR B 1 172 ? -11.648 25.562 10.695 1 94.88 172 TYR B N 1
ATOM 2993 C CA . TYR B 1 172 ? -10.422 26.125 11.242 1 94.88 172 TYR B CA 1
ATOM 2994 C C . TYR B 1 172 ? -9.266 25.969 10.266 1 94.88 172 TYR B C 1
ATOM 2996 O O . TYR B 1 172 ? -8.383 26.828 10.195 1 94.88 172 TYR B O 1
ATOM 3004 N N . LEU B 1 173 ? -9.227 24.938 9.469 1 94.31 173 LEU B N 1
ATOM 3005 C CA . LEU B 1 173 ? -8.117 24.656 8.562 1 94.31 173 LEU B CA 1
ATOM 3006 C C . LEU B 1 173 ? -8.406 25.188 7.168 1 94.31 173 LEU B C 1
ATOM 3008 O O . LEU B 1 173 ? -7.613 24.984 6.246 1 94.31 173 LEU B O 1
ATOM 3012 N N . ASP B 1 174 ? -9.453 25.906 7.039 1 92.38 174 ASP B N 1
ATOM 3013 C CA . ASP B 1 174 ? -9.797 26.516 5.754 1 92.38 174 ASP B CA 1
ATOM 3014 C C . ASP B 1 174 ? -8.906 27.703 5.449 1 92.38 174 ASP B C 1
ATOM 3016 O O . ASP B 1 174 ? -8.352 28.328 6.363 1 92.38 174 ASP B O 1
ATOM 3020 N N . VAL B 1 175 ? -8.68 27.969 4.227 1 90.5 175 VAL B N 1
ATOM 3021 C CA . VAL B 1 175 ? -8.016 29.188 3.768 1 90.5 175 VAL B CA 1
ATOM 3022 C C . VAL B 1 175 ? -8.906 29.906 2.758 1 90.5 175 VAL B C 1
ATOM 3024 O O . VAL B 1 175 ? -9.008 29.484 1.602 1 90.5 175 VAL B O 1
ATOM 3027 N N . PRO B 1 176 ? -9.484 31.078 3.123 1 90.5 176 PRO B N 1
ATOM 3028 C CA . PRO B 1 176 ? -9.406 31.656 4.461 1 90.5 176 PRO B CA 1
ATOM 3029 C C . PRO B 1 176 ? -10.18 30.859 5.508 1 90.5 176 PRO B C 1
ATOM 3031 O O . PRO B 1 176 ? -10.992 30 5.156 1 90.5 176 PRO B O 1
ATOM 3034 N N . ARG B 1 177 ? -9.828 31.078 6.887 1 90.06 177 ARG B N 1
ATOM 3035 C CA . ARG B 1 177 ? -10.469 30.375 7.988 1 90.06 177 ARG B CA 1
ATOM 3036 C C . ARG B 1 177 ? -11.961 30.703 8.062 1 90.06 177 ARG B C 1
ATOM 3038 O O . ARG B 1 177 ? -12.344 31.875 7.957 1 90.06 177 ARG B O 1
ATOM 3045 N N . THR B 1 178 ? -12.781 29.719 8.164 1 93.12 178 THR B N 1
ATOM 3046 C CA . THR B 1 178 ? -14.219 29.906 8.312 1 93.12 178 THR B CA 1
ATOM 3047 C C . THR B 1 178 ? -14.672 29.5 9.719 1 93.12 178 THR B C 1
ATOM 3049 O O . THR B 1 178 ? -15.828 29.703 10.078 1 93.12 178 THR B O 1
ATOM 3052 N N . GLY B 1 179 ? -13.852 28.953 10.492 1 92.62 179 GLY B N 1
ATOM 3053 C CA . GLY B 1 179 ? -14.047 28.578 11.891 1 92.62 179 GLY B CA 1
ATOM 3054 C C . GLY B 1 179 ? -12.875 28.953 12.773 1 92.62 179 GLY B C 1
ATOM 3055 O O . GLY B 1 179 ? -11.797 29.281 12.273 1 92.62 179 GLY B O 1
ATOM 3056 N N . SER B 1 180 ? -13.109 28.875 14.086 1 93.81 180 SER B N 1
ATOM 3057 C CA . SER B 1 180 ? -12.07 29.328 15.008 1 93.81 180 SER B CA 1
ATOM 3058 C C . SER B 1 180 ? -11.578 28.188 15.883 1 93.81 180 SER B C 1
ATOM 3060 O O . SER B 1 180 ? -12.25 27.156 16.016 1 93.81 180 SER B O 1
ATOM 3062 N N . LEU B 1 181 ? -10.383 28.422 16.406 1 94.31 181 LEU B N 1
ATOM 3063 C CA . LEU B 1 181 ? -9.789 27.469 17.328 1 94.31 181 LEU B CA 1
ATOM 3064 C C . LEU B 1 181 ? -10.672 27.266 18.562 1 94.31 181 LEU B C 1
ATOM 3066 O O . LEU B 1 181 ? -10.695 26.188 19.156 1 94.31 181 LEU B O 1
ATOM 3070 N N . SER B 1 182 ? -11.414 28.344 18.906 1 96.12 182 SER B N 1
ATOM 3071 C CA . SER B 1 182 ? -12.266 28.281 20.094 1 96.12 182 SER B CA 1
ATOM 3072 C C . SER B 1 182 ? -13.359 27.219 19.938 1 96.12 182 SER B C 1
ATOM 3074 O O . SER B 1 182 ? -13.727 26.562 20.906 1 96.12 182 SER B O 1
ATOM 3076 N N . VAL B 1 183 ? -13.844 27.062 18.75 1 95.06 183 VAL B N 1
ATOM 3077 C CA . VAL B 1 183 ? -14.867 26.062 18.469 1 95.06 183 VAL B CA 1
ATOM 3078 C C . VAL B 1 183 ? -14.289 24.672 18.672 1 95.06 183 VAL B C 1
ATOM 3080 O O . VAL B 1 183 ? -14.914 23.812 19.312 1 95.06 183 VAL B O 1
ATOM 3083 N N . VAL B 1 184 ? -13.078 24.422 18.156 1 95.94 184 VAL B N 1
ATOM 3084 C CA . VAL B 1 184 ? -12.406 23.141 18.312 1 95.94 184 VAL B CA 1
ATOM 3085 C C . VAL B 1 184 ? -12.172 22.844 19.797 1 95.94 184 VAL B C 1
ATOM 3087 O O . VAL B 1 184 ? -12.461 21.75 20.281 1 95.94 184 VAL B O 1
ATOM 3090 N N . ALA B 1 185 ? -11.672 23.828 20.531 1 96.88 185 ALA B N 1
ATOM 3091 C CA . ALA B 1 185 ? -11.359 23.703 21.953 1 96.88 185 ALA B CA 1
ATOM 3092 C C . ALA B 1 185 ? -12.617 23.375 22.766 1 96.88 185 ALA B C 1
ATOM 3094 O O . ALA B 1 185 ? -12.609 22.469 23.609 1 96.88 185 ALA B O 1
ATOM 3095 N N . ASP B 1 186 ? -13.656 24.094 22.453 1 96.5 186 ASP B N 1
ATOM 3096 C CA . ASP B 1 186 ? -14.922 23.906 23.156 1 96.5 186 ASP B CA 1
ATOM 3097 C C . ASP B 1 186 ? -15.469 22.5 22.953 1 96.5 186 ASP B C 1
ATOM 3099 O O . ASP B 1 186 ? -15.922 21.859 23.891 1 96.5 186 ASP B O 1
ATOM 3103 N N . GLU B 1 187 ? -15.43 22.078 21.734 1 95.38 187 GLU B N 1
ATOM 3104 C CA . GLU B 1 187 ? -15.938 20.75 21.406 1 95.38 187 GLU B CA 1
ATOM 3105 C C . GLU B 1 187 ? -15.117 19.656 22.094 1 95.38 187 GLU B C 1
ATOM 3107 O O . GLU B 1 187 ? -15.648 18.625 22.484 1 95.38 187 GLU B O 1
ATOM 3112 N N . LEU B 1 188 ? -13.828 19.922 22.219 1 95.75 188 LEU B N 1
ATOM 3113 C CA . LEU B 1 188 ? -12.938 18.953 22.828 1 95.75 188 LEU B CA 1
ATOM 3114 C C . LEU B 1 188 ? -12.953 19.078 24.359 1 95.75 188 LEU B C 1
ATOM 3116 O O . LEU B 1 188 ? -12.484 18.172 25.062 1 95.75 188 LEU B O 1
ATOM 3120 N N . GLY B 1 189 ? -13.469 20.219 24.844 1 96.81 189 GLY B N 1
ATOM 3121 C CA . GLY B 1 189 ? -13.492 20.453 26.281 1 96.81 189 GLY B CA 1
ATOM 3122 C C . GLY B 1 189 ? -12.125 20.797 26.844 1 96.81 189 GLY B C 1
ATOM 3123 O O . GLY B 1 189 ? -11.781 20.359 27.953 1 96.81 189 GLY B O 1
ATOM 3124 N N . ILE B 1 190 ? -11.25 21.438 26.094 1 97.06 190 ILE B N 1
ATOM 3125 C CA . ILE B 1 190 ? -9.922 21.828 26.547 1 97.06 190 ILE B CA 1
ATOM 3126 C C . ILE B 1 190 ? -9.695 23.312 26.234 1 97.06 190 ILE B C 1
ATOM 3128 O O . ILE B 1 190 ? -10.547 23.969 25.625 1 97.06 190 ILE B O 1
ATOM 3132 N N . SER B 1 191 ? -8.609 23.781 26.75 1 96.38 191 SER B N 1
ATOM 3133 C CA . SER B 1 191 ? -8.273 25.188 26.484 1 96.38 191 SER B CA 1
ATOM 3134 C C . SER B 1 191 ? -7.863 25.391 25.031 1 96.38 191 SER B C 1
ATOM 3136 O O . SER B 1 191 ? -7.461 24.453 24.344 1 96.38 191 SER B O 1
ATOM 3138 N N . GLU B 1 192 ? -8.039 26.594 24.562 1 95.62 192 GLU B N 1
ATOM 3139 C CA . GLU B 1 192 ? -7.586 26.938 23.219 1 95.62 192 GLU B CA 1
ATOM 3140 C C . GLU B 1 192 ? -6.098 26.656 23.047 1 95.62 192 GLU B C 1
ATOM 3142 O O . GLU B 1 192 ? -5.66 26.219 21.984 1 95.62 192 GLU B O 1
ATOM 3147 N N . GLN B 1 193 ? -5.34 26.906 24.078 1 94.81 193 GLN B N 1
ATOM 3148 C CA . GLN B 1 193 ? -3.91 26.641 24.031 1 94.81 193 GLN B CA 1
ATOM 3149 C C . GLN B 1 193 ? -3.643 25.141 23.828 1 94.81 193 GLN B C 1
ATOM 3151 O O . GLN B 1 193 ? -2.834 24.766 22.984 1 94.81 193 GLN B O 1
ATOM 3156 N N . SER B 1 194 ? -4.285 24.328 24.625 1 95.5 194 SER B N 1
ATOM 3157 C CA . SER B 1 194 ? -4.129 22.891 24.516 1 95.5 194 SER B CA 1
ATOM 3158 C C . SER B 1 194 ? -4.566 22.391 23.141 1 95.5 194 SER B C 1
ATOM 3160 O O . SER B 1 194 ? -3.938 21.5 22.562 1 95.5 194 SER B O 1
ATOM 3162 N N . ALA B 1 195 ? -5.629 22.953 22.578 1 95.94 195 ALA B N 1
ATOM 3163 C CA . ALA B 1 195 ? -6.117 22.578 21.25 1 95.94 195 ALA B CA 1
ATOM 3164 C C . ALA B 1 195 ? -5.105 22.953 20.172 1 95.94 195 ALA B C 1
ATOM 3166 O O . ALA B 1 195 ? -4.848 22.156 19.266 1 95.94 195 ALA B O 1
ATOM 3167 N N . SER B 1 196 ? -4.617 24.125 20.297 1 93.44 196 SER B N 1
ATOM 3168 C CA . SER B 1 196 ? -3.605 24.578 19.359 1 93.44 196 SER B CA 1
ATOM 3169 C C . SER B 1 196 ? -2.385 23.672 19.359 1 93.44 196 SER B C 1
ATOM 3171 O O . SER B 1 196 ? -1.877 23.297 18.297 1 93.44 196 SER B O 1
ATOM 3173 N N . GLU B 1 197 ? -1.938 23.344 20.531 1 95.31 197 GLU B N 1
ATOM 3174 C CA . GLU B 1 197 ? -0.775 22.469 20.656 1 95.31 197 GLU B CA 1
ATOM 3175 C C . GLU B 1 197 ? -1.062 21.094 20.078 1 95.31 197 GLU B C 1
ATOM 3177 O O . GLU B 1 197 ? -0.209 20.5 19.406 1 95.31 197 GLU B O 1
ATOM 3182 N N . ARG B 1 198 ? -2.182 20.594 20.281 1 94.81 198 ARG B N 1
ATOM 3183 C CA . ARG B 1 198 ? -2.576 19.281 19.766 1 94.81 198 ARG B CA 1
ATOM 3184 C C . ARG B 1 198 ? -2.621 19.281 18.25 1 94.81 198 ARG B C 1
ATOM 3186 O O . ARG B 1 198 ? -2.139 18.344 17.609 1 94.81 198 ARG B O 1
ATOM 3193 N N . LEU B 1 199 ? -3.219 20.328 17.719 1 94.56 199 LEU B N 1
ATOM 3194 C CA . LEU B 1 199 ? -3.303 20.438 16.266 1 94.56 199 LEU B CA 1
ATOM 3195 C C . LEU B 1 199 ? -1.915 20.594 15.648 1 94.56 199 LEU B C 1
ATOM 3197 O O . LEU B 1 199 ? -1.641 20.031 14.578 1 94.56 199 LEU B O 1
ATOM 3201 N N . ARG B 1 200 ? -1.107 21.359 16.312 1 92.31 200 ARG B N 1
ATOM 3202 C CA . ARG B 1 200 ? 0.252 21.531 15.812 1 92.31 200 ARG B CA 1
ATOM 3203 C C . ARG B 1 200 ? 1.032 20.234 15.859 1 92.31 200 ARG B C 1
ATOM 3205 O O . ARG B 1 200 ? 1.75 19.891 14.914 1 92.31 200 ARG B O 1
ATOM 3212 N N . ARG B 1 201 ? 0.93 19.469 16.922 1 94.06 201 ARG B N 1
ATOM 3213 C CA . ARG B 1 201 ? 1.575 18.172 17 1 94.06 201 ARG B CA 1
ATOM 3214 C C . ARG B 1 201 ? 1.063 17.234 15.898 1 94.06 201 ARG B C 1
ATOM 3216 O O . ARG B 1 201 ? 1.841 16.5 15.297 1 94.06 201 ARG B O 1
ATOM 3223 N N . ALA B 1 202 ? -0.221 17.297 15.758 1 93.94 202 ALA B N 1
ATOM 3224 C CA . ALA B 1 202 ? -0.814 16.5 14.688 1 93.94 202 ALA B CA 1
ATOM 3225 C C . ALA B 1 202 ? -0.213 16.859 13.336 1 93.94 202 ALA B C 1
ATOM 3227 O O . ALA B 1 202 ? 0.144 15.977 12.555 1 93.94 202 ALA B O 1
ATOM 3228 N N . THR B 1 203 ? -0.161 18.141 13.102 1 92.56 203 THR B N 1
ATOM 3229 C CA . THR B 1 203 ? 0.4 18.625 11.844 1 92.56 203 THR B CA 1
ATOM 3230 C C . THR B 1 203 ? 1.852 18.188 11.695 1 92.56 203 THR B C 1
ATOM 3232 O O . THR B 1 203 ? 2.258 17.734 10.617 1 92.56 203 THR B O 1
ATOM 3235 N N . ARG B 1 204 ? 2.561 18.328 12.695 1 93.19 204 ARG B N 1
ATOM 3236 C CA . ARG B 1 204 ? 3.959 17.906 12.672 1 93.19 204 ARG B CA 1
ATOM 3237 C C . ARG B 1 204 ? 4.086 16.438 12.32 1 93.19 204 ARG B C 1
ATOM 3239 O O . ARG B 1 204 ? 4.898 16.047 11.477 1 93.19 204 ARG B O 1
ATOM 3246 N N . ASN B 1 205 ? 3.324 15.625 13 1 90.38 205 ASN B N 1
ATOM 3247 C CA . ASN B 1 205 ? 3.357 14.188 12.75 1 90.38 205 ASN B CA 1
ATOM 3248 C C . ASN B 1 205 ? 2.994 13.859 11.305 1 90.38 205 ASN B C 1
ATOM 3250 O O . ASN B 1 205 ? 3.654 13.039 10.664 1 90.38 205 ASN B O 1
ATOM 3254 N N . LEU B 1 206 ? 1.958 14.508 10.805 1 88.94 206 LEU B N 1
ATOM 3255 C CA . LEU B 1 206 ? 1.518 14.273 9.43 1 88.94 206 LEU B CA 1
ATOM 3256 C C . LEU B 1 206 ? 2.58 14.727 8.438 1 88.94 206 LEU B C 1
ATOM 3258 O O . LEU B 1 206 ? 2.836 14.047 7.441 1 88.94 206 LEU B O 1
ATOM 3262 N N . ALA B 1 207 ? 3.105 15.938 8.742 1 89.5 207 ALA B N 1
ATOM 3263 C CA . ALA B 1 207 ? 4.145 16.484 7.875 1 89.5 207 ALA B CA 1
ATOM 3264 C C . ALA B 1 207 ? 5.359 15.555 7.828 1 89.5 207 ALA B C 1
ATOM 3266 O O . ALA B 1 207 ? 5.871 15.242 6.75 1 89.5 207 ALA B O 1
ATOM 3267 N N . ALA B 1 208 ? 5.758 15.102 8.961 1 85.31 208 ALA B N 1
ATOM 3268 C CA . ALA B 1 208 ? 6.898 14.195 9.031 1 85.31 208 ALA B CA 1
ATOM 3269 C C . ALA B 1 208 ? 6.621 12.906 8.273 1 85.31 208 ALA B C 1
ATOM 3271 O O . ALA B 1 208 ? 7.484 12.406 7.547 1 85.31 208 ALA B O 1
ATOM 3272 N N . ASP B 1 209 ? 5.438 12.438 8.516 1 80.81 209 ASP B N 1
ATOM 3273 C CA . ASP B 1 209 ? 5.035 11.195 7.863 1 80.81 209 ASP B CA 1
ATOM 3274 C C . ASP B 1 209 ? 5.016 11.359 6.344 1 80.81 209 ASP B C 1
ATOM 3276 O O . ASP B 1 209 ? 5.523 10.5 5.617 1 80.81 209 ASP B O 1
ATOM 3280 N N . ALA B 1 210 ? 4.414 12.445 5.859 1 79.25 210 ALA B N 1
ATOM 3281 C CA . ALA B 1 210 ? 4.277 12.711 4.434 1 79.25 210 ALA B CA 1
ATOM 3282 C C . ALA B 1 210 ? 5.641 12.922 3.779 1 79.25 210 ALA B C 1
ATOM 3284 O O . ALA B 1 210 ? 5.852 12.523 2.631 1 79.25 210 ALA B O 1
ATOM 3285 N N . LEU B 1 211 ? 6.508 13.586 4.516 1 77.75 211 LEU B N 1
ATOM 3286 C CA . LEU B 1 211 ? 7.809 13.93 3.949 1 77.75 211 LEU B CA 1
ATOM 3287 C C . LEU B 1 211 ? 8.773 12.75 4.059 1 77.75 211 LEU B C 1
ATOM 3289 O O . LEU B 1 211 ? 9.773 12.695 3.33 1 77.75 211 LEU B O 1
ATOM 3293 N N . ALA B 1 212 ? 8.477 12.008 5.105 1 65.69 212 ALA B N 1
ATOM 3294 C CA . ALA B 1 212 ? 9.273 10.789 5.195 1 65.69 212 ALA B CA 1
ATOM 3295 C C . ALA B 1 212 ? 8.977 9.852 4.027 1 65.69 212 ALA B C 1
ATOM 3297 O O . ALA B 1 212 ? 9.867 9.148 3.545 1 65.69 212 ALA B O 1
ATOM 3298 N N . ASP B 1 213 ? 7.719 9.844 3.785 1 56.47 213 ASP B N 1
ATOM 3299 C CA . ASP B 1 213 ? 7.301 9 2.67 1 56.47 213 ASP B CA 1
ATOM 3300 C C . ASP B 1 213 ? 7.91 9.484 1.356 1 56.47 213 ASP B C 1
ATOM 3302 O O . ASP B 1 213 ? 8.211 8.68 0.47 1 56.47 213 ASP B O 1
ATOM 3306 N N . ALA B 1 214 ? 7.957 10.883 1.181 1 51.69 214 ALA B N 1
ATOM 3307 C CA . ALA B 1 214 ? 8.531 11.445 -0.037 1 51.69 214 ALA B CA 1
ATOM 3308 C C . ALA B 1 214 ? 10.023 11.117 -0.139 1 51.69 214 ALA B C 1
ATOM 3310 O O . ALA B 1 214 ? 10.562 11.008 -1.241 1 51.69 214 ALA B O 1
ATOM 3311 N N . THR B 1 215 ? 10.711 11.234 1.08 1 42.47 215 THR B N 1
ATOM 3312 C CA . THR B 1 215 ? 12.125 10.891 1.009 1 42.47 215 THR B CA 1
ATOM 3313 C C . THR B 1 215 ? 12.312 9.43 0.599 1 42.47 215 THR B C 1
ATOM 3315 O O . THR B 1 215 ? 13.375 9.047 0.109 1 42.47 215 THR B O 1
ATOM 3318 N N . GLN B 1 216 ? 11.273 8.82 0.895 1 40.12 216 GLN B N 1
ATOM 3319 C CA . GLN B 1 216 ? 11.414 7.43 0.488 1 40.12 216 GLN B CA 1
ATOM 3320 C C . GLN B 1 216 ? 10.992 7.234 -0.966 1 40.12 216 GLN B C 1
ATOM 3322 O O . GLN B 1 216 ? 11.367 6.242 -1.598 1 40.12 216 GLN B O 1
ATOM 3327 N N . ASN B 1 217 ? 9.961 8 -1.399 1 35.41 217 ASN B N 1
ATOM 3328 C CA . ASN B 1 217 ? 9.578 7.852 -2.799 1 35.41 217 ASN B CA 1
ATOM 3329 C C . ASN B 1 217 ? 10.383 8.781 -3.703 1 35.41 217 ASN B C 1
ATOM 3331 O O . ASN B 1 217 ? 10.578 9.953 -3.377 1 35.41 217 ASN B O 1
#

Nearest PDB structures (foldseek):
  2bm0-assembly1_A  TM=6.230E-01  e=1.195E+00  Thermus thermophilus
  8hl4-assembly1_AEFG  TM=4.387E-01  e=5.230E+00  Sulfolobus acidocaldarius DSM 639
  7l20-assembly1_w  TM=2.686E-01  e=2.211E+00  Homo sapiens
  3f56-assembly1_C  TM=2.753E-01  e=7.113E+00  Prochlorococcus marinus subsp. pastoris str. CCMP1986
  2bm0-assembly1_A  TM=6.226E-01  e=1.726E+00  Thermus thermophilus

pLDDT: mean 88.73, std 11.56, range [35.34, 98.44]

Organism: NCBI:txid355548

Foldseek 3Di:
DKKKFKKKKFDPLAFCLQLQQQFQQWKKWWPDWDQDPVRKIKTKTKIFGTDVVSSVVRQPVGQQWAPWDWDDDDPGMTIIIIIGDPSRPDDCPVVCVVQVKDWPTWMDGNRMIITIMMGPDVVSVVVSVVVCVVSVMDMGTDDMDDDSPDSDPDLADPLLVLLVVQCVVQQVPPVVGNHDLVSSCVVSVHDSVVSVVSPVSSVVSVVCVVVVVVVVD/DKKKFKKKKFDPLAFCLQLQQQFQQWKKWWPDWDQDPVRKIKTKTKIFGTDVVSSVVRQPVGQQWAPWDWDDDDPGMTIIIIIGDPSRPDDCPVVCVVQVKDWDTWMDGNRMIITIMMGPDVVSVVVSVVVCVVSVMDMGTDDMDDDSPDSDPDLADPLLVLLVVQCVVQQVPPVVGNHDLVSSCVVSVHDSVVSVVSPVSSVVSVVCVVVVVVVVD

InterPro domains:
  IPR007050 Bacterioopsin activator-t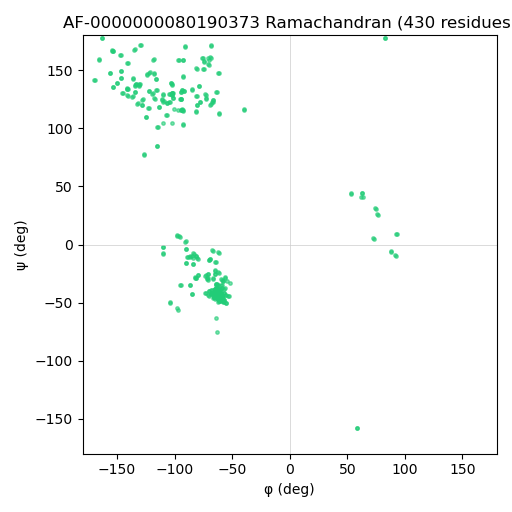ype, HTH domain [PF04967] (156-207)
  IPR031803 Bacterioopsin transcriptional activator, GAF and HTH associated domain [PF15915] (4-141)

Sequence (434 aa):
MSVIVEFSLDSPRLNLHGATTTVPGVTVDVESVDADVDGGVKTMAWAVGGCLDAFDDALRADPTTTDVVLIDDLPDRRLYNYRTSEQSEVQLYTDWLELGAAQLHVECQDGTWFQRVRFPDRDALAEFESTCETEDISFTLHRIYGDPGSAEPDPLTDAQREALRLGLDCGYLDVPRTGSLSVVADELGISEQSASERLRRATRNLAADALADATQNMSVIVEFSLDSPRLNLHGATTTVPGVTVDVESVDADVDGGVKTMAWAVGGCLDAFDDALRADPTTTDVVLIDDLPDRRLYNYRTSEQSEVQLYTDWLELGAAQLHVECQDGTWFQRVRFPDRDALAEFESTCETEDISFTLHRIYGDPGSAEPDPLTDAQREALRLGLDCGYLDVPRTGSLSVVADELGISEQSASERLRRATRNLAADALADATQN

Solvent-accessible surface area (backbone atoms only — not comparable to full-atom values): 22116 Å² total; per-residue (Å²): 85,40,38,32,36,32,33,37,41,40,36,86,54,38,61,56,19,64,22,21,50,75,36,50,59,25,34,38,39,53,71,34,72,38,48,36,85,84,63,41,40,39,34,33,33,32,39,33,48,59,61,58,70,60,34,53,54,30,47,73,65,24,69,26,43,38,80,72,39,82,41,35,86,49,96,70,35,33,33,32,38,33,26,52,27,88,68,32,76,49,69,63,67,65,56,37,54,74,53,58,37,35,80,75,43,46,32,35,41,47,36,32,36,38,38,32,35,36,23,45,23,68,66,45,48,51,50,48,53,51,49,31,55,75,68,65,33,48,76,46,82,73,45,72,50,85,57,66,78,58,87,56,80,67,63,51,54,71,70,29,47,50,50,46,52,42,25,56,72,51,20,42,41,38,89,74,62,73,31,51,62,60,58,43,7,57,75,70,70,48,50,52,66,58,40,52,51,40,44,38,47,33,43,36,32,47,47,50,50,57,49,50,48,45,75,68,95,85,40,36,32,35,33,34,36,41,41,36,86,53,38,63,56,18,64,21,20,52,75,36,51,57,25,33,37,41,52,70,35,71,40,48,36,84,84,63,40,40,39,37,35,30,33,39,33,46,59,61,59,69,62,34,53,53,31,45,72,67,24,68,26,44,38,79,73,40,82,40,36,86,50,96,69,36,34,33,33,38,32,25,52,28,89,67,32,76,50,68,64,66,64,55,37,54,75,53,58,37,34,78,74,43,46,33,35,40,48,36,33,36,40,36,32,36,37,23,44,24,68,65,45,48,51,51,48,54,50,50,32,54,75,70,66,33,46,76,45,83,74,47,73,49,85,56,66,81,55,88,54,79,66,63,50,54,71,69,30,46,51,48,46,50,41,26,57,72,51,20,41,41,38,87,76,62,72,31,52,63,60,58,45,6,58,76,70,71,50,50,52,67,59,40,50,52,39,44,38,48,31,44,36,31,46,49,50,51,56,50,50,49,45,75,67,94

Secondary structure (DSSP, 8-state):
--EEEEEEEE-TTSTTHHHHHHSTT-EEEEEEEEE-TTS-EEEEEEEESS-HHHHHHHHHH-TTEEEEEEEEE-SSEEEEEEEE-TT-S--HHHHHHHHT-EEEEEEEETTEEEEEEEESSHHHHHHHHHHHHHTT-EEEEEEEES-SS-SS--SS-HHHHHHHHHHHHHTTTSSS--S-HHHHHHHHTS-HHHHHHHHHHHHHHHHHHHHHHHHH-/--EEEEEEEE-TTSTTHHHHHHSTT-EEEEEEEEE-TTS-EEEEEEEESS-HHHHHHHHHH-TTEEEEEEEEE-SSEEEEEEEE-TT-S--HHHHHHHHT-EEEEEEEETTEEEEEEEESSHHHHHHHHHHHHHTT-EEEEEEEES-SS-SS--SS-HHHHHHHHHHHHHTTTSSS--S-HHHHHHHHTS-HHHHHHHHHHHHHHHHHHHHHHHHH-

Radius of gyration: 23.0 Å; Cα contacts (8 Å, |Δi|>4): 911; chains: 2; bounding box: 53×62×51 Å